Protein AF-A0A7S4S427-F1 (afdb_monomer)

Organism: NCBI:txid311494

Radius of gyration: 27.41 Å; Cα contacts (8 Å, |Δi|>4): 1048; chains: 1; bounding box: 68×57×80 Å

Foldseek 3Di:
DDPDDPVVLVVCQVPVVSLLVVLLVCLVLLNLVVLVSSVVVCVVSVRDDDLSSLLSSLLSCLLQLNLVVSVVSLVVPDPPVQDNAQSSLLSSLLSLLSNLNLVVLVVSVVVCVVSVHDDALSSLLSSLSSLLVVLVVCLQQQDDDDDDDQSLNVLVVSCVVCVVVVYHHALSSLLSSLNSCLLVLNLVVSVVSLVVCVVVPRPDQLQSQLLSCLSSLPQDLVSNVVSLVVSLVVLVPDQDDLQSLLNNLLSNLLNLDADQSSQVSSLVSCLVCVLVHDLQSLLSNLSSLLHHHVDPSSLVSSLVNQLVCLVVDDPVSDSRDDLLVVLCSLLSSLQSSLNNDDRDPSSLVSSLVSQLVVQVVVQVVVVDPLVVLPDDDPDVQFDPPPDPQDKDWQDDDSWKTKIKHGAQEWDDNPPHPHYPLVVCCVRCPCQQVLLVPVSLVSQWPATDPRREIEITMGTSGSSQSSQVSSCLSNLQKKWKKKFKWWDDDDQVVQKQWWAWADNRPAPIATHGGHHTWMKGKGFPDWFADPNTIMTIIMIITSDHDDCRVQNSCLVVVIGTQLDPRSDPPVRNVVSVVQAVHGRMYGQKIWHADPVGDIDIGGDDDDPRNVSSVVNRVD

Secondary structure (DSSP, 8-state):
-PPPPHHHHHHHHH-HHHHHHHHHHHHHTT-HHHHHHHHHHHHHTT----HHHHHHHHHHHHHTT-HHHHHHHHHTS-GGGSS--HHHHHHHHHHHHHTT-HHHHHHHHHHHHHTTPPP-HHHHHHHHHHHHHHHHHHHHH---------HHHHHHHHHHHHHHTTPPP-HHHHHHHHHHHHHTT-HHHHHHHHHHHHHTT----TTHHHHHHHHHT---HHHHHHHHHHHHHHHHHS---HHHHHHHHHHHHHHT---HHHHHHHHHHHHHTGGGS-HHHHHHHHHHTTTT---HHHHHHHHHHHHHHHHS--TT--SSS-HHHHHHHHHHHHHHHHHHSPPPHHHHHHHHHHHHHHHHHHHHHTT--GGGTSSS-THHHH-S-SSTTS-EEEEE-SSEEEEEEPTT-BSSSSSSS-BHHHHHHHHHGGG-GGGG-GGGGGGB-----TT-EEEEEEESSHHHHHHHHHHHHTT-SEEEEEEEEES---GGG-EEE--EE--TTSPPEESSSSB--EEEEEEEEEEEETTEEEEEEEEEESS--TTHHHHHHHHTT-PBTT-TTTS-HHHHHHHTTT-SS--EEEEEEEEE-TT--EEEEE-PPPHHHHHHHHHTT-

Nearest PDB structures (foldseek):
  1xpi-assembly1_A  TM=8.758E-01  e=2.903E-12  Escherichia coli
  1v9k-assembly2_B  TM=8.571E-01  e=1.988E-12  Escherichia coli
  6een-assembly1_C  TM=6.422E-01  e=3.478E-07  Zea mays
  5orm-assembly1_A  TM=5.258E-01  e=4.870E-07  synthetic construct
  4wn4-assembly2_B  TM=6.374E-01  e=1.295E-05  synthetic construct

Structure (mmCIF, N/CA/C/O backbone):
data_AF-A0A7S4S427-F1
#
_entry.id   AF-A0A7S4S427-F1
#
loop_
_atom_site.group_PDB
_atom_site.id
_atom_site.type_symbol
_atom_site.label_atom_id
_atom_site.label_alt_id
_atom_site.label_comp_id
_atom_site.label_asym_id
_atom_site.label_entity_id
_atom_site.label_seq_id
_atom_site.pdbx_PDB_ins_code
_atom_site.Cartn_x
_atom_site.Cartn_y
_atom_site.Cartn_z
_atom_site.occupancy
_atom_site.B_iso_or_equiv
_atom_site.auth_seq_id
_atom_site.auth_comp_id
_atom_site.auth_asym_id
_atom_site.auth_atom_id
_atom_site.pdbx_PDB_model_num
ATOM 1 N N . ARG A 1 1 ? 13.119 -24.733 -31.111 1.00 31.94 1 ARG A N 1
ATOM 2 C CA . ARG A 1 1 ? 12.786 -26.039 -31.732 1.00 31.94 1 ARG A CA 1
ATOM 3 C C . ARG A 1 1 ? 13.301 -26.170 -3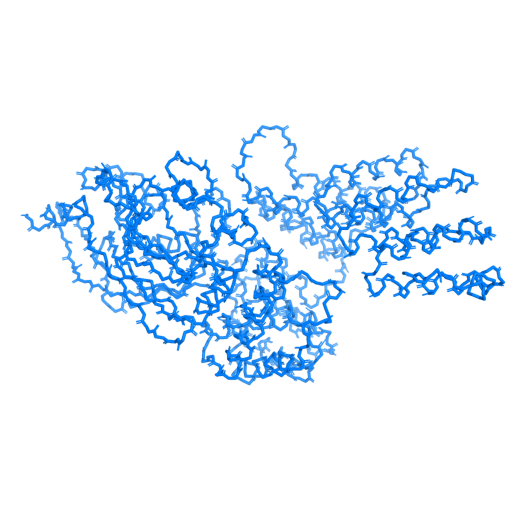3.169 1.00 31.94 1 ARG A C 1
ATOM 5 O O . ARG A 1 1 ? 13.508 -27.295 -33.577 1.00 31.94 1 ARG A O 1
ATOM 12 N N . ARG A 1 2 ? 13.595 -25.089 -33.907 1.00 39.16 2 ARG A N 1
ATOM 13 C CA . ARG A 1 2 ? 14.472 -25.153 -35.092 1.00 39.16 2 ARG A CA 1
ATOM 14 C C . ARG A 1 2 ? 15.835 -24.577 -34.694 1.00 39.16 2 ARG A C 1
ATOM 16 O O . ARG A 1 2 ? 15.851 -23.530 -34.047 1.00 39.16 2 ARG A O 1
ATOM 23 N N . GLY A 1 3 ? 16.928 -25.298 -34.940 1.00 53.69 3 GLY A N 1
ATOM 24 C CA . GLY A 1 3 ? 18.285 -24.770 -34.752 1.00 53.69 3 GLY A CA 1
ATOM 25 C C . GLY A 1 3 ? 18.514 -23.541 -35.637 1.00 53.69 3 GLY A C 1
ATOM 26 O O . GLY A 1 3 ? 17.742 -23.296 -36.566 1.00 53.69 3 GLY A O 1
ATOM 27 N N . LEU A 1 4 ? 19.540 -22.743 -35.336 1.00 60.00 4 LEU A N 1
ATOM 28 C CA . LEU A 1 4 ? 19.997 -21.695 -36.254 1.00 60.00 4 LEU A CA 1
ATOM 29 C C . LEU A 1 4 ? 20.328 -22.355 -37.601 1.00 60.00 4 LEU A C 1
ATOM 31 O O . LEU A 1 4 ? 21.054 -23.345 -37.631 1.00 60.00 4 LEU A O 1
ATOM 35 N N . SER A 1 5 ? 19.762 -21.861 -38.706 1.00 70.12 5 SER A N 1
ATOM 36 C CA . SER A 1 5 ? 20.080 -22.408 -40.031 1.00 70.12 5 SER A CA 1
ATOM 37 C C . SER A 1 5 ? 21.560 -22.184 -40.338 1.00 70.12 5 SER A C 1
ATOM 39 O O . SER A 1 5 ? 22.072 -21.109 -40.022 1.00 70.12 5 SER A O 1
ATOM 41 N N . THR A 1 6 ? 22.202 -23.122 -41.032 1.00 65.81 6 THR A N 1
ATOM 42 C CA . THR A 1 6 ? 23.603 -23.015 -41.482 1.00 65.81 6 THR A CA 1
ATOM 43 C C . THR A 1 6 ? 23.899 -21.676 -42.164 1.00 65.81 6 THR A C 1
ATOM 45 O O . THR A 1 6 ? 24.840 -20.999 -41.775 1.00 65.81 6 THR A O 1
ATOM 48 N N . LYS A 1 7 ? 22.985 -21.174 -43.010 1.00 71.88 7 LYS A N 1
ATOM 49 C CA . LYS A 1 7 ? 23.075 -19.838 -43.643 1.00 71.88 7 LYS A CA 1
ATOM 50 C C . LYS A 1 7 ? 23.272 -18.664 -42.667 1.00 71.88 7 LYS A C 1
ATOM 52 O O . LYS A 1 7 ? 23.901 -17.670 -43.021 1.00 71.88 7 LYS A O 1
ATOM 57 N N . VAL A 1 8 ? 22.705 -18.738 -41.461 1.00 72.88 8 VAL A N 1
ATOM 58 C CA . VAL A 1 8 ? 22.849 -17.692 -40.430 1.00 72.88 8 VAL A CA 1
ATOM 59 C C . VAL A 1 8 ? 24.217 -17.797 -39.763 1.00 72.88 8 VAL A C 1
ATOM 61 O O . VAL A 1 8 ? 24.870 -16.775 -39.578 1.00 72.88 8 VAL A O 1
ATOM 64 N N . LEU A 1 9 ? 24.668 -19.018 -39.464 1.00 71.94 9 LEU A N 1
ATOM 65 C CA . LEU A 1 9 ? 25.979 -19.281 -38.864 1.00 71.94 9 LEU A CA 1
ATOM 66 C C . LEU A 1 9 ? 27.118 -18.927 -39.833 1.00 71.94 9 LEU A C 1
ATOM 68 O O . LEU A 1 9 ? 28.048 -18.222 -39.445 1.00 71.94 9 LEU A O 1
ATOM 72 N N . ASP A 1 10 ? 26.984 -19.279 -41.113 1.00 73.12 10 ASP A N 1
ATOM 73 C CA . ASP A 1 10 ? 27.903 -18.866 -42.182 1.00 73.12 10 ASP A CA 1
ATOM 74 C C . ASP A 1 10 ? 27.918 -17.338 -42.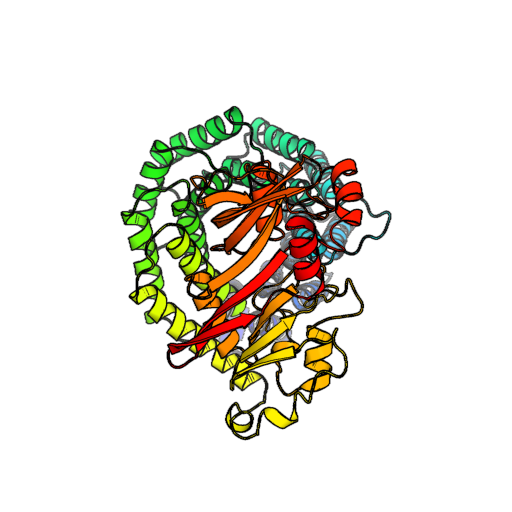338 1.00 73.12 10 ASP A C 1
ATOM 76 O O . ASP A 1 10 ? 28.972 -16.714 -42.476 1.00 73.12 10 ASP A O 1
ATOM 80 N N . GLY A 1 11 ? 26.744 -16.706 -42.236 1.00 75.69 11 GLY A N 1
ATOM 81 C CA . GLY A 1 11 ? 26.606 -15.252 -42.254 1.00 75.69 11 GLY A CA 1
ATOM 82 C C . GLY A 1 11 ? 27.256 -14.552 -41.055 1.00 75.69 11 GLY A C 1
ATOM 83 O O . GLY A 1 11 ? 27.748 -13.431 -41.206 1.00 75.69 11 GLY A O 1
ATOM 84 N N . TRP A 1 12 ? 27.272 -15.186 -39.880 1.00 83.06 12 TRP A N 1
ATOM 85 C CA . TRP A 1 12 ? 27.983 -14.702 -38.693 1.00 83.06 12 TRP A CA 1
ATOM 86 C C . TRP A 1 12 ? 29.494 -14.887 -38.822 1.00 83.06 12 TRP A C 1
ATOM 88 O O . TRP A 1 12 ? 30.232 -13.962 -38.490 1.00 83.06 12 TRP A O 1
ATOM 98 N N . ARG A 1 13 ? 29.943 -16.014 -39.387 1.00 76.06 13 ARG A N 1
ATOM 99 C CA . ARG A 1 13 ? 31.360 -16.295 -39.655 1.00 76.06 13 ARG A CA 1
ATOM 100 C C . ARG A 1 13 ? 31.972 -15.298 -40.640 1.00 76.06 13 ARG A C 1
ATOM 102 O O . ARG A 1 13 ? 33.067 -14.804 -40.413 1.00 76.06 13 ARG A O 1
ATOM 109 N N . GLN A 1 14 ? 31.243 -14.952 -41.702 1.00 76.75 14 GLN A N 1
ATOM 110 C CA . GLN A 1 14 ? 31.693 -13.965 -42.690 1.00 76.75 14 GLN A CA 1
ATOM 111 C C . GLN A 1 14 ? 31.604 -12.517 -42.184 1.00 76.75 14 GLN A C 1
ATOM 113 O O . GLN A 1 14 ? 32.325 -11.646 -42.669 1.00 76.75 14 GLN A O 1
ATOM 118 N N . ARG A 1 15 ? 30.675 -12.216 -41.262 1.00 76.38 15 ARG A N 1
ATOM 119 C CA . ARG A 1 15 ? 30.438 -10.857 -40.744 1.00 76.38 15 ARG A CA 1
ATOM 120 C C . ARG A 1 15 ? 30.094 -10.885 -39.246 1.00 76.38 15 ARG A C 1
ATOM 122 O O . ARG A 1 15 ? 28.907 -10.811 -38.904 1.00 76.38 15 ARG A O 1
ATOM 129 N N . PRO A 1 16 ? 31.094 -10.848 -38.347 1.00 69.00 16 PRO A N 1
ATOM 130 C CA . PRO A 1 16 ? 30.883 -10.894 -36.893 1.00 69.00 16 PRO A CA 1
ATOM 131 C C . PRO A 1 16 ? 29.918 -9.820 -36.356 1.00 69.00 16 PRO A C 1
ATOM 133 O O . PRO A 1 16 ? 29.115 -10.076 -35.462 1.00 69.00 16 PRO A O 1
ATOM 136 N N . ARG A 1 17 ? 29.873 -8.630 -36.980 1.00 71.31 17 ARG A N 1
ATOM 137 C CA . ARG A 1 17 ? 28.922 -7.552 -36.624 1.00 71.31 17 ARG A CA 1
ATOM 138 C C . ARG A 1 17 ? 27.443 -7.954 -36.757 1.00 71.31 17 ARG A C 1
ATOM 140 O O . ARG A 1 17 ? 26.595 -7.383 -36.067 1.00 71.31 17 ARG A O 1
ATOM 147 N N . ARG A 1 18 ? 27.105 -8.916 -37.631 1.00 79.25 18 ARG A N 1
ATOM 148 C CA . ARG A 1 18 ? 25.734 -9.452 -37.747 1.00 79.25 18 ARG A CA 1
ATOM 149 C C . ARG A 1 18 ? 25.360 -10.269 -36.514 1.00 79.25 18 ARG A C 1
ATOM 151 O O . ARG A 1 18 ? 24.261 -10.081 -36.002 1.00 79.25 18 ARG A O 1
ATOM 158 N N . ALA A 1 19 ? 26.290 -11.064 -35.986 1.00 78.19 19 ALA A N 1
ATOM 159 C CA . ALA A 1 19 ? 26.083 -11.815 -34.753 1.00 78.19 19 ALA A CA 1
ATOM 160 C C . ALA A 1 19 ? 25.811 -10.877 -33.568 1.00 78.19 19 ALA A C 1
ATOM 162 O O . ALA A 1 19 ? 24.844 -11.068 -32.831 1.00 78.19 19 ALA A O 1
ATOM 163 N N . SER A 1 20 ? 26.571 -9.783 -33.439 1.00 76.75 20 SER A N 1
ATOM 164 C CA . SER A 1 20 ? 26.346 -8.796 -32.372 1.00 76.75 20 SER A CA 1
ATOM 165 C C . SER A 1 20 ? 24.984 -8.097 -32.480 1.00 76.75 20 SER A C 1
ATOM 167 O O . SER A 1 20 ? 24.369 -7.780 -31.462 1.00 76.75 20 SER A O 1
ATOM 169 N N . ARG A 1 21 ? 24.496 -7.834 -33.700 1.00 81.56 21 ARG A N 1
ATOM 170 C CA . ARG A 1 21 ? 23.164 -7.251 -33.936 1.00 81.56 21 ARG A CA 1
ATOM 171 C C . ARG A 1 21 ? 22.052 -8.237 -33.585 1.00 81.56 21 ARG A C 1
ATOM 173 O O . ARG A 1 21 ? 21.066 -7.849 -32.959 1.00 81.56 21 ARG A O 1
ATOM 180 N N . ASP A 1 22 ? 22.205 -9.495 -33.975 1.00 83.25 22 ASP A N 1
ATOM 181 C CA . ASP A 1 22 ? 21.195 -10.523 -33.746 1.00 83.25 22 ASP A CA 1
ATOM 182 C C . ASP A 1 22 ? 21.116 -10.872 -32.247 1.00 83.25 22 ASP A C 1
ATOM 184 O O . ASP A 1 22 ? 20.019 -10.935 -31.690 1.00 83.25 22 ASP A O 1
ATOM 188 N N . LEU A 1 23 ? 22.257 -10.941 -31.547 1.00 82.19 23 LEU A N 1
ATOM 189 C CA . LEU A 1 23 ? 22.311 -11.052 -30.084 1.00 82.19 23 LEU A CA 1
ATOM 190 C C . LEU A 1 23 ? 21.680 -9.841 -29.385 1.00 82.19 23 LEU A C 1
ATOM 192 O O . LEU A 1 23 ? 20.857 -10.025 -28.490 1.00 82.19 23 LEU A O 1
ATOM 196 N N . ARG A 1 24 ? 21.968 -8.607 -29.828 1.00 80.38 24 ARG A N 1
ATOM 197 C CA . ARG A 1 24 ? 21.290 -7.400 -29.312 1.00 80.38 24 ARG A CA 1
ATOM 198 C C . ARG A 1 24 ? 19.783 -7.427 -29.559 1.00 80.38 24 ARG A C 1
ATOM 200 O O . ARG A 1 24 ? 19.013 -6.960 -28.725 1.00 80.38 24 ARG A O 1
ATOM 207 N N . THR A 1 25 ? 19.344 -7.992 -30.679 1.00 82.81 25 THR A N 1
ATOM 208 C CA . THR A 1 25 ? 17.918 -8.154 -30.992 1.00 82.81 25 THR A CA 1
ATOM 209 C C . THR A 1 25 ? 17.264 -9.170 -30.057 1.00 82.81 25 THR A C 1
ATOM 211 O O . THR A 1 25 ? 16.170 -8.922 -29.555 1.00 82.81 25 THR A O 1
ATOM 214 N N . LEU A 1 26 ? 17.937 -10.288 -29.768 1.00 79.50 26 LEU A N 1
ATOM 215 C CA . LEU A 1 26 ? 17.477 -11.278 -28.789 1.00 79.50 26 LEU A CA 1
ATOM 216 C C . LEU A 1 26 ? 17.439 -10.708 -27.364 1.00 79.50 26 LEU A C 1
ATOM 218 O O . LEU A 1 26 ? 16.481 -10.979 -26.638 1.00 79.50 26 LEU A O 1
ATOM 222 N N . ALA A 1 27 ? 18.431 -9.890 -26.999 1.00 70.81 27 ALA A N 1
ATOM 223 C CA . ALA A 1 27 ? 18.480 -9.164 -25.733 1.00 70.81 27 ALA A CA 1
ATOM 224 C C . ALA A 1 27 ? 17.295 -8.196 -25.599 1.00 70.81 27 ALA A C 1
ATOM 226 O O . ALA A 1 27 ? 16.494 -8.336 -24.681 1.00 70.81 27 ALA A O 1
ATOM 227 N N . ARG A 1 28 ? 17.082 -7.318 -26.593 1.00 73.25 28 ARG A N 1
ATOM 228 C CA . ARG A 1 28 ? 15.935 -6.388 -26.639 1.00 73.25 28 ARG A CA 1
ATOM 229 C C . ARG A 1 28 ? 14.582 -7.098 -26.602 1.00 73.25 28 ARG A C 1
ATOM 231 O O . ARG A 1 28 ? 13.628 -6.581 -26.033 1.00 73.25 28 ARG A O 1
ATOM 238 N N . ARG A 1 29 ? 14.491 -8.292 -27.196 1.00 76.31 29 ARG A N 1
ATOM 239 C CA . ARG A 1 29 ? 13.292 -9.148 -27.160 1.00 76.31 29 ARG A CA 1
ATOM 240 C C . ARG A 1 29 ? 13.182 -9.996 -25.886 1.00 76.31 29 ARG A C 1
ATOM 242 O O . ARG A 1 29 ? 12.312 -10.862 -25.830 1.00 76.31 29 ARG A O 1
ATOM 249 N N . LYS A 1 30 ? 14.058 -9.785 -24.896 1.00 68.75 30 LYS A N 1
ATOM 250 C CA . LYS A 1 30 ? 14.083 -10.468 -23.593 1.00 68.75 30 LYS A CA 1
ATOM 251 C C . LYS A 1 30 ? 14.084 -11.994 -23.706 1.00 68.75 30 LYS A C 1
ATOM 253 O O . LYS A 1 30 ? 13.387 -12.694 -22.975 1.00 68.75 30 LYS A O 1
ATOM 258 N N . ARG A 1 31 ? 14.881 -12.533 -24.635 1.00 77.44 31 ARG A N 1
ATOM 259 C CA . ARG A 1 31 ? 15.051 -13.985 -24.828 1.00 77.44 31 ARG A CA 1
ATOM 260 C C . ARG A 1 31 ? 16.452 -14.442 -24.399 1.00 77.44 31 ARG A C 1
ATOM 262 O O . ARG A 1 31 ? 17.226 -14.881 -25.253 1.00 77.44 31 ARG A O 1
ATOM 269 N N . PRO A 1 32 ? 16.792 -14.390 -23.096 1.00 76.75 32 PRO A N 1
ATOM 270 C CA . PRO A 1 32 ? 18.148 -14.660 -22.607 1.00 76.75 32 PRO A CA 1
ATOM 271 C C . PRO A 1 32 ? 18.604 -16.086 -22.928 1.00 76.75 32 PRO A C 1
ATOM 273 O O . PRO A 1 32 ? 19.717 -16.289 -23.394 1.00 76.75 32 PRO A O 1
ATOM 276 N N . MET A 1 33 ? 17.717 -17.078 -22.807 1.00 77.25 33 MET A N 1
ATOM 277 C CA . MET A 1 33 ? 18.045 -18.475 -23.108 1.00 77.25 33 MET A CA 1
ATOM 278 C C . MET A 1 33 ? 18.351 -18.703 -24.596 1.00 77.25 33 MET A C 1
ATOM 280 O O . MET A 1 33 ? 19.184 -19.534 -24.949 1.00 77.25 33 MET A O 1
ATOM 284 N N . MET A 1 34 ? 17.694 -17.953 -25.490 1.00 78.25 34 MET A N 1
ATOM 285 C CA . MET A 1 34 ? 18.012 -17.995 -26.919 1.00 78.25 34 MET A CA 1
ATOM 286 C C . MET A 1 34 ? 19.327 -17.279 -27.221 1.00 78.25 34 MET A C 1
ATOM 288 O O . MET A 1 34 ? 20.060 -17.745 -28.083 1.00 78.25 34 MET A O 1
ATOM 292 N N . ALA A 1 35 ? 19.633 -16.188 -26.515 1.00 81.44 35 ALA A N 1
ATOM 293 C CA . ALA A 1 35 ? 20.904 -15.482 -26.643 1.00 81.44 35 ALA A CA 1
ATOM 294 C C . ALA A 1 35 ? 22.084 -16.348 -26.158 1.00 81.44 35 ALA A C 1
ATOM 296 O O . ALA A 1 35 ? 23.083 -16.457 -26.860 1.00 81.44 35 ALA A O 1
ATOM 297 N N . VAL A 1 36 ? 21.931 -17.050 -25.028 1.00 81.31 36 VAL A N 1
ATOM 298 C CA . VAL A 1 36 ? 22.917 -18.028 -24.530 1.00 81.31 36 VAL A CA 1
ATOM 299 C C . VAL A 1 36 ? 23.097 -19.180 -25.516 1.00 81.31 36 VAL A C 1
ATOM 301 O O . VAL A 1 36 ? 24.223 -19.538 -25.840 1.00 81.31 36 VAL A O 1
ATOM 304 N N . ARG A 1 37 ? 22.005 -19.728 -26.064 1.00 80.94 37 ARG A N 1
ATOM 305 C CA . ARG A 1 37 ? 22.089 -20.766 -27.105 1.00 80.94 37 ARG A CA 1
ATOM 306 C C . ARG A 1 37 ? 22.763 -20.275 -28.382 1.00 80.94 37 ARG A C 1
ATOM 308 O O . ARG A 1 37 ? 23.539 -21.012 -28.971 1.00 80.94 37 ARG A O 1
ATOM 315 N N . ALA A 1 38 ? 22.476 -19.049 -28.811 1.00 81.69 38 ALA A N 1
ATOM 316 C CA . ALA A 1 38 ? 23.132 -18.444 -29.964 1.00 81.69 38 ALA A CA 1
ATOM 317 C C . ALA A 1 38 ? 24.643 -18.308 -29.734 1.00 81.69 38 ALA A C 1
ATOM 319 O O . ALA A 1 38 ? 25.416 -18.674 -30.613 1.00 81.69 38 ALA A O 1
ATOM 320 N N . LEU A 1 39 ? 25.054 -17.878 -28.538 1.00 81.31 39 LEU A N 1
ATOM 321 C CA . LEU A 1 39 ? 26.458 -17.809 -28.135 1.00 81.31 39 LEU A CA 1
ATOM 322 C C . LEU A 1 39 ? 27.126 -19.194 -28.119 1.00 81.31 39 LEU A C 1
ATOM 324 O O . LEU A 1 39 ? 28.217 -19.355 -28.653 1.00 81.31 39 LEU A O 1
ATOM 328 N N . GLN A 1 40 ? 26.448 -20.216 -27.591 1.00 81.75 40 GLN A N 1
ATOM 329 C CA . GLN A 1 40 ? 26.924 -21.605 -27.642 1.00 81.75 40 GLN A CA 1
ATOM 330 C C . GLN A 1 40 ? 27.095 -22.100 -29.084 1.00 81.75 40 GLN A C 1
ATOM 332 O O . GLN A 1 40 ? 28.104 -22.723 -29.399 1.00 81.75 40 GLN A O 1
ATOM 337 N N . CYS A 1 41 ? 26.145 -21.797 -29.975 1.00 79.62 41 CYS A N 1
ATOM 338 C CA . CYS A 1 41 ? 26.265 -22.142 -31.390 1.00 79.62 41 CYS A CA 1
ATOM 339 C C . CYS A 1 41 ? 27.432 -21.409 -32.066 1.00 79.62 41 CYS A C 1
ATOM 341 O O . CYS A 1 41 ? 28.110 -22.019 -32.883 1.00 79.62 41 CYS A O 1
ATOM 343 N N . MET A 1 42 ? 27.691 -20.141 -31.721 1.00 80.88 42 MET A N 1
ATOM 344 C CA . MET A 1 42 ? 28.855 -19.398 -32.225 1.00 80.88 42 MET A CA 1
ATOM 345 C C . MET A 1 42 ? 30.169 -20.091 -31.844 1.00 80.88 42 MET A C 1
ATOM 347 O O . MET A 1 42 ? 31.009 -20.295 -32.715 1.00 80.88 42 MET A O 1
ATOM 351 N N . LEU A 1 43 ? 30.302 -20.525 -30.586 1.00 79.44 43 LEU A N 1
ATOM 352 C CA . LEU A 1 43 ? 31.479 -21.259 -30.102 1.00 79.44 43 LEU A CA 1
ATOM 353 C C . LEU A 1 43 ? 31.634 -22.620 -30.795 1.00 79.44 43 LEU A C 1
ATOM 355 O O . LEU A 1 43 ? 32.716 -22.958 -31.259 1.00 79.44 43 LEU A O 1
ATOM 359 N N . GLN A 1 44 ? 30.544 -23.383 -30.925 1.00 79.94 44 GLN A N 1
ATOM 360 C CA . GLN A 1 44 ? 30.554 -24.695 -31.589 1.00 79.94 44 GLN A CA 1
ATOM 361 C C . GLN A 1 44 ? 30.900 -24.616 -33.083 1.00 79.94 44 GLN A C 1
ATOM 363 O O . GLN A 1 44 ? 31.475 -25.553 -33.627 1.00 79.94 44 GLN A O 1
ATOM 368 N N . TRP A 1 45 ? 30.542 -23.516 -33.751 1.00 75.75 45 TRP A N 1
ATOM 369 C CA . TRP A 1 45 ? 30.758 -23.308 -35.188 1.00 75.75 45 TRP A CA 1
ATOM 370 C C . TRP A 1 45 ? 31.990 -22.452 -35.506 1.00 75.75 45 TRP A C 1
ATOM 372 O O . TRP A 1 45 ? 32.153 -22.006 -36.643 1.00 75.75 45 TRP A O 1
ATOM 382 N N . ASN A 1 46 ? 32.863 -22.241 -34.517 1.00 74.75 46 ASN A N 1
ATOM 383 C CA . ASN A 1 46 ? 34.121 -21.510 -34.662 1.00 74.75 46 ASN A CA 1
ATOM 384 C C . ASN A 1 46 ? 33.931 -20.086 -35.236 1.00 74.75 46 ASN A C 1
ATOM 386 O O . ASN A 1 46 ? 34.703 -19.612 -36.072 1.00 74.75 46 ASN A O 1
ATOM 390 N N . VAL A 1 47 ? 32.844 -19.422 -34.827 1.00 78.19 47 VAL A N 1
ATOM 391 C CA . VAL A 1 47 ? 32.600 -17.999 -35.091 1.00 78.19 47 VAL A CA 1
ATOM 392 C C . VAL A 1 47 ? 33.370 -17.193 -34.052 1.00 78.19 47 VAL A C 1
ATOM 394 O O . VAL A 1 47 ? 33.290 -17.502 -32.868 1.00 78.19 47 VAL A O 1
ATOM 397 N N . ASP A 1 48 ? 34.070 -16.143 -34.476 1.00 76.69 48 ASP A N 1
ATOM 398 C CA . ASP A 1 48 ? 34.852 -15.298 -33.571 1.00 76.69 48 ASP A CA 1
ATOM 399 C C . ASP A 1 48 ? 33.961 -14.592 -32.521 1.00 76.69 48 ASP A C 1
ATOM 401 O O . ASP A 1 48 ? 33.001 -13.884 -32.859 1.00 76.69 48 ASP A O 1
ATOM 405 N N . VAL A 1 49 ? 34.257 -14.808 -31.232 1.00 77.12 49 VAL A N 1
ATOM 406 C CA . VAL A 1 49 ? 33.454 -14.335 -30.092 1.00 77.12 49 VAL A CA 1
ATOM 407 C C . VAL A 1 49 ? 34.258 -13.372 -29.216 1.00 77.12 49 VAL A C 1
ATOM 409 O O . VAL A 1 49 ? 34.866 -13.760 -28.224 1.00 77.12 49 VAL A O 1
ATOM 412 N N . GLY A 1 50 ? 34.177 -12.078 -29.529 1.00 77.44 50 GLY A N 1
ATOM 413 C CA . GLY A 1 50 ? 34.749 -11.020 -28.683 1.00 77.44 50 GLY A CA 1
ATOM 414 C C . GLY A 1 50 ? 33.895 -10.593 -27.472 1.00 77.44 50 GLY A C 1
ATOM 415 O O . GLY A 1 50 ? 32.729 -10.973 -27.329 1.00 77.44 50 GLY A O 1
ATOM 416 N N . SER A 1 51 ? 34.464 -9.708 -26.642 1.00 77.56 51 SER A N 1
ATOM 417 C CA . SER A 1 51 ? 33.872 -9.123 -25.417 1.00 77.56 51 SER A CA 1
ATOM 418 C C . SER A 1 51 ? 32.443 -8.571 -25.585 1.00 77.56 51 SER A C 1
ATOM 420 O O . SER A 1 51 ? 31.567 -8.789 -24.743 1.00 77.56 51 SER A O 1
ATOM 422 N N . VAL A 1 52 ? 32.146 -7.915 -26.712 1.00 80.44 52 VAL A N 1
ATOM 423 C CA . VAL A 1 52 ? 30.812 -7.348 -26.996 1.00 80.44 52 VAL A CA 1
ATOM 424 C C . VAL A 1 52 ? 29.720 -8.427 -27.016 1.00 80.44 52 VAL A C 1
ATOM 426 O O . VAL A 1 52 ? 28.588 -8.172 -26.604 1.00 80.44 52 VAL A O 1
ATOM 429 N N . HIS A 1 53 ? 30.029 -9.642 -27.476 1.00 83.06 53 HIS A N 1
ATOM 430 C CA . HIS A 1 53 ? 29.060 -10.740 -27.527 1.00 83.06 53 HIS A CA 1
ATOM 431 C C . HIS A 1 53 ? 28.767 -11.285 -26.127 1.00 83.06 53 HIS A C 1
ATOM 433 O O . HIS A 1 53 ? 27.599 -11.425 -25.759 1.00 83.06 53 HIS A O 1
ATOM 439 N N . TRP A 1 54 ? 29.814 -11.511 -25.330 1.00 83.19 54 TRP A N 1
ATOM 440 C CA . TRP A 1 54 ? 29.710 -11.951 -23.940 1.00 83.19 54 TRP A CA 1
ATOM 441 C C . TRP A 1 54 ? 28.933 -10.944 -23.086 1.00 83.19 54 TRP A C 1
ATOM 443 O O . TRP A 1 54 ? 27.909 -11.299 -22.500 1.00 83.19 54 TRP A O 1
ATOM 453 N N . SER A 1 55 ? 29.338 -9.671 -23.092 1.00 83.75 55 SER A N 1
ATOM 454 C CA . SER A 1 55 ? 28.670 -8.597 -22.339 1.00 83.75 55 SER A CA 1
ATOM 455 C C . SER A 1 55 ? 27.201 -8.409 -22.743 1.00 83.75 55 SER A C 1
ATOM 457 O O . SER A 1 55 ? 26.347 -8.246 -21.872 1.00 83.75 55 SER A O 1
ATOM 459 N N . THR A 1 56 ? 26.866 -8.521 -24.037 1.00 84.94 56 THR A N 1
ATOM 460 C CA . THR A 1 56 ? 25.471 -8.451 -24.518 1.00 84.94 56 THR A CA 1
ATOM 461 C C . THR A 1 56 ? 24.617 -9.590 -23.953 1.00 84.94 56 THR A C 1
ATOM 463 O O . THR A 1 56 ? 23.482 -9.363 -23.531 1.00 84.94 56 THR A O 1
ATOM 466 N N . VAL A 1 57 ? 25.143 -10.820 -23.924 1.00 83.38 57 VAL A N 1
ATOM 467 C CA . VAL A 1 57 ? 24.413 -11.990 -23.409 1.00 83.38 57 VAL A CA 1
ATOM 468 C C . VAL A 1 57 ? 24.278 -11.933 -21.886 1.00 83.38 57 VAL A C 1
ATOM 470 O O . VAL A 1 57 ? 23.184 -12.154 -21.368 1.00 83.38 57 VAL A O 1
ATOM 473 N N . ILE A 1 58 ? 25.346 -11.569 -21.169 1.00 83.44 58 ILE A N 1
ATOM 474 C CA . ILE A 1 58 ? 25.325 -11.358 -19.712 1.00 83.44 58 ILE A CA 1
ATOM 475 C C . ILE A 1 58 ? 24.303 -10.268 -19.350 1.00 83.44 58 ILE A C 1
ATOM 477 O O . ILE A 1 58 ? 23.471 -10.463 -18.459 1.00 83.44 58 ILE A O 1
ATOM 481 N N . GLY A 1 59 ? 24.307 -9.149 -20.083 1.00 82.19 59 GLY A N 1
ATOM 482 C CA . GLY A 1 59 ? 23.347 -8.057 -19.927 1.00 82.19 59 GLY A CA 1
ATOM 483 C C . GLY A 1 59 ? 21.901 -8.515 -20.130 1.00 82.19 59 GLY A C 1
ATOM 484 O O . GLY A 1 59 ? 21.059 -8.259 -19.268 1.00 82.19 59 GLY A O 1
ATOM 485 N N . ALA A 1 60 ? 21.634 -9.278 -21.196 1.00 82.06 60 ALA A N 1
ATOM 486 C CA . ALA A 1 60 ? 20.318 -9.857 -21.477 1.00 82.06 60 ALA A CA 1
ATOM 487 C C . ALA A 1 60 ? 19.826 -10.783 -20.351 1.00 82.06 60 ALA A C 1
ATOM 489 O O . ALA A 1 60 ? 18.657 -10.729 -19.964 1.00 82.06 60 ALA A O 1
ATOM 490 N N . CYS A 1 61 ? 20.713 -11.613 -19.791 1.00 79.62 61 CYS A N 1
ATOM 491 C CA . CYS A 1 61 ? 20.403 -12.439 -18.622 1.00 79.62 61 CYS A CA 1
ATOM 492 C C . CYS A 1 61 ? 20.042 -11.575 -17.406 1.00 79.62 61 CYS A C 1
ATOM 494 O O . CYS A 1 61 ? 19.077 -11.873 -16.702 1.00 79.62 61 CYS A O 1
ATOM 496 N N . GLY A 1 62 ? 20.773 -10.480 -17.180 1.00 76.06 62 GLY A N 1
ATOM 497 C CA . GLY A 1 62 ? 20.490 -9.540 -16.099 1.00 76.06 62 GLY A CA 1
ATOM 498 C C . GLY A 1 62 ? 19.187 -8.754 -16.276 1.00 76.06 62 GLY A C 1
ATOM 499 O O . GLY A 1 62 ? 18.517 -8.471 -15.288 1.00 76.06 62 GLY A O 1
ATOM 500 N N . GLU A 1 63 ? 18.817 -8.371 -17.500 1.00 77.25 63 GLU A N 1
ATOM 501 C CA . GLU A 1 63 ? 17.526 -7.719 -17.798 1.00 77.25 63 GLU A CA 1
ATOM 502 C C . GLU A 1 63 ? 16.333 -8.655 -17.569 1.00 77.25 63 GLU A C 1
ATOM 504 O O . GLU A 1 63 ? 15.253 -8.212 -17.182 1.00 77.25 63 GLU A O 1
ATOM 509 N N . ALA A 1 64 ? 16.540 -9.956 -17.764 1.00 71.50 64 ALA A N 1
ATOM 510 C CA . ALA A 1 64 ? 15.553 -10.998 -17.513 1.00 71.50 64 ALA A CA 1
ATOM 511 C C . ALA A 1 64 ? 15.602 -11.563 -16.079 1.00 71.50 64 ALA A C 1
ATOM 513 O O . ALA A 1 64 ? 15.093 -12.657 -15.857 1.00 71.50 64 ALA A O 1
ATOM 514 N N . THR A 1 65 ? 16.265 -10.866 -15.144 1.00 74.25 65 THR A N 1
ATOM 515 C CA . THR A 1 65 ? 16.449 -11.253 -13.727 1.00 74.25 65 THR A CA 1
ATOM 516 C C . THR A 1 65 ? 17.084 -12.637 -13.491 1.00 74.25 65 THR A C 1
ATOM 518 O O . THR A 1 65 ? 17.077 -13.161 -12.377 1.00 74.25 65 THR A O 1
ATOM 521 N N . MET A 1 66 ? 17.742 -13.212 -14.504 1.00 78.56 66 MET A N 1
ATOM 522 C CA . MET A 1 66 ? 18.436 -14.505 -14.449 1.00 78.56 66 MET A CA 1
ATOM 523 C C . MET A 1 66 ? 19.907 -14.339 -14.037 1.00 78.56 66 MET A C 1
ATOM 525 O O . MET A 1 66 ? 20.827 -14.715 -14.766 1.00 78.56 66 MET A O 1
ATOM 529 N N . TRP A 1 67 ? 20.150 -13.783 -12.851 1.00 81.62 67 TRP A N 1
ATOM 530 C CA . TRP A 1 67 ? 21.504 -13.466 -12.372 1.00 81.62 67 TRP A CA 1
ATOM 531 C C . TRP A 1 67 ? 22.432 -14.693 -12.305 1.00 81.62 67 TRP A C 1
ATOM 533 O O . TRP A 1 67 ? 23.615 -14.585 -12.614 1.00 81.62 67 TRP A O 1
ATOM 543 N N . ARG A 1 68 ? 21.909 -15.882 -11.966 1.00 82.94 68 ARG A N 1
ATOM 544 C CA . ARG A 1 68 ? 22.694 -17.134 -11.932 1.00 82.94 68 ARG A CA 1
ATOM 545 C C . ARG A 1 68 ? 23.260 -17.474 -13.302 1.00 82.94 68 ARG A C 1
ATOM 547 O O . ARG A 1 68 ? 24.427 -17.829 -13.416 1.00 82.94 68 ARG A O 1
ATOM 554 N N . LEU A 1 69 ? 22.428 -17.328 -14.330 1.00 79.75 69 LEU A N 1
ATOM 555 C CA . LEU A 1 69 ? 22.817 -17.571 -15.712 1.00 79.75 69 LEU A CA 1
ATOM 556 C C . LEU A 1 69 ? 23.822 -16.517 -16.186 1.00 79.75 69 LEU A C 1
ATOM 558 O O . LEU A 1 69 ? 24.780 -16.867 -16.861 1.00 79.75 69 LEU A O 1
ATOM 562 N N . ALA A 1 70 ? 23.653 -15.252 -15.787 1.00 81.94 70 ALA A N 1
ATOM 563 C CA . ALA A 1 70 ? 24.615 -14.189 -16.084 1.00 81.94 70 ALA A CA 1
ATOM 564 C C . ALA A 1 70 ? 26.015 -14.499 -15.513 1.00 81.94 70 ALA A C 1
ATOM 566 O O . ALA A 1 70 ? 27.006 -14.377 -16.228 1.00 81.94 70 ALA A O 1
ATOM 567 N N . LEU A 1 71 ? 26.092 -14.962 -14.258 1.00 81.31 71 LEU A N 1
ATOM 568 C CA . LEU A 1 71 ? 27.354 -15.368 -13.624 1.00 81.31 71 LEU A CA 1
ATOM 569 C C . LEU A 1 71 ? 27.949 -16.636 -14.249 1.00 81.31 71 LEU A C 1
ATOM 571 O O . LEU A 1 71 ? 29.160 -16.711 -14.430 1.00 81.31 71 LEU A O 1
ATOM 575 N N . ALA A 1 72 ? 27.111 -17.608 -14.615 1.00 80.88 72 ALA A N 1
ATOM 576 C CA . ALA A 1 72 ? 27.562 -18.809 -15.312 1.00 80.88 72 ALA A CA 1
ATOM 577 C C . ALA A 1 72 ? 28.166 -18.468 -16.684 1.00 80.88 72 ALA A C 1
ATOM 579 O O . ALA A 1 72 ? 29.224 -18.976 -17.036 1.00 80.88 72 ALA A O 1
ATOM 580 N N . VAL A 1 73 ? 27.546 -17.558 -17.441 1.00 81.00 73 VAL A N 1
ATOM 581 C CA . VAL A 1 73 ? 28.098 -17.085 -18.720 1.00 81.00 73 VAL A CA 1
ATOM 582 C C . VAL A 1 73 ? 29.420 -16.341 -18.512 1.00 81.00 73 VAL A C 1
ATOM 584 O O . VAL A 1 73 ? 30.341 -16.550 -19.293 1.00 81.00 73 VAL A O 1
ATOM 587 N N . LEU A 1 74 ? 29.557 -15.539 -17.448 1.00 81.44 74 LEU A N 1
ATOM 588 C CA . LEU A 1 74 ? 30.825 -14.879 -17.111 1.00 81.44 74 LEU A CA 1
ATOM 589 C C . LEU A 1 74 ? 31.949 -15.892 -16.831 1.00 81.44 74 LEU A C 1
ATOM 591 O O . LEU A 1 74 ? 33.068 -15.687 -17.285 1.00 81.44 74 LEU A O 1
ATOM 595 N N . SER A 1 75 ? 31.659 -17.001 -16.139 1.00 78.12 75 SER A N 1
ATOM 596 C CA . SER A 1 75 ? 32.662 -18.049 -15.872 1.00 78.12 75 SER A CA 1
ATOM 597 C C . SER A 1 75 ? 33.125 -18.819 -17.114 1.00 78.12 75 SER A C 1
ATOM 599 O O . SER A 1 75 ? 34.125 -19.523 -17.047 1.00 78.12 75 SER A O 1
ATOM 601 N N . LEU A 1 76 ? 32.408 -18.695 -18.235 1.00 76.69 76 LEU A N 1
ATOM 602 C CA . LEU A 1 76 ? 32.746 -19.347 -19.504 1.00 76.69 76 LEU A CA 1
ATOM 603 C C . LEU A 1 76 ? 33.617 -18.473 -20.419 1.00 76.69 76 LEU A C 1
ATOM 605 O O . LEU A 1 76 ? 33.977 -18.924 -21.504 1.00 76.69 76 LEU A O 1
ATOM 609 N N . VAL A 1 77 ? 33.932 -17.236 -20.020 1.00 73.25 77 VAL A N 1
ATOM 610 C CA . VAL A 1 77 ? 34.790 -16.334 -20.800 1.00 73.25 77 VAL A CA 1
ATOM 611 C C . VAL A 1 77 ? 36.236 -16.870 -20.768 1.00 73.25 77 VAL A C 1
ATOM 613 O O . VAL A 1 77 ? 36.802 -16.966 -19.678 1.00 73.25 77 VAL A O 1
ATOM 616 N N . PRO A 1 78 ? 36.844 -17.241 -21.917 1.00 65.00 78 PRO A N 1
ATOM 617 C CA . PRO A 1 78 ? 38.188 -17.826 -21.957 1.00 65.00 78 PRO A CA 1
ATOM 618 C C . PRO A 1 78 ? 39.281 -16.858 -21.478 1.00 65.00 78 PRO A C 1
ATOM 620 O O . PRO A 1 78 ? 39.239 -15.668 -21.789 1.00 65.00 78 PRO A O 1
ATOM 623 N N . GLY A 1 79 ? 40.281 -17.385 -20.762 1.00 55.75 79 GLY A N 1
ATOM 624 C CA . GLY A 1 79 ? 41.374 -16.615 -20.147 1.00 55.75 79 GLY A CA 1
ATOM 625 C C . GLY A 1 79 ? 42.417 -16.031 -21.111 1.00 55.75 79 GLY A C 1
ATOM 626 O O . GLY A 1 79 ? 43.157 -15.137 -20.709 1.00 55.75 79 GLY A O 1
ATOM 627 N N . ASP A 1 80 ? 42.439 -16.460 -22.376 1.00 48.97 80 ASP A N 1
ATOM 628 C CA . ASP A 1 80 ? 43.469 -16.072 -23.359 1.00 48.97 80 ASP A CA 1
ATOM 629 C C . ASP A 1 80 ? 43.207 -14.726 -24.071 1.00 48.97 80 ASP A C 1
ATOM 631 O O . ASP A 1 80 ? 43.993 -14.294 -24.908 1.00 48.97 80 ASP A O 1
ATOM 635 N N . LEU A 1 81 ? 42.140 -14.009 -23.699 1.00 48.91 81 LEU A N 1
ATOM 636 C CA . LEU A 1 81 ? 41.900 -12.597 -24.051 1.00 48.91 81 LEU A CA 1
ATOM 637 C C . LEU A 1 81 ? 42.061 -11.692 -22.811 1.00 48.91 81 LEU A C 1
ATOM 639 O O . LEU A 1 81 ? 41.240 -10.815 -22.569 1.00 48.91 81 LEU A O 1
ATOM 643 N N . SER A 1 82 ? 43.080 -11.993 -21.994 1.00 47.72 82 SER A N 1
ATOM 644 C CA . SER A 1 82 ? 43.593 -11.265 -20.819 1.00 47.72 82 SER A CA 1
ATOM 645 C C . SER A 1 82 ? 42.573 -10.409 -20.047 1.00 47.72 82 SER A C 1
ATOM 647 O O . SER A 1 82 ? 42.420 -9.215 -20.296 1.00 47.72 82 SER A O 1
ATOM 649 N N . THR A 1 83 ? 41.981 -11.031 -19.019 1.00 51.03 83 THR A N 1
ATOM 650 C CA . THR A 1 83 ? 41.004 -10.500 -18.042 1.00 51.03 83 THR A CA 1
ATOM 651 C C . THR A 1 83 ? 39.594 -10.253 -18.605 1.00 51.03 83 THR A C 1
ATOM 653 O O . THR A 1 83 ? 39.444 -9.807 -19.738 1.00 51.03 83 THR A O 1
ATOM 656 N N . PRO A 1 84 ? 38.514 -10.567 -17.858 1.00 59.09 84 PRO A N 1
ATOM 657 C CA . PRO A 1 84 ? 37.169 -10.215 -18.297 1.00 59.09 84 PRO A CA 1
ATOM 658 C C . PRO A 1 84 ? 37.082 -8.697 -18.482 1.00 59.09 84 PRO A C 1
ATOM 660 O O . PRO A 1 84 ? 37.134 -7.946 -17.511 1.00 59.09 84 PRO A O 1
ATOM 663 N N . ASP A 1 85 ? 36.943 -8.278 -19.740 1.00 72.56 85 ASP A N 1
ATOM 664 C CA . ASP A 1 85 ? 36.838 -6.879 -20.150 1.00 72.56 85 ASP A CA 1
ATOM 665 C C . ASP A 1 85 ? 35.801 -6.124 -19.296 1.00 72.56 85 ASP A C 1
ATOM 667 O O . ASP A 1 85 ? 34.789 -6.697 -18.861 1.00 72.56 85 ASP A O 1
ATOM 671 N N . VAL A 1 86 ? 36.044 -4.832 -19.060 1.00 76.06 86 VAL A N 1
ATOM 672 C CA . VAL A 1 86 ? 35.264 -3.943 -18.180 1.00 76.06 86 VAL A CA 1
ATOM 673 C C . VAL A 1 86 ? 33.762 -4.085 -18.453 1.00 76.06 86 VAL A C 1
ATOM 675 O O . VAL A 1 86 ? 32.950 -4.139 -17.529 1.00 76.06 86 VAL A O 1
ATOM 678 N N . ALA A 1 87 ? 33.384 -4.245 -19.726 1.00 78.56 87 ALA A N 1
ATOM 679 C CA . ALA A 1 87 ? 32.007 -4.452 -20.168 1.00 78.56 87 ALA A CA 1
ATOM 680 C C . ALA A 1 87 ? 31.354 -5.743 -19.627 1.00 78.56 87 ALA A C 1
ATOM 682 O O . ALA A 1 87 ? 30.189 -5.720 -19.223 1.00 78.56 87 ALA A O 1
ATOM 683 N N . CYS A 1 88 ? 32.075 -6.867 -19.601 1.00 80.38 88 CYS A N 1
ATOM 684 C CA . CYS A 1 88 ? 31.576 -8.156 -19.107 1.00 80.38 88 CYS A CA 1
ATOM 685 C C . CYS A 1 88 ? 31.396 -8.135 -17.588 1.00 80.38 88 CYS A C 1
ATOM 687 O O . CYS A 1 88 ? 30.345 -8.544 -17.081 1.00 80.38 88 CYS A O 1
ATOM 689 N N . CYS A 1 89 ? 32.385 -7.591 -16.873 1.00 81.12 89 CYS A N 1
ATOM 690 C CA . CYS A 1 89 ? 32.304 -7.402 -15.430 1.00 81.12 89 CYS A CA 1
ATOM 691 C C . CYS A 1 89 ? 31.159 -6.450 -15.060 1.00 81.12 89 CYS A C 1
ATOM 693 O O . CYS A 1 89 ? 30.309 -6.805 -14.246 1.00 81.12 89 CYS A O 1
ATOM 695 N N . ASN A 1 90 ? 31.047 -5.295 -15.724 1.00 85.25 90 ASN A N 1
ATOM 696 C CA . ASN A 1 90 ? 29.963 -4.335 -15.498 1.00 85.25 90 ASN A CA 1
ATOM 697 C C . ASN A 1 90 ? 28.577 -4.927 -15.757 1.00 85.25 90 ASN A C 1
ATOM 699 O O . ASN A 1 90 ? 27.648 -4.682 -14.983 1.00 85.25 90 ASN A O 1
ATOM 703 N N . ALA A 1 91 ? 28.421 -5.720 -16.820 1.00 85.25 91 ALA A N 1
ATOM 704 C CA . ALA A 1 91 ? 27.161 -6.389 -17.127 1.00 85.25 91 ALA A CA 1
ATOM 705 C C . ALA A 1 91 ? 26.770 -7.397 -16.032 1.00 85.25 91 ALA A C 1
ATOM 707 O O . ALA A 1 91 ? 25.604 -7.448 -15.631 1.00 85.25 91 ALA A O 1
ATOM 708 N N . ALA A 1 92 ? 27.736 -8.160 -15.509 1.00 85.00 92 ALA A N 1
ATOM 709 C CA . ALA A 1 92 ? 27.510 -9.128 -14.437 1.00 85.00 92 ALA A CA 1
ATOM 710 C C . ALA A 1 92 ? 27.228 -8.452 -13.084 1.00 85.00 92 ALA A C 1
ATOM 712 O O . ALA A 1 92 ? 26.280 -8.833 -12.395 1.00 85.00 92 ALA A O 1
ATOM 713 N N . ILE A 1 93 ? 27.987 -7.410 -12.733 1.00 85.81 93 ILE A N 1
ATOM 714 C CA . ILE A 1 93 ? 27.759 -6.574 -11.545 1.00 85.81 93 ILE A CA 1
ATOM 715 C C . ILE A 1 93 ? 26.361 -5.946 -11.620 1.00 85.81 93 ILE A C 1
ATOM 717 O O . ILE A 1 93 ? 25.588 -6.052 -10.673 1.00 85.81 93 ILE A O 1
ATOM 721 N N . SER A 1 94 ? 25.971 -5.398 -12.773 1.00 84.88 94 SER A N 1
ATOM 722 C CA . SER A 1 94 ? 24.629 -4.841 -12.992 1.00 84.88 94 SER A CA 1
ATOM 723 C C . SER A 1 94 ? 23.519 -5.889 -12.879 1.00 84.88 94 SER A C 1
ATOM 725 O O . SER A 1 94 ? 22.444 -5.596 -12.352 1.00 84.88 94 SER A O 1
ATOM 727 N N . ALA A 1 95 ? 23.755 -7.120 -13.347 1.00 84.69 95 ALA A N 1
ATOM 728 C CA . ALA A 1 95 ? 22.816 -8.228 -13.176 1.00 84.69 95 ALA A CA 1
ATOM 729 C C . ALA A 1 95 ? 22.642 -8.607 -11.694 1.00 84.69 95 ALA A C 1
ATOM 731 O O . ALA A 1 95 ? 21.514 -8.813 -11.246 1.00 84.69 95 ALA A O 1
ATOM 732 N N . CYS A 1 96 ? 23.736 -8.648 -10.925 1.00 82.75 96 CYS A N 1
ATOM 733 C CA . CYS A 1 96 ? 23.704 -8.844 -9.474 1.00 82.75 96 CYS A CA 1
ATOM 734 C C . CYS A 1 96 ? 23.002 -7.685 -8.752 1.00 82.75 96 CYS A C 1
ATOM 736 O O . CYS A 1 96 ? 22.200 -7.933 -7.853 1.00 82.75 96 CYS A O 1
ATOM 738 N N . GLY A 1 97 ? 23.254 -6.441 -9.168 1.00 79.69 97 GLY A N 1
ATOM 739 C CA . GLY A 1 97 ? 22.651 -5.248 -8.577 1.00 79.69 97 GLY A CA 1
ATOM 740 C C . GLY A 1 97 ? 21.139 -5.195 -8.745 1.00 79.69 97 GLY A C 1
ATOM 741 O O . GLY A 1 97 ? 20.421 -4.972 -7.774 1.00 79.69 97 GLY A O 1
ATOM 742 N N . ARG A 1 98 ? 20.632 -5.535 -9.937 1.00 78.88 98 ARG A N 1
ATOM 743 C CA . ARG A 1 98 ? 19.184 -5.683 -10.178 1.00 78.88 98 ARG A CA 1
ATOM 744 C C . ARG A 1 98 ? 18.534 -6.789 -9.345 1.00 78.88 98 ARG A C 1
ATOM 746 O O . ARG A 1 98 ? 17.335 -6.726 -9.100 1.00 78.88 98 ARG A O 1
ATOM 753 N N . ALA A 1 99 ? 19.304 -7.793 -8.936 1.00 75.12 99 ALA A N 1
ATOM 754 C CA . ALA A 1 99 ? 18.837 -8.901 -8.109 1.00 75.12 99 ALA A CA 1
ATOM 755 C C . ALA A 1 99 ? 19.034 -8.667 -6.595 1.00 75.12 99 ALA A C 1
ATOM 757 O O . ALA A 1 99 ? 18.748 -9.573 -5.816 1.00 75.12 99 ALA A O 1
ATOM 758 N N . GLY A 1 100 ? 19.551 -7.505 -6.170 1.00 76.50 100 GLY A N 1
ATOM 759 C CA . GLY A 1 100 ? 19.827 -7.206 -4.756 1.00 76.50 100 GLY A CA 1
ATOM 760 C C . GLY A 1 100 ? 20.984 -8.008 -4.144 1.00 76.50 100 GLY A C 1
ATOM 761 O O . GLY A 1 100 ? 21.105 -8.107 -2.927 1.00 76.50 100 GLY A O 1
ATOM 762 N N . LEU A 1 101 ? 21.857 -8.602 -4.964 1.00 82.19 101 LEU A N 1
ATOM 763 C CA . LEU A 1 101 ? 22.950 -9.469 -4.509 1.00 82.19 101 LEU A CA 1
ATOM 764 C C . LEU A 1 101 ? 24.239 -8.676 -4.266 1.00 82.19 101 LEU A C 1
ATOM 766 O O . LEU A 1 101 ? 25.255 -8.906 -4.931 1.00 82.19 101 LEU A O 1
ATOM 770 N N . TRP A 1 102 ? 24.216 -7.751 -3.306 1.00 82.88 102 TRP A N 1
ATOM 771 C CA . TRP A 1 102 ? 25.335 -6.836 -3.039 1.00 82.88 102 TRP A CA 1
ATOM 772 C C . TRP A 1 102 ? 26.667 -7.552 -2.780 1.00 82.88 102 TRP A C 1
ATOM 774 O O . TRP A 1 102 ? 27.675 -7.152 -3.350 1.00 82.88 102 TRP A O 1
ATOM 784 N N . ARG A 1 103 ? 26.689 -8.656 -2.010 1.00 84.19 103 ARG A N 1
ATOM 785 C CA . ARG A 1 103 ? 27.934 -9.397 -1.705 1.00 84.19 103 ARG A CA 1
ATOM 786 C C . ARG A 1 103 ? 28.602 -9.915 -2.967 1.00 84.19 103 ARG A C 1
ATOM 788 O O . ARG A 1 103 ? 29.817 -9.850 -3.100 1.00 84.19 103 ARG A O 1
ATOM 795 N N . ARG A 1 104 ? 27.799 -10.423 -3.906 1.00 83.56 104 ARG A N 1
ATOM 796 C CA . ARG A 1 104 ? 28.300 -10.916 -5.194 1.00 83.56 104 ARG A CA 1
ATOM 797 C C . ARG A 1 104 ? 28.735 -9.759 -6.086 1.00 83.56 104 ARG A C 1
ATOM 799 O O . ARG A 1 104 ? 29.759 -9.870 -6.744 1.00 83.56 104 ARG A O 1
ATOM 806 N N . SER A 1 105 ? 27.998 -8.648 -6.067 1.00 84.75 105 SER A N 1
ATOM 807 C CA . SER A 1 105 ? 28.354 -7.420 -6.785 1.00 84.75 105 SER A CA 1
ATOM 808 C C . SER A 1 105 ? 29.696 -6.844 -6.311 1.00 84.75 105 SER A C 1
ATOM 810 O O . SER A 1 105 ? 30.563 -6.549 -7.127 1.00 84.75 105 SER A O 1
ATOM 812 N N . LEU A 1 106 ? 29.897 -6.752 -4.995 1.00 84.06 106 LEU A N 1
ATOM 813 C CA . LEU A 1 106 ? 31.134 -6.291 -4.363 1.00 84.06 106 LEU A CA 1
ATOM 814 C C . LEU A 1 106 ? 32.276 -7.301 -4.547 1.00 84.06 106 LEU A C 1
ATOM 816 O O . LEU A 1 106 ? 33.412 -6.917 -4.810 1.00 84.06 106 LEU A O 1
ATOM 820 N N . GLY A 1 107 ? 31.971 -8.600 -4.482 1.00 82.88 107 GLY A N 1
ATOM 821 C CA . GLY A 1 107 ? 32.918 -9.668 -4.799 1.00 82.88 107 GLY A CA 1
ATOM 822 C C . GLY A 1 107 ? 33.458 -9.542 -6.225 1.00 82.88 107 GLY A C 1
ATOM 823 O O . GLY A 1 107 ? 34.663 -9.592 -6.428 1.00 82.88 107 GLY A O 1
ATOM 824 N N . LEU A 1 108 ? 32.592 -9.275 -7.204 1.00 83.00 108 LEU A N 1
ATOM 825 C CA . LEU A 1 108 ? 33.011 -9.024 -8.585 1.00 83.00 108 LEU A CA 1
ATOM 826 C C . LEU A 1 108 ? 33.817 -7.726 -8.731 1.00 83.00 108 LEU A C 1
ATOM 828 O O . LEU A 1 108 ? 34.827 -7.732 -9.427 1.00 83.00 108 LEU A O 1
ATOM 832 N N . LEU A 1 109 ? 33.435 -6.644 -8.043 1.00 83.25 109 LEU A N 1
ATOM 833 C CA . LEU A 1 109 ? 34.214 -5.398 -8.036 1.00 83.25 109 LEU A CA 1
ATOM 834 C C . LEU A 1 109 ? 35.619 -5.604 -7.437 1.00 83.25 109 LEU A C 1
ATOM 836 O O . LEU A 1 109 ? 36.604 -5.107 -7.974 1.00 83.25 109 LEU A O 1
ATOM 840 N N . SER A 1 110 ? 35.736 -6.387 -6.362 1.00 82.12 110 SER A N 1
ATOM 841 C CA . SER A 1 110 ? 37.036 -6.710 -5.755 1.00 82.12 110 SER A CA 1
ATOM 842 C C . SER A 1 110 ? 37.872 -7.671 -6.606 1.00 82.12 110 SER A C 1
ATOM 844 O O . SER A 1 110 ? 39.098 -7.577 -6.604 1.00 82.12 110 SER A O 1
ATOM 846 N N . ILE A 1 111 ? 37.240 -8.558 -7.385 1.00 79.56 111 ILE A N 1
ATOM 847 C CA . ILE A 1 111 ? 37.935 -9.329 -8.423 1.00 79.56 111 ILE A CA 1
ATOM 848 C C . ILE A 1 111 ? 38.500 -8.376 -9.477 1.00 79.56 111 ILE A C 1
ATOM 850 O O . ILE A 1 111 ? 39.691 -8.470 -9.746 1.00 79.56 111 ILE A O 1
ATOM 854 N N . MET A 1 112 ? 37.715 -7.411 -9.979 1.00 79.88 112 MET A N 1
ATOM 855 C CA . MET A 1 112 ? 38.222 -6.398 -10.919 1.00 79.88 112 MET A CA 1
ATOM 856 C C . MET A 1 112 ? 39.423 -5.630 -10.347 1.00 79.88 112 MET A C 1
ATOM 858 O O . MET A 1 112 ? 40.365 -5.353 -11.082 1.00 79.88 112 MET A O 1
ATOM 862 N N . TRP A 1 113 ? 39.419 -5.304 -9.045 1.00 76.19 113 TRP A N 1
ATOM 863 C CA . TRP A 1 113 ? 40.569 -4.692 -8.356 1.00 76.19 113 TRP A CA 1
ATOM 864 C C . TRP A 1 113 ? 41.815 -5.585 -8.402 1.00 76.19 113 TRP A C 1
ATOM 866 O O . TRP A 1 113 ? 42.897 -5.128 -8.763 1.00 76.19 113 TRP A O 1
ATOM 876 N N . ARG A 1 114 ? 41.671 -6.867 -8.045 1.00 75.38 114 ARG A N 1
ATOM 877 C CA . ARG A 1 114 ? 42.789 -7.827 -8.003 1.00 75.38 114 ARG A CA 1
ATOM 878 C C . ARG A 1 114 ? 43.337 -8.148 -9.387 1.00 75.38 114 ARG A C 1
ATOM 880 O O . ARG A 1 114 ? 44.532 -8.376 -9.522 1.00 75.38 114 ARG A O 1
ATOM 887 N N . THR A 1 115 ? 42.473 -8.163 -10.396 1.00 73.12 115 THR A N 1
ATOM 888 C CA . THR A 1 115 ? 42.846 -8.441 -11.785 1.00 73.12 115 THR A CA 1
ATOM 889 C C . THR A 1 115 ? 43.221 -7.183 -12.567 1.00 73.12 115 THR A C 1
ATOM 891 O O . THR A 1 115 ? 43.380 -7.285 -13.776 1.00 73.12 115 THR A O 1
ATOM 894 N N . GLN A 1 116 ? 43.350 -6.016 -11.914 1.00 69.25 116 GLN A N 1
ATOM 895 C CA . GLN A 1 116 ? 43.733 -4.739 -12.543 1.00 69.25 116 GLN A CA 1
ATOM 896 C C . GLN A 1 116 ? 42.835 -4.335 -13.733 1.00 69.25 116 GLN A C 1
ATOM 898 O O . GLN A 1 116 ? 43.274 -3.658 -14.656 1.00 69.25 116 GLN A O 1
ATOM 903 N N . VAL A 1 117 ? 41.563 -4.744 -13.720 1.00 74.62 117 VAL A N 1
ATOM 904 C CA . VAL A 1 117 ? 40.579 -4.321 -14.728 1.00 74.62 117 VAL A CA 1
ATOM 905 C C . VAL A 1 117 ? 40.100 -2.919 -14.363 1.00 74.62 117 VAL A C 1
ATOM 907 O O . VAL A 1 117 ? 39.735 -2.693 -13.207 1.00 74.62 117 VAL A O 1
ATOM 910 N N . GLU A 1 118 ? 40.072 -1.993 -15.327 1.00 71.19 118 GLU A N 1
ATOM 911 C CA . GLU A 1 118 ? 39.657 -0.605 -15.090 1.00 71.19 118 GLU A CA 1
ATOM 912 C C . GLU A 1 118 ? 38.251 -0.527 -14.476 1.00 71.19 118 GLU A C 1
ATOM 914 O O . GLU A 1 118 ? 37.281 -1.118 -14.964 1.00 71.19 118 GLU A O 1
ATOM 919 N N . HIS A 1 119 ? 38.124 0.219 -13.379 1.00 74.38 119 HIS A N 1
ATOM 920 C CA . HIS A 1 119 ? 36.827 0.493 -12.767 1.00 74.38 119 HIS A CA 1
ATOM 921 C C . HIS A 1 119 ? 36.184 1.690 -13.444 1.00 74.38 119 HIS A C 1
ATOM 923 O O . HIS A 1 119 ? 36.838 2.668 -13.790 1.00 74.38 119 HIS A O 1
ATOM 929 N N . SER A 1 120 ? 34.867 1.629 -13.576 1.00 80.06 120 SER A N 1
ATOM 930 C CA . SER A 1 120 ? 34.080 2.696 -14.184 1.00 80.06 120 SER A CA 1
ATOM 931 C C . SER A 1 120 ? 32.997 3.175 -13.228 1.00 80.06 120 SER A C 1
ATOM 933 O O . SER A 1 120 ? 32.619 2.480 -12.280 1.00 80.06 120 SER A O 1
ATOM 935 N N . GLU A 1 121 ? 32.425 4.333 -13.535 1.00 80.12 121 GLU A N 1
ATOM 936 C CA . GLU A 1 121 ? 31.199 4.836 -12.913 1.00 80.12 121 GLU A CA 1
ATOM 937 C C . GLU A 1 121 ? 30.080 3.782 -12.873 1.00 80.12 121 GLU A C 1
ATOM 939 O O . GLU A 1 121 ? 29.383 3.645 -11.866 1.00 80.12 121 GLU A O 1
ATOM 944 N N . ILE A 1 122 ? 29.956 2.973 -13.928 1.00 79.62 122 ILE A N 1
ATOM 945 C CA . ILE A 1 122 ? 28.961 1.900 -14.043 1.00 79.62 122 ILE A CA 1
ATOM 946 C C . ILE A 1 122 ? 29.205 0.805 -12.992 1.00 79.62 122 ILE A C 1
ATOM 948 O O . ILE A 1 122 ? 28.250 0.311 -12.391 1.00 79.62 122 ILE A O 1
ATOM 952 N N . SER A 1 123 ? 30.469 0.448 -12.739 1.00 80.75 123 SER A N 1
ATOM 953 C CA . SER A 1 123 ? 30.859 -0.597 -11.782 1.00 80.75 123 SER A CA 1
ATOM 954 C C . SER A 1 123 ? 30.420 -0.230 -10.360 1.00 80.75 123 SER A C 1
ATOM 956 O O . SER A 1 123 ? 29.757 -1.022 -9.688 1.00 80.75 123 SER A O 1
ATOM 958 N N . TYR A 1 124 ? 30.725 0.998 -9.929 1.00 83.88 124 TYR A N 1
ATOM 959 C CA . TYR A 1 124 ? 30.341 1.511 -8.610 1.00 83.88 124 TYR A CA 1
ATOM 960 C C . TYR A 1 124 ? 28.829 1.753 -8.503 1.00 83.88 124 TYR A C 1
ATOM 962 O O . TYR A 1 124 ? 28.209 1.324 -7.529 1.00 83.88 124 TYR A O 1
ATOM 970 N N . SER A 1 125 ? 28.203 2.349 -9.526 1.00 83.69 125 SER A N 1
ATOM 971 C CA . SER A 1 125 ? 26.753 2.613 -9.552 1.00 83.69 125 SER A CA 1
ATOM 972 C C . SER A 1 125 ? 25.919 1.335 -9.424 1.00 83.69 125 SER A C 1
ATOM 974 O O . SER A 1 125 ? 24.898 1.308 -8.734 1.00 83.69 125 SER A O 1
ATOM 976 N N . ALA A 1 126 ? 26.352 0.248 -10.068 1.00 83.31 126 ALA A N 1
ATOM 977 C CA . ALA A 1 126 ? 25.674 -1.040 -9.997 1.00 83.31 126 ALA A CA 1
ATOM 978 C C . ALA A 1 126 ? 25.783 -1.688 -8.605 1.00 83.31 126 ALA A C 1
ATOM 980 O O . ALA A 1 126 ? 24.805 -2.268 -8.129 1.00 83.31 126 ALA A O 1
ATOM 981 N N . VAL A 1 127 ? 26.930 -1.546 -7.927 1.00 84.56 127 VAL A N 1
ATOM 982 C CA . VAL A 1 127 ? 27.112 -2.022 -6.542 1.00 84.56 127 VAL A CA 1
ATOM 983 C C . VAL A 1 127 ? 26.261 -1.197 -5.578 1.00 84.56 127 VAL A C 1
ATOM 985 O O . VAL A 1 127 ? 25.549 -1.780 -4.766 1.00 84.56 127 VAL A O 1
ATOM 988 N N . LEU A 1 128 ? 26.245 0.132 -5.721 1.00 84.69 128 LEU A N 1
ATOM 989 C CA . LEU A 1 128 ? 25.367 1.016 -4.944 1.00 84.69 128 LEU A CA 1
ATOM 990 C C . LEU A 1 128 ? 23.886 0.658 -5.136 1.00 84.69 128 LEU A C 1
ATOM 992 O O . LEU A 1 128 ? 23.131 0.587 -4.170 1.00 84.69 128 LEU A O 1
ATOM 996 N N . THR A 1 129 ? 23.477 0.346 -6.369 1.00 82.94 129 THR A N 1
ATOM 997 C CA . THR A 1 129 ? 22.119 -0.141 -6.663 1.00 82.94 129 THR A CA 1
ATOM 998 C C . THR A 1 129 ? 21.833 -1.474 -5.964 1.00 82.94 129 THR A C 1
ATOM 1000 O O . THR A 1 129 ? 20.729 -1.679 -5.467 1.00 82.94 129 THR A O 1
ATOM 1003 N N . ALA A 1 130 ? 22.815 -2.377 -5.889 1.00 83.06 130 ALA A N 1
ATOM 1004 C CA . ALA A 1 130 ? 22.686 -3.642 -5.167 1.00 83.06 130 ALA A CA 1
ATOM 1005 C C . ALA A 1 130 ? 22.458 -3.424 -3.663 1.00 83.06 130 ALA A C 1
ATOM 1007 O O . ALA A 1 130 ? 21.572 -4.056 -3.086 1.00 83.06 130 ALA A O 1
ATOM 1008 N N . CYS A 1 131 ? 23.240 -2.523 -3.055 1.00 82.31 131 CYS A N 1
ATOM 1009 C CA . CYS A 1 131 ? 23.103 -2.128 -1.653 1.00 82.31 131 CYS A CA 1
ATOM 1010 C C . CYS A 1 131 ? 21.726 -1.510 -1.388 1.00 82.31 131 CYS A C 1
ATOM 1012 O O . CYS A 1 131 ? 21.082 -1.846 -0.396 1.00 82.31 131 CYS A O 1
ATOM 1014 N N . ASP A 1 132 ? 21.239 -0.663 -2.302 1.00 77.25 132 ASP A N 1
ATOM 1015 C CA . ASP A 1 132 ? 19.891 -0.108 -2.220 1.00 77.25 132 ASP A CA 1
ATOM 1016 C C . ASP A 1 132 ? 18.833 -1.215 -2.217 1.00 77.25 132 ASP A C 1
ATOM 1018 O O . ASP A 1 132 ? 18.047 -1.314 -1.276 1.00 77.25 132 ASP A O 1
ATOM 1022 N N . GLN A 1 133 ? 18.816 -2.077 -3.236 1.00 75.00 133 GLN A N 1
ATOM 1023 C CA . GLN A 1 133 ? 17.806 -3.133 -3.372 1.00 75.00 133 GLN A CA 1
ATOM 1024 C C . GLN A 1 133 ? 17.788 -4.100 -2.183 1.00 75.00 133 GLN A C 1
ATOM 1026 O O . GLN A 1 133 ? 16.715 -4.509 -1.738 1.00 75.00 133 GLN A O 1
ATOM 1031 N N . GLU A 1 134 ? 18.950 -4.435 -1.627 1.00 75.31 134 GLU A N 1
ATOM 1032 C CA . GLU A 1 134 ? 19.004 -5.234 -0.407 1.00 75.31 134 GLU A CA 1
ATOM 1033 C C . GLU A 1 134 ? 18.470 -4.463 0.807 1.00 75.31 134 GLU A C 1
ATOM 1035 O O . GLU A 1 134 ? 17.683 -5.022 1.567 1.00 75.31 134 GLU A O 1
ATOM 1040 N N . ALA A 1 135 ? 18.814 -3.180 0.972 1.00 66.19 135 ALA A N 1
ATOM 1041 C CA . ALA A 1 135 ? 18.236 -2.351 2.031 1.00 66.19 135 ALA A CA 1
ATOM 1042 C C . ALA A 1 135 ? 16.697 -2.292 1.928 1.00 66.19 135 ALA A C 1
ATOM 1044 O O . ALA A 1 135 ? 16.012 -2.300 2.947 1.00 66.19 135 ALA A O 1
ATOM 1045 N N . ALA A 1 136 ? 16.129 -2.319 0.713 1.00 60.97 136 ALA A N 1
ATOM 1046 C CA . ALA A 1 136 ? 14.681 -2.487 0.518 1.00 60.97 136 ALA A CA 1
ATOM 1047 C C . ALA A 1 136 ? 14.172 -3.849 1.001 1.00 60.97 136 ALA A C 1
ATOM 1049 O O . ALA A 1 136 ? 13.118 -3.922 1.632 1.00 60.97 136 ALA A O 1
ATOM 1050 N N . ALA A 1 137 ? 14.887 -4.927 0.679 1.00 58.72 137 ALA A N 1
ATOM 1051 C CA . ALA A 1 137 ? 14.501 -6.283 1.055 1.00 58.72 137 ALA A CA 1
ATOM 1052 C C . ALA A 1 137 ? 14.589 -6.515 2.575 1.00 58.72 137 ALA A C 1
ATOM 1054 O O . ALA A 1 137 ? 13.737 -7.197 3.139 1.00 58.72 137 ALA A O 1
ATOM 1055 N N . GLN A 1 138 ? 15.569 -5.910 3.254 1.00 57.09 138 GLN A N 1
ATOM 1056 C CA . GLN A 1 138 ? 15.740 -6.028 4.706 1.00 57.09 138 GLN A CA 1
ATOM 1057 C C . GLN A 1 138 ? 14.602 -5.356 5.492 1.00 57.09 138 GLN A C 1
ATOM 1059 O O . GLN A 1 138 ? 14.184 -5.892 6.515 1.00 57.09 138 GLN A O 1
ATOM 1064 N N . ILE A 1 139 ? 14.015 -4.266 4.975 1.00 50.91 139 ILE A N 1
ATOM 1065 C CA . ILE A 1 139 ? 12.816 -3.635 5.565 1.00 50.91 139 ILE A CA 1
ATOM 1066 C C . ILE A 1 139 ? 11.616 -4.599 5.587 1.00 50.91 139 ILE A C 1
ATOM 1068 O O . ILE A 1 139 ? 10.774 -4.519 6.480 1.00 50.91 139 ILE A O 1
ATOM 1072 N N . PHE A 1 140 ? 11.517 -5.507 4.613 1.00 37.94 140 PHE A N 1
ATOM 1073 C CA . PHE A 1 140 ? 10.427 -6.482 4.537 1.00 37.94 140 PHE A CA 1
ATOM 1074 C C . PHE A 1 140 ? 10.626 -7.681 5.478 1.00 37.94 140 PHE A C 1
ATOM 1076 O O . PHE A 1 140 ? 9.643 -8.300 5.868 1.00 37.94 140 PHE A O 1
ATOM 1083 N N . LEU A 1 141 ? 11.870 -8.006 5.849 1.00 38.59 141 LEU A N 1
ATOM 1084 C CA . LEU A 1 141 ? 12.195 -9.238 6.577 1.00 38.59 141 LEU A CA 1
ATOM 1085 C C . LEU A 1 141 ? 12.341 -9.078 8.095 1.00 38.59 141 LEU A C 1
ATOM 1087 O O . LEU A 1 141 ? 12.415 -10.100 8.762 1.00 38.59 141 LEU A O 1
ATOM 1091 N N . ALA A 1 142 ? 12.366 -7.854 8.637 1.00 37.91 142 ALA A N 1
ATOM 1092 C CA . ALA A 1 142 ? 12.321 -7.544 10.079 1.00 37.91 142 ALA A CA 1
ATOM 1093 C C . ALA A 1 142 ? 13.185 -8.431 11.015 1.00 37.91 142 ALA A C 1
ATOM 1095 O O . ALA A 1 142 ? 12.915 -8.524 12.209 1.00 37.91 142 ALA A O 1
ATOM 1096 N N . THR A 1 143 ? 14.241 -9.078 10.518 1.00 40.16 143 THR A N 1
ATOM 1097 C CA . THR A 1 143 ? 15.173 -9.842 11.348 1.00 40.16 143 THR A CA 1
ATOM 1098 C C . THR A 1 143 ? 16.296 -8.927 11.798 1.00 40.16 143 THR A C 1
ATOM 1100 O O . THR A 1 143 ? 17.228 -8.631 11.048 1.00 40.16 143 THR A O 1
ATOM 1103 N N . SER A 1 144 ? 16.190 -8.490 13.045 1.00 45.94 144 SER A N 1
ATOM 1104 C CA . SER A 1 144 ? 17.274 -7.933 13.837 1.00 45.94 144 SER A CA 1
ATOM 1105 C C . SER A 1 144 ? 18.334 -9.008 14.099 1.00 45.94 144 SER A C 1
ATOM 1107 O O . SER A 1 144 ? 18.092 -9.983 14.802 1.00 45.94 144 SER A O 1
ATOM 1109 N N . ALA A 1 145 ? 19.537 -8.835 13.549 1.00 33.25 145 ALA A N 1
ATOM 1110 C CA . ALA A 1 145 ? 20.722 -9.535 14.044 1.00 33.25 145 ALA A CA 1
ATOM 1111 C C . ALA A 1 145 ? 22.013 -8.786 13.673 1.00 33.25 145 ALA A C 1
ATOM 1113 O O . ALA A 1 145 ? 22.437 -8.793 12.522 1.00 33.25 145 ALA A O 1
ATOM 1114 N N . GLY A 1 146 ? 22.610 -8.150 14.687 1.00 35.44 146 GLY A N 1
ATOM 1115 C CA . GLY A 1 146 ? 24.050 -8.142 14.984 1.00 35.44 146 GLY A CA 1
ATOM 1116 C C . GLY A 1 146 ? 25.064 -7.733 13.904 1.00 35.44 146 GLY A C 1
ATOM 1117 O O . GLY A 1 146 ? 25.297 -8.451 12.938 1.00 35.44 146 GLY A O 1
ATOM 1118 N N . THR A 1 147 ? 25.769 -6.626 14.173 1.00 36.94 147 THR A N 1
ATOM 1119 C CA . THR A 1 147 ? 27.183 -6.380 13.795 1.00 36.94 147 THR A CA 1
ATOM 1120 C C . THR A 1 147 ? 27.594 -6.600 12.330 1.00 36.94 147 THR A C 1
ATOM 1122 O O . THR A 1 147 ? 28.721 -6.998 12.039 1.00 36.94 147 THR A O 1
ATOM 1125 N N . GLN A 1 148 ? 26.738 -6.237 11.374 1.00 47.62 148 GLN A N 1
ATOM 1126 C CA . GLN A 1 148 ? 27.176 -5.919 10.011 1.00 47.62 148 GLN A CA 1
ATOM 1127 C C . GLN A 1 148 ? 27.160 -4.407 9.797 1.00 47.62 148 GLN A C 1
ATOM 1129 O O . GLN A 1 148 ? 26.152 -3.765 10.075 1.00 47.62 148 GLN A O 1
ATOM 1134 N N . GLN A 1 149 ? 28.270 -3.861 9.278 1.00 53.91 149 GLN A N 1
ATOM 1135 C CA . GLN A 1 149 ? 28.377 -2.478 8.788 1.00 53.91 149 GLN A CA 1
ATOM 1136 C C . GLN A 1 149 ? 27.095 -2.119 8.029 1.00 53.91 149 GLN A C 1
ATOM 1138 O O . GLN A 1 149 ? 26.699 -2.865 7.121 1.00 53.91 149 GLN A O 1
ATOM 1143 N N . LYS A 1 150 ? 26.411 -1.049 8.441 1.00 71.19 150 LYS A N 1
ATOM 1144 C CA . LYS A 1 150 ? 25.078 -0.733 7.921 1.00 71.19 150 LYS A CA 1
ATOM 1145 C C . LYS A 1 150 ? 25.198 -0.387 6.430 1.00 71.19 150 LYS A C 1
ATOM 1147 O O . LYS A 1 150 ? 26.177 0.214 5.995 1.00 71.19 150 LYS A O 1
ATOM 1152 N N . GLN A 1 151 ? 24.217 -0.776 5.612 1.00 74.06 151 GLN A N 1
ATOM 1153 C CA . GLN A 1 151 ? 24.309 -0.642 4.143 1.00 74.06 151 GLN A CA 1
ATOM 1154 C C . GLN A 1 151 ? 24.509 0.807 3.666 1.00 74.06 151 GLN A C 1
ATOM 1156 O O . GLN A 1 151 ? 25.120 1.041 2.621 1.00 74.06 151 GLN A O 1
ATOM 1161 N N . TRP A 1 152 ? 24.038 1.784 4.443 1.00 77.06 152 TRP A N 1
ATOM 1162 C CA . TRP A 1 152 ? 24.279 3.200 4.179 1.00 77.06 152 TRP A CA 1
ATOM 1163 C C . TRP A 1 152 ? 25.753 3.593 4.373 1.00 77.06 152 TRP A C 1
ATOM 1165 O O . TRP A 1 152 ? 26.285 4.318 3.541 1.00 77.06 152 TRP A O 1
ATOM 1175 N N . GLU A 1 153 ? 26.445 3.066 5.391 1.00 85.19 153 GLU A N 1
ATOM 1176 C CA . GLU A 1 153 ? 27.871 3.337 5.646 1.00 85.19 153 GLU A CA 1
ATOM 1177 C C . GLU A 1 153 ? 28.714 2.853 4.470 1.00 85.19 153 GLU A C 1
ATOM 1179 O O . GLU A 1 153 ? 29.569 3.580 3.969 1.00 85.19 153 GLU A O 1
ATOM 1184 N N . ARG A 1 154 ? 28.408 1.653 3.960 1.00 85.00 154 ARG A N 1
ATOM 1185 C CA . ARG A 1 154 ? 29.075 1.113 2.767 1.00 85.00 154 ARG A CA 1
ATOM 1186 C C . ARG A 1 154 ? 28.787 1.930 1.524 1.00 85.00 154 ARG A C 1
ATOM 1188 O O . ARG A 1 154 ? 29.659 2.084 0.680 1.00 85.00 154 ARG A O 1
ATOM 1195 N N . SER A 1 155 ? 27.566 2.433 1.384 1.00 84.50 155 SER A N 1
ATOM 1196 C CA . SER A 1 155 ? 27.208 3.254 0.229 1.00 84.50 155 SER A CA 1
ATOM 1197 C C . SER A 1 155 ? 27.959 4.587 0.245 1.00 84.50 155 SER A C 1
ATOM 1199 O O . SER A 1 155 ? 28.457 5.018 -0.793 1.00 84.50 155 SER A O 1
ATOM 1201 N N . LEU A 1 156 ? 28.149 5.188 1.424 1.00 86.25 156 LEU A N 1
ATOM 1202 C CA . LEU A 1 156 ? 29.010 6.360 1.600 1.00 86.25 156 LEU A CA 1
ATOM 1203 C C . LEU A 1 156 ? 30.484 6.040 1.327 1.00 86.25 156 LEU A C 1
ATOM 1205 O O . LEU A 1 156 ? 31.149 6.787 0.611 1.00 86.25 156 LEU A O 1
ATOM 1209 N N . GLU A 1 157 ? 30.987 4.917 1.843 1.00 86.81 157 GLU A N 1
ATOM 1210 C CA . GLU A 1 157 ? 32.358 4.457 1.611 1.00 86.81 157 GLU A CA 1
ATOM 1211 C C . GLU A 1 157 ? 32.624 4.194 0.124 1.00 86.81 157 GLU A C 1
ATOM 1213 O O . GLU A 1 157 ? 33.666 4.592 -0.393 1.00 86.81 157 GLU A O 1
ATOM 1218 N N . LEU A 1 158 ? 31.675 3.590 -0.595 1.00 86.69 158 LEU A N 1
ATOM 1219 C CA . LEU A 1 158 ? 31.763 3.369 -2.038 1.00 86.69 158 LEU A CA 1
ATOM 1220 C C . LEU A 1 158 ? 31.777 4.690 -2.814 1.00 86.69 158 LEU A C 1
ATOM 1222 O O . LEU A 1 158 ? 32.603 4.833 -3.713 1.00 86.69 158 LEU A O 1
ATOM 1226 N N . CYS A 1 159 ? 30.941 5.669 -2.451 1.00 84.62 159 CYS A N 1
ATOM 1227 C CA . CYS A 1 159 ? 30.989 7.009 -3.050 1.00 84.62 159 CYS A CA 1
ATOM 1228 C C . CYS A 1 159 ? 32.336 7.700 -2.784 1.00 84.62 159 CYS A C 1
ATOM 1230 O O . CYS A 1 159 ? 32.951 8.244 -3.701 1.00 84.62 159 CYS A O 1
ATOM 1232 N N . ALA A 1 160 ? 32.841 7.634 -1.550 1.00 85.19 160 ALA A N 1
ATOM 1233 C CA . ALA A 1 160 ? 34.147 8.181 -1.193 1.00 85.19 160 ALA A CA 1
ATOM 1234 C C . ALA A 1 160 ? 35.294 7.473 -1.935 1.00 85.19 160 ALA A C 1
ATOM 1236 O O . ALA A 1 160 ? 36.230 8.120 -2.403 1.00 85.19 160 ALA A O 1
ATOM 1237 N N . THR A 1 161 ? 35.211 6.151 -2.086 1.00 85.75 161 THR A N 1
ATOM 1238 C CA . THR A 1 161 ? 36.201 5.336 -2.801 1.00 85.75 161 THR A CA 1
ATOM 1239 C C . THR A 1 161 ? 36.204 5.673 -4.287 1.00 85.75 161 THR A C 1
ATOM 1241 O O . THR A 1 161 ? 37.262 5.922 -4.858 1.00 85.75 161 THR A O 1
ATOM 1244 N N . MET A 1 162 ? 35.024 5.789 -4.897 1.00 87.19 162 MET A N 1
ATOM 1245 C CA . MET A 1 162 ? 34.863 6.225 -6.282 1.00 87.19 162 MET A CA 1
ATOM 1246 C C . MET A 1 162 ? 35.560 7.577 -6.531 1.00 87.19 162 MET A C 1
ATOM 1248 O O . MET A 1 162 ? 36.345 7.700 -7.473 1.00 87.19 162 MET A O 1
ATOM 1252 N N . ARG A 1 163 ? 35.399 8.543 -5.616 1.00 83.62 163 ARG A N 1
ATOM 1253 C CA . ARG A 1 163 ? 36.100 9.839 -5.672 1.00 83.62 163 ARG A CA 1
ATOM 1254 C C . ARG A 1 163 ? 37.612 9.725 -5.475 1.00 83.62 163 ARG A C 1
ATOM 1256 O O . ARG A 1 163 ? 38.361 10.397 -6.180 1.00 83.62 163 ARG A O 1
ATOM 1263 N N . ARG A 1 164 ? 38.092 8.865 -4.564 1.00 83.88 164 ARG A N 1
ATOM 1264 C CA . ARG A 1 164 ? 39.538 8.590 -4.396 1.00 83.88 164 ARG A CA 1
ATOM 1265 C C . ARG A 1 164 ? 40.167 8.059 -5.686 1.00 83.88 164 ARG A C 1
ATOM 1267 O O . ARG A 1 164 ? 41.308 8.392 -5.986 1.00 83.88 164 ARG A O 1
ATOM 1274 N N . HIS A 1 165 ? 39.400 7.311 -6.476 1.00 82.56 165 HIS A N 1
ATOM 1275 C CA . HIS A 1 165 ? 39.792 6.850 -7.809 1.00 82.56 165 HIS A CA 1
ATOM 1276 C C . HIS A 1 165 ? 39.568 7.883 -8.925 1.00 82.56 165 HIS A C 1
ATOM 1278 O O . HIS A 1 165 ? 39.679 7.540 -10.098 1.00 82.56 165 HIS A O 1
ATOM 1284 N N . ARG A 1 166 ? 39.283 9.150 -8.587 1.00 81.00 166 ARG A N 1
ATOM 1285 C CA . ARG A 1 166 ? 39.012 10.250 -9.532 1.00 81.00 166 ARG A CA 1
ATOM 1286 C C . ARG A 1 166 ? 37.828 9.990 -10.473 1.00 81.00 166 ARG A C 1
ATOM 1288 O O . ARG A 1 166 ? 37.749 10.589 -11.542 1.00 81.00 166 ARG A O 1
ATOM 1295 N N . LEU A 1 167 ? 36.892 9.133 -10.069 1.00 83.62 167 LEU A N 1
ATOM 1296 C CA . LEU A 1 167 ? 35.626 8.920 -10.764 1.00 83.62 167 LEU A CA 1
ATOM 1297 C C . LEU A 1 167 ? 34.548 9.782 -10.092 1.00 83.62 167 LEU A C 1
ATOM 1299 O O . LEU A 1 167 ? 34.380 9.726 -8.873 1.00 83.62 167 LEU A O 1
ATOM 1303 N N . GLN A 1 168 ? 33.812 10.576 -10.870 1.00 78.75 168 GLN A N 1
ATOM 1304 C CA . GLN A 1 168 ? 32.714 11.392 -10.342 1.00 78.75 168 GLN A CA 1
ATOM 1305 C C . GLN A 1 168 ? 31.432 10.558 -10.217 1.00 78.75 168 GLN A C 1
ATOM 1307 O O . GLN A 1 168 ? 31.022 9.946 -11.208 1.00 78.75 168 GLN A O 1
ATOM 1312 N N . PRO A 1 169 ? 30.790 10.491 -9.034 1.00 82.00 169 PRO A N 1
ATOM 1313 C CA . PRO A 1 169 ? 29.513 9.803 -8.899 1.00 82.00 169 PRO A CA 1
ATOM 1314 C C . PRO A 1 169 ? 28.443 10.463 -9.777 1.00 82.00 169 PRO A C 1
ATOM 1316 O O . PRO A 1 169 ? 28.254 11.676 -9.757 1.00 82.00 169 PRO A O 1
ATOM 1319 N N . ASN A 1 170 ? 27.719 9.656 -10.545 1.00 78.56 170 ASN A N 1
ATOM 1320 C CA . ASN A 1 170 ? 26.622 10.128 -11.386 1.00 78.56 170 ASN A CA 1
ATOM 1321 C C . ASN A 1 170 ? 25.287 10.176 -10.622 1.00 78.56 170 ASN A C 1
ATOM 1323 O O . ASN A 1 170 ? 25.183 9.791 -9.454 1.00 78.56 170 ASN A O 1
ATOM 1327 N N . VAL A 1 171 ? 24.220 10.576 -11.321 1.00 71.88 171 VAL A N 1
ATOM 1328 C CA . VAL A 1 171 ? 22.847 10.608 -10.783 1.00 71.88 171 VAL A CA 1
ATOM 1329 C C . VAL A 1 171 ? 22.406 9.244 -10.231 1.00 71.88 171 VAL A C 1
ATOM 1331 O O . VAL A 1 171 ? 21.718 9.190 -9.212 1.00 71.88 171 VAL A O 1
ATOM 1334 N N . VAL A 1 172 ? 22.808 8.133 -10.862 1.00 75.44 172 VAL A N 1
ATOM 1335 C CA . VAL A 1 172 ? 22.443 6.774 -10.421 1.00 75.44 172 VAL A CA 1
ATOM 1336 C C . VAL A 1 172 ? 23.119 6.428 -9.092 1.00 75.44 172 VAL A C 1
ATOM 1338 O O . VAL A 1 172 ? 22.448 5.961 -8.173 1.00 75.44 172 VAL A O 1
ATOM 1341 N N . ALA A 1 173 ? 24.418 6.698 -8.967 1.00 77.81 173 ALA A N 1
ATOM 1342 C CA . ALA A 1 173 ? 25.212 6.487 -7.765 1.00 77.81 173 ALA A CA 1
ATOM 1343 C C . ALA A 1 173 ? 24.687 7.337 -6.602 1.00 77.81 173 ALA A C 1
ATOM 1345 O O . ALA A 1 173 ? 24.370 6.790 -5.544 1.00 77.81 173 ALA A O 1
ATOM 1346 N N . TYR A 1 174 ? 24.498 8.644 -6.818 1.00 78.56 174 TYR A N 1
ATOM 1347 C CA . TYR A 1 174 ? 23.926 9.531 -5.806 1.00 78.56 174 TYR A CA 1
ATOM 1348 C C . TYR A 1 174 ? 22.507 9.108 -5.414 1.00 78.56 174 TYR A C 1
ATOM 1350 O O . TYR A 1 174 ? 22.217 9.001 -4.225 1.00 78.56 174 TYR A O 1
ATOM 1358 N N . SER A 1 175 ? 21.627 8.790 -6.371 1.00 76.00 175 SER A N 1
ATOM 1359 C CA . SER A 1 175 ? 20.261 8.353 -6.055 1.00 76.00 175 SER A CA 1
ATOM 1360 C C . SER A 1 175 ? 20.226 7.039 -5.271 1.00 76.00 175 SER A C 1
ATOM 1362 O O . SER A 1 175 ? 19.337 6.875 -4.432 1.00 76.00 175 SER A O 1
ATOM 1364 N N . ALA A 1 176 ? 21.121 6.094 -5.564 1.00 78.31 176 ALA A N 1
ATOM 1365 C CA . ALA A 1 176 ? 21.204 4.831 -4.841 1.00 78.31 176 ALA A CA 1
ATOM 1366 C C . ALA A 1 176 ? 21.748 5.048 -3.420 1.00 78.31 176 ALA A C 1
ATOM 1368 O O . ALA A 1 176 ? 21.137 4.583 -2.461 1.00 78.31 176 ALA A O 1
ATOM 1369 N N . ALA A 1 177 ? 22.818 5.833 -3.266 1.00 81.75 177 ALA A N 1
ATOM 1370 C CA . ALA A 1 177 ? 23.394 6.158 -1.963 1.00 81.75 177 ALA A CA 1
ATOM 1371 C C . ALA A 1 177 ? 22.404 6.931 -1.070 1.00 81.75 177 ALA A C 1
ATOM 1373 O O . ALA A 1 177 ? 22.136 6.521 0.058 1.00 81.75 177 ALA A O 1
ATOM 1374 N N . ILE A 1 178 ? 21.757 7.972 -1.600 1.00 77.94 178 ILE A N 1
ATOM 1375 C CA . ILE A 1 178 ? 20.713 8.738 -0.898 1.00 77.94 178 ILE A CA 1
ATOM 1376 C C . ILE A 1 178 ? 19.564 7.825 -0.447 1.00 77.94 178 ILE A C 1
ATOM 1378 O O . ILE A 1 178 ? 19.071 7.945 0.674 1.00 77.94 178 ILE A O 1
ATOM 1382 N N . SER A 1 179 ? 19.157 6.879 -1.296 1.00 71.56 179 SER A N 1
ATOM 1383 C CA . SER A 1 179 ? 18.121 5.905 -0.950 1.00 71.56 179 SER A CA 1
ATOM 1384 C C . SER A 1 179 ? 18.534 4.956 0.173 1.00 71.56 179 SER A C 1
ATOM 1386 O O . SER A 1 179 ? 17.739 4.666 1.063 1.00 71.56 179 SER A O 1
ATOM 1388 N N . THR A 1 180 ? 19.779 4.480 0.168 1.00 75.19 180 THR A N 1
ATOM 1389 C CA . THR A 1 180 ? 20.268 3.619 1.255 1.00 75.19 180 THR A CA 1
ATOM 1390 C C . THR A 1 180 ? 20.274 4.353 2.595 1.00 75.19 180 THR A C 1
ATOM 1392 O O . THR A 1 180 ? 19.894 3.763 3.609 1.00 75.19 180 THR A O 1
ATOM 1395 N N . CYS A 1 181 ? 20.630 5.644 2.597 1.00 76.62 181 CYS A N 1
ATOM 1396 C CA . CYS A 1 181 ? 20.547 6.503 3.777 1.00 76.62 181 CYS A CA 1
ATOM 1397 C C . CYS A 1 181 ? 19.097 6.658 4.255 1.00 76.62 181 CYS A C 1
ATOM 1399 O O . CYS A 1 181 ? 18.830 6.472 5.438 1.00 76.62 181 CYS A O 1
ATOM 1401 N N . GLU A 1 182 ? 18.147 6.905 3.348 1.00 68.50 182 GLU A N 1
ATOM 1402 C CA . GLU A 1 182 ? 16.722 6.995 3.692 1.00 68.50 182 GLU A CA 1
ATOM 1403 C C . GLU A 1 182 ? 16.189 5.724 4.354 1.00 68.50 182 GLU A C 1
ATOM 1405 O O . GLU A 1 182 ? 15.614 5.784 5.441 1.00 68.50 182 GLU A O 1
ATOM 1410 N N . ARG A 1 183 ? 16.399 4.573 3.709 1.00 69.38 183 ARG A N 1
ATOM 1411 C CA . ARG A 1 183 ? 15.933 3.266 4.196 1.00 69.38 183 ARG A CA 1
ATOM 1412 C C . ARG A 1 183 ? 16.486 2.918 5.571 1.00 69.38 183 ARG A C 1
ATOM 1414 O O . ARG A 1 183 ? 15.863 2.160 6.305 1.00 69.38 183 ARG A O 1
ATOM 1421 N N . SER A 1 184 ? 17.640 3.489 5.900 1.00 69.75 184 SER A N 1
ATOM 1422 C CA . SER A 1 184 ? 18.314 3.317 7.182 1.00 69.75 184 SER A CA 1
ATOM 1423 C C . SER A 1 184 ? 17.968 4.401 8.211 1.00 69.75 184 SER A C 1
ATOM 1425 O O . SER A 1 184 ? 18.458 4.327 9.332 1.00 69.75 184 SER A O 1
ATOM 1427 N N . GLY A 1 185 ? 17.154 5.403 7.854 1.00 65.94 185 GLY A N 1
ATOM 1428 C CA . GLY A 1 185 ? 16.785 6.523 8.730 1.00 65.94 185 GLY A CA 1
ATOM 1429 C C . GLY A 1 185 ? 17.846 7.626 8.867 1.00 65.94 185 GLY A C 1
ATOM 1430 O O . GLY A 1 185 ? 17.664 8.554 9.653 1.00 65.94 185 GLY A O 1
ATOM 1431 N N . GLU A 1 186 ? 18.927 7.575 8.089 1.00 76.38 186 GLU A N 1
ATOM 1432 C CA . GLU A 1 186 ? 20.113 8.434 8.215 1.00 76.38 186 GLU A CA 1
ATOM 1433 C C . GLU A 1 186 ? 19.965 9.718 7.383 1.00 76.38 186 GLU A C 1
ATOM 1435 O O . GLU A 1 186 ? 20.553 9.898 6.310 1.00 76.38 186 GLU A O 1
ATOM 1440 N N . LEU A 1 187 ? 19.105 10.619 7.864 1.00 71.38 187 LEU A N 1
ATOM 1441 C CA . LEU A 1 187 ? 18.708 11.833 7.143 1.00 71.38 187 LEU A CA 1
ATOM 1442 C C . LEU A 1 187 ? 19.875 12.799 6.875 1.00 71.38 187 LEU A C 1
ATOM 1444 O O . LEU A 1 187 ? 19.948 13.388 5.796 1.00 71.38 187 LEU A O 1
ATOM 1448 N N . GLN A 1 188 ? 20.775 12.981 7.845 1.00 78.81 188 GLN A N 1
ATOM 1449 C CA . GLN A 1 188 ? 21.850 13.980 7.759 1.00 78.81 188 GLN A CA 1
ATOM 1450 C C . GLN A 1 188 ? 22.855 13.638 6.655 1.00 78.81 188 GLN A C 1
ATOM 1452 O O . GLN A 1 188 ? 23.235 14.494 5.859 1.00 78.81 188 GLN A O 1
ATOM 1457 N N . GLN A 1 189 ? 23.215 12.365 6.552 1.00 82.56 189 GLN A N 1
ATOM 1458 C CA . GLN A 1 189 ? 24.146 11.828 5.571 1.00 82.56 189 GLN A CA 1
ATOM 1459 C C . GLN A 1 189 ? 23.530 11.875 4.168 1.00 82.56 189 GLN A C 1
ATOM 1461 O O . GLN A 1 189 ? 24.194 12.258 3.205 1.00 82.56 189 GLN A O 1
ATOM 1466 N N . GLY A 1 190 ? 22.231 11.577 4.051 1.00 77.19 190 GLY A N 1
ATOM 1467 C CA . GLY A 1 190 ? 21.492 11.732 2.798 1.00 77.19 190 GLY A CA 1
ATOM 1468 C C . GLY A 1 190 ? 21.433 13.185 2.308 1.00 77.19 190 GLY A C 1
ATOM 1469 O O . GLY A 1 190 ? 21.640 13.451 1.124 1.00 77.19 190 GLY A O 1
ATOM 1470 N N . LEU A 1 191 ? 21.209 14.141 3.217 1.00 75.38 191 LEU A N 1
ATOM 1471 C CA . LEU A 1 191 ? 21.246 15.576 2.911 1.00 75.38 191 LEU A CA 1
ATOM 1472 C C . LEU A 1 191 ? 22.648 16.058 2.528 1.00 75.38 191 LEU A C 1
ATOM 1474 O O . LEU A 1 191 ? 22.782 16.896 1.637 1.00 75.38 191 LEU A O 1
ATOM 1478 N N . GLN A 1 192 ? 23.689 15.529 3.170 1.00 82.69 192 GLN A N 1
ATOM 1479 C CA . GLN A 1 192 ? 25.071 15.829 2.813 1.00 82.69 192 GLN A CA 1
ATOM 1480 C C . GLN A 1 192 ? 25.384 15.370 1.383 1.00 82.69 192 GLN A C 1
ATOM 1482 O O . GLN A 1 192 ? 25.840 16.185 0.586 1.00 82.69 192 GLN A O 1
ATOM 1487 N N . LEU A 1 193 ? 25.049 14.126 1.021 1.00 81.31 193 LEU A N 1
ATOM 1488 C CA . LEU A 1 193 ? 25.203 13.624 -0.352 1.00 81.31 193 LEU A CA 1
ATOM 1489 C C . LEU A 1 193 ? 24.461 14.492 -1.378 1.00 81.31 193 LEU A C 1
ATOM 1491 O O . LEU A 1 193 ? 24.954 14.711 -2.482 1.00 81.31 193 LEU A O 1
ATOM 1495 N N . LEU A 1 194 ? 23.285 15.011 -1.017 1.00 76.75 194 LEU A N 1
ATOM 1496 C CA . LEU A 1 194 ? 22.514 15.902 -1.882 1.00 76.75 194 LEU A CA 1
ATOM 1497 C C . LEU A 1 194 ? 23.199 17.265 -2.082 1.00 76.75 194 LEU A C 1
ATOM 1499 O O . LEU A 1 194 ? 23.191 17.802 -3.191 1.00 76.75 194 LEU A O 1
ATOM 1503 N N . ARG A 1 195 ? 23.808 17.823 -1.027 1.00 77.56 195 ARG A N 1
ATOM 1504 C CA . ARG A 1 195 ? 24.613 19.055 -1.113 1.00 77.56 195 ARG A CA 1
ATOM 1505 C C . ARG A 1 195 ? 25.887 18.836 -1.926 1.00 77.56 195 ARG A C 1
ATOM 1507 O O . ARG A 1 195 ? 26.236 19.695 -2.727 1.00 77.56 195 ARG A O 1
ATOM 1514 N N . GLU A 1 196 ? 26.539 17.689 -1.762 1.00 78.50 196 GLU A N 1
ATOM 1515 C CA . GLU A 1 196 ? 27.718 17.298 -2.544 1.00 78.50 196 GLU A CA 1
ATOM 1516 C C . GLU A 1 196 ? 27.375 17.186 -4.037 1.00 78.50 196 GLU A C 1
ATOM 1518 O O . GLU A 1 196 ? 28.014 17.833 -4.862 1.00 78.50 196 GLU A O 1
ATOM 1523 N N . CYS A 1 197 ? 26.290 16.480 -4.378 1.00 77.00 197 CYS A N 1
ATOM 1524 C CA . CYS A 1 197 ? 25.789 16.380 -5.753 1.00 77.00 197 CYS A CA 1
ATOM 1525 C C . CYS A 1 197 ? 25.506 17.760 -6.381 1.00 77.00 197 CYS A C 1
ATOM 1527 O O . CYS A 1 197 ? 25.725 17.950 -7.577 1.00 77.00 197 CYS A O 1
ATOM 1529 N N . ARG A 1 198 ? 25.029 18.728 -5.582 1.00 72.25 198 ARG A N 1
ATOM 1530 C CA . ARG A 1 198 ? 24.821 20.125 -6.002 1.00 72.25 198 ARG A CA 1
ATOM 1531 C C . ARG A 1 198 ? 26.136 20.862 -6.254 1.00 72.25 198 ARG A C 1
ATOM 1533 O O . ARG A 1 198 ? 26.262 21.517 -7.282 1.00 72.25 198 ARG A O 1
ATOM 1540 N N . GLY A 1 199 ? 27.088 20.763 -5.327 1.00 70.62 199 GLY A N 1
ATOM 1541 C CA . GLY A 1 199 ? 28.387 21.434 -5.430 1.00 70.62 199 GLY A CA 1
ATOM 1542 C C . GLY A 1 199 ? 29.235 20.937 -6.603 1.00 70.62 199 GLY A C 1
ATOM 1543 O O . GLY A 1 199 ? 29.956 21.721 -7.209 1.00 70.62 199 GLY A O 1
ATOM 1544 N N . GLU A 1 200 ? 29.104 19.659 -6.966 1.00 74.06 200 GLU A N 1
ATOM 1545 C CA . GLU A 1 200 ? 29.822 19.044 -8.091 1.00 74.06 200 GLU A CA 1
ATOM 1546 C C . GLU A 1 200 ? 29.185 19.334 -9.466 1.00 74.06 200 GLU A C 1
ATOM 1548 O O . GLU A 1 200 ? 29.717 18.912 -10.489 1.00 74.06 200 GLU A O 1
ATOM 1553 N N . GLY A 1 201 ? 28.052 20.048 -9.526 1.00 63.97 201 GLY A N 1
ATOM 1554 C CA . GLY A 1 201 ? 27.411 20.415 -10.795 1.00 63.97 201 GLY A CA 1
ATOM 1555 C C . GLY A 1 201 ? 26.881 19.223 -11.602 1.00 63.97 201 GLY A C 1
ATOM 1556 O O . GLY A 1 201 ? 26.619 19.362 -12.799 1.00 63.97 201 GLY A O 1
ATOM 1557 N N . VAL A 1 202 ? 26.706 18.055 -10.971 1.00 65.25 202 VAL A N 1
ATOM 1558 C CA . VAL A 1 202 ? 26.131 16.865 -11.611 1.00 65.25 202 VAL A CA 1
ATOM 1559 C C . VAL A 1 202 ? 24.722 17.224 -12.077 1.00 65.25 202 VAL A C 1
ATOM 1561 O O . VAL A 1 202 ? 23.843 17.485 -11.252 1.00 65.25 202 VAL A O 1
ATOM 1564 N N . THR A 1 203 ? 24.547 17.313 -13.404 1.00 53.16 203 THR A N 1
ATOM 1565 C CA . THR A 1 203 ? 23.334 17.823 -14.065 1.00 53.16 203 THR A CA 1
ATOM 1566 C C . THR A 1 203 ? 22.078 17.266 -13.410 1.00 53.16 203 THR A C 1
ATOM 1568 O O . THR A 1 203 ? 21.755 16.081 -13.489 1.00 53.16 203 THR A O 1
ATOM 1571 N N . GLN A 1 204 ? 21.365 18.145 -12.713 1.00 58.88 204 GLN A N 1
ATOM 1572 C CA . GLN A 1 204 ? 20.124 17.764 -12.073 1.00 58.88 204 GLN A CA 1
ATOM 1573 C C . GLN A 1 204 ? 19.058 17.687 -13.157 1.00 58.88 204 GLN A C 1
ATOM 1575 O O . GLN A 1 204 ? 18.625 18.720 -13.675 1.00 58.88 204 GLN A O 1
ATOM 1580 N N . SER A 1 205 ? 18.654 16.462 -13.490 1.00 69.12 205 SER A N 1
ATOM 1581 C CA . SER A 1 205 ? 17.403 16.202 -14.206 1.00 69.12 205 SER A CA 1
ATOM 1582 C C . SER A 1 205 ? 16.256 16.988 -13.567 1.00 69.12 205 SER A C 1
ATOM 1584 O O . SER A 1 205 ? 16.312 17.331 -12.379 1.00 69.12 205 SER A O 1
ATOM 1586 N N . LEU A 1 206 ? 15.188 17.225 -14.323 1.00 76.00 206 LEU A N 1
ATOM 1587 C CA . LEU A 1 206 ? 13.996 17.925 -13.846 1.00 76.00 206 LEU A CA 1
ATOM 1588 C C . LEU A 1 206 ? 13.481 17.366 -12.505 1.00 76.00 206 LEU A C 1
ATOM 1590 O O . LEU A 1 206 ? 12.971 18.099 -11.662 1.00 76.00 206 LEU A O 1
ATOM 1594 N N . SER A 1 207 ? 13.623 16.053 -12.312 1.00 79.06 207 SER A N 1
ATOM 1595 C CA . SER A 1 207 ? 13.016 15.314 -11.208 1.00 79.06 207 SER A CA 1
ATOM 1596 C C . SER A 1 207 ? 13.982 14.879 -10.104 1.00 79.06 207 SER A C 1
ATOM 1598 O O . SER A 1 207 ? 13.520 14.584 -9.005 1.00 79.06 207 SER A O 1
ATOM 1600 N N . SER A 1 208 ? 15.301 14.848 -10.334 1.00 75.00 208 SER A N 1
ATOM 1601 C CA . SER A 1 208 ? 16.259 14.190 -9.423 1.00 75.00 208 SER A CA 1
ATOM 1602 C C . SER A 1 208 ? 16.283 14.783 -8.022 1.00 75.00 208 SER A C 1
ATOM 1604 O O . SER A 1 208 ? 16.302 14.040 -7.045 1.00 75.00 208 SER A O 1
ATOM 1606 N N . LEU A 1 209 ? 16.276 16.109 -7.912 1.00 76.31 209 LEU A N 1
ATOM 1607 C CA . LEU A 1 209 ? 16.353 16.798 -6.629 1.00 76.31 209 LEU A CA 1
ATOM 1608 C C . LEU A 1 209 ? 15.022 16.740 -5.862 1.00 76.31 209 LEU A C 1
ATOM 1610 O O . LEU A 1 209 ? 15.043 16.278 -4.719 1.00 76.31 209 LEU A O 1
ATOM 1614 N N . PRO A 1 210 ? 13.866 17.105 -6.456 1.00 83.31 210 PRO A N 1
ATOM 1615 C CA . PRO A 1 210 ? 12.571 16.867 -5.823 1.00 83.31 210 PRO A CA 1
ATOM 1616 C C . PRO A 1 210 ? 12.393 15.406 -5.404 1.00 83.31 210 PRO A C 1
ATOM 1618 O O . PRO A 1 210 ? 11.929 15.128 -4.302 1.00 83.31 210 PRO A O 1
ATOM 1621 N N . TRP A 1 211 ? 12.814 14.456 -6.244 1.00 82.06 211 TRP A N 1
ATOM 1622 C CA . TRP A 1 211 ? 12.729 13.033 -5.935 1.00 82.06 211 TRP A CA 1
ATOM 1623 C C . TRP A 1 211 ? 13.643 12.625 -4.780 1.00 82.06 211 TRP A C 1
ATOM 1625 O O . TRP A 1 211 ? 13.214 11.886 -3.897 1.00 82.06 211 TRP A O 1
ATOM 1635 N N . ALA A 1 212 ? 14.876 13.130 -4.728 1.00 74.88 212 ALA A N 1
ATOM 1636 C CA . ALA A 1 212 ? 15.783 12.881 -3.613 1.00 74.88 212 ALA A CA 1
ATOM 1637 C C . ALA A 1 212 ? 15.218 13.421 -2.290 1.00 74.88 212 ALA A C 1
ATOM 1639 O O . ALA A 1 212 ? 15.229 12.702 -1.292 1.00 74.88 212 ALA A O 1
ATOM 1640 N N . LEU A 1 213 ? 14.663 14.639 -2.290 1.00 78.62 213 LEU A N 1
ATOM 1641 C CA . LEU A 1 213 ? 14.001 15.224 -1.119 1.00 78.62 213 LEU A CA 1
ATOM 1642 C C . LEU A 1 213 ? 12.769 14.419 -0.696 1.00 78.62 213 LEU A C 1
ATOM 1644 O O . LEU A 1 213 ? 12.594 14.149 0.492 1.00 78.62 213 LEU A O 1
ATOM 1648 N N . ALA A 1 214 ? 11.945 14.002 -1.664 1.00 79.12 214 ALA A N 1
ATOM 1649 C CA . ALA A 1 214 ? 10.759 13.186 -1.428 1.00 79.12 214 ALA A CA 1
ATOM 1650 C C . ALA A 1 214 ? 11.123 11.844 -0.790 1.00 79.12 214 ALA A C 1
ATOM 1652 O O . ALA A 1 214 ? 10.479 11.429 0.173 1.00 79.12 214 ALA A O 1
ATOM 1653 N N . ARG A 1 215 ? 12.174 11.188 -1.301 1.00 74.62 215 ARG A N 1
ATOM 1654 C CA . ARG A 1 215 ? 12.700 9.944 -0.731 1.00 74.62 215 ARG A CA 1
ATOM 1655 C C . ARG A 1 215 ? 13.186 10.189 0.681 1.00 74.62 215 ARG A C 1
ATOM 1657 O O . ARG A 1 215 ? 12.564 9.668 1.595 1.00 74.62 215 ARG A O 1
ATOM 1664 N N . LEU A 1 216 ? 14.171 11.075 0.864 1.00 72.25 216 LEU A N 1
ATOM 1665 C CA . LEU A 1 216 ? 14.718 11.457 2.174 1.00 72.25 216 LEU A CA 1
ATOM 1666 C C . LEU A 1 216 ? 13.658 11.983 3.152 1.00 72.25 216 LEU A C 1
ATOM 1668 O O . LEU A 1 216 ? 13.941 12.131 4.339 1.00 72.25 216 LEU A O 1
ATOM 1672 N N . SER A 1 217 ? 12.432 12.237 2.681 1.00 71.69 217 SER A N 1
ATOM 1673 C CA . SER A 1 217 ? 11.318 12.733 3.478 1.00 71.69 217 SER A CA 1
ATOM 1674 C C . SER A 1 217 ? 11.698 14.042 4.173 1.00 71.69 217 SER A C 1
ATOM 1676 O O . SER A 1 217 ? 11.389 14.253 5.348 1.00 71.69 217 SER A O 1
ATOM 1678 N N . VAL A 1 218 ? 12.415 14.902 3.445 1.00 72.94 218 VAL A N 1
ATOM 1679 C CA . VAL A 1 218 ? 12.826 16.223 3.917 1.00 72.94 218 VAL A CA 1
ATOM 1680 C C . VAL A 1 218 ? 11.622 17.147 3.824 1.00 72.94 218 VAL A C 1
ATOM 1682 O O . VAL A 1 218 ? 11.099 17.385 2.740 1.00 72.94 218 VAL A O 1
ATOM 1685 N N . GLY A 1 219 ? 11.176 17.649 4.973 1.00 69.69 219 GLY A N 1
ATOM 1686 C CA . GLY A 1 219 ? 10.029 18.551 5.074 1.00 69.69 219 GLY A CA 1
ATOM 1687 C C . GLY A 1 219 ? 10.388 20.029 5.205 1.00 69.69 219 GLY A C 1
ATOM 1688 O O . GLY A 1 219 ? 9.493 20.805 5.513 1.00 69.69 219 GLY A O 1
ATOM 1689 N N . ASP A 1 220 ? 11.657 20.415 5.027 1.00 81.12 220 ASP A N 1
ATOM 1690 C CA . ASP A 1 220 ? 12.074 21.819 5.114 1.00 81.12 220 ASP A CA 1
ATOM 1691 C C . ASP A 1 220 ? 11.394 22.651 4.006 1.00 81.12 220 ASP A C 1
ATOM 1693 O O . ASP A 1 220 ? 11.667 22.421 2.821 1.00 81.12 220 ASP A O 1
ATOM 1697 N N . PRO A 1 221 ? 10.504 23.606 4.346 1.00 81.94 221 PRO A N 1
ATOM 1698 C CA . PRO A 1 221 ? 9.719 24.321 3.342 1.00 81.94 221 PRO A CA 1
ATOM 1699 C C . PRO A 1 221 ? 10.556 25.201 2.408 1.00 81.94 221 PRO A C 1
ATOM 1701 O O . PRO A 1 221 ? 10.111 25.491 1.297 1.00 81.94 221 PRO A O 1
ATOM 1704 N N . GLY A 1 222 ? 11.736 25.654 2.844 1.00 82.75 222 GLY A N 1
ATOM 1705 C CA . GLY A 1 222 ? 12.651 26.441 2.017 1.00 82.75 222 GLY A CA 1
ATOM 1706 C C . GLY A 1 222 ? 13.292 25.567 0.947 1.00 82.75 222 GLY A C 1
ATOM 1707 O O . GLY A 1 222 ? 13.131 25.815 -0.244 1.00 82.75 222 GLY A O 1
ATOM 1708 N N . LEU A 1 223 ? 13.908 24.462 1.366 1.00 81.44 223 LEU A N 1
ATOM 1709 C CA . LEU A 1 223 ? 14.595 23.540 0.468 1.00 81.44 223 LEU A CA 1
ATOM 1710 C C . LEU A 1 223 ? 13.650 22.891 -0.552 1.00 81.44 223 LEU A C 1
ATOM 1712 O O . LEU A 1 223 ? 14.026 22.706 -1.711 1.00 81.44 223 LEU A O 1
ATOM 1716 N N . VAL A 1 224 ? 12.425 22.554 -0.132 1.00 84.88 224 VAL A N 1
ATOM 1717 C CA . VAL A 1 224 ? 11.386 22.027 -1.030 1.00 84.88 224 VAL A CA 1
ATOM 1718 C C . VAL A 1 224 ? 10.983 23.073 -2.068 1.00 84.88 224 VAL A C 1
ATOM 1720 O O . VAL A 1 224 ? 10.912 22.755 -3.254 1.00 84.88 224 VAL A O 1
ATOM 1723 N N . ARG A 1 225 ? 10.764 24.325 -1.653 1.00 86.94 225 ARG A N 1
ATOM 1724 C CA . ARG A 1 225 ? 10.405 25.420 -2.562 1.00 86.94 225 ARG A CA 1
ATOM 1725 C C . ARG A 1 225 ? 11.507 25.697 -3.578 1.00 86.94 225 ARG A C 1
ATOM 1727 O O . ARG A 1 225 ? 11.206 25.796 -4.763 1.00 86.94 225 ARG A O 1
ATOM 1734 N N . ASP A 1 226 ? 12.760 25.747 -3.137 1.00 84.00 226 ASP A N 1
ATOM 1735 C CA . ASP A 1 226 ? 13.910 25.981 -4.014 1.00 84.00 226 ASP A CA 1
ATOM 1736 C C . ASP A 1 226 ? 14.048 24.865 -5.055 1.00 84.00 226 ASP A C 1
ATOM 1738 O O . ASP A 1 226 ? 14.232 25.127 -6.243 1.00 84.00 226 ASP A O 1
ATOM 1742 N N . ALA A 1 227 ? 13.888 23.609 -4.628 1.00 85.38 227 ALA A N 1
ATOM 1743 C CA . ALA A 1 227 ? 13.956 22.456 -5.518 1.00 85.38 227 ALA A CA 1
ATOM 1744 C C . ALA A 1 227 ? 12.856 22.446 -6.583 1.00 85.38 227 ALA A C 1
ATOM 1746 O O . ALA A 1 227 ? 13.119 22.148 -7.749 1.00 85.38 227 ALA A O 1
ATOM 1747 N N . LEU A 1 228 ? 11.622 22.761 -6.189 1.00 88.88 228 LEU A N 1
ATOM 1748 C CA . LEU A 1 228 ? 10.499 22.829 -7.120 1.00 88.88 228 LEU A CA 1
ATOM 1749 C C . LEU A 1 228 ? 10.582 24.067 -8.023 1.00 88.88 228 LEU A C 1
ATOM 1751 O O . LEU A 1 228 ? 10.187 23.989 -9.185 1.00 88.88 228 LEU A O 1
ATOM 1755 N N . GLY A 1 229 ? 11.145 25.175 -7.533 1.00 88.31 229 GLY A N 1
ATOM 1756 C CA . GLY A 1 229 ? 11.438 26.370 -8.326 1.00 88.31 229 GLY A CA 1
ATOM 1757 C C . GLY A 1 229 ? 12.488 26.114 -9.410 1.00 88.31 229 GLY A C 1
ATOM 1758 O O . GLY A 1 229 ? 12.284 26.493 -10.564 1.00 88.31 229 GLY A O 1
ATOM 1759 N N . GLU A 1 230 ? 13.568 25.399 -9.081 1.00 86.44 230 GLU A N 1
ATOM 1760 C CA . GLU A 1 230 ? 14.577 24.972 -10.060 1.00 86.44 230 GLU A CA 1
ATOM 1761 C C . GLU A 1 230 ? 13.967 24.047 -11.126 1.00 86.44 230 GLU A C 1
ATOM 1763 O O . GLU A 1 230 ? 14.209 24.221 -12.325 1.00 86.44 230 GLU A O 1
ATOM 1768 N N . ALA A 1 231 ? 13.133 23.090 -10.706 1.00 88.94 231 ALA A N 1
ATOM 1769 C CA . ALA A 1 231 ? 12.423 22.205 -11.624 1.00 88.94 231 ALA A CA 1
ATOM 1770 C C . ALA A 1 231 ? 11.477 22.989 -12.551 1.00 88.94 231 ALA A C 1
ATOM 1772 O O . ALA A 1 231 ? 11.481 22.768 -13.760 1.00 88.94 231 ALA A O 1
ATOM 1773 N N . LEU A 1 232 ? 10.720 23.956 -12.022 1.00 90.88 232 LEU A N 1
ATOM 1774 C CA . LEU A 1 232 ? 9.839 24.817 -12.815 1.00 90.88 232 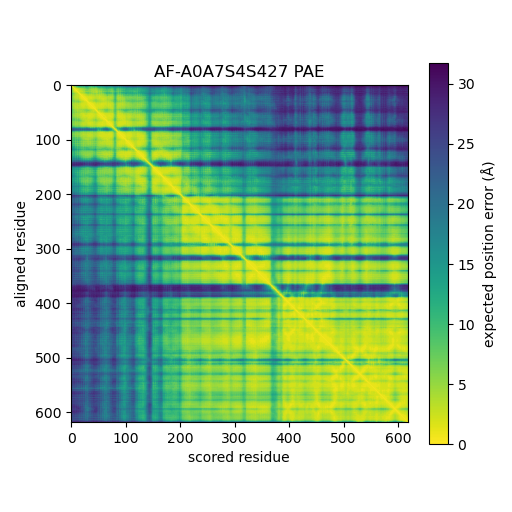LEU A CA 1
ATOM 1775 C C . LEU A 1 232 ? 10.608 25.618 -13.874 1.00 90.88 232 LEU A C 1
ATOM 1777 O O . LEU A 1 232 ? 10.164 25.702 -15.020 1.00 90.88 232 LEU A O 1
ATOM 1781 N N . ALA A 1 233 ? 11.759 26.189 -13.512 1.00 87.62 233 ALA A N 1
ATOM 1782 C CA . ALA A 1 233 ? 12.584 26.954 -14.443 1.00 87.62 233 ALA A CA 1
ATOM 1783 C C . ALA A 1 233 ? 13.043 26.093 -15.633 1.00 87.62 233 ALA A C 1
ATOM 1785 O O . ALA A 1 233 ? 12.947 26.528 -16.781 1.00 87.62 233 ALA A O 1
ATOM 1786 N N . LYS A 1 234 ? 13.465 24.848 -15.372 1.00 86.00 234 LYS A N 1
ATOM 1787 C CA . LYS A 1 234 ? 13.857 23.881 -16.414 1.00 86.00 234 LYS A CA 1
ATOM 1788 C C . LYS A 1 234 ? 12.673 23.378 -17.233 1.00 86.00 234 LYS A C 1
ATOM 1790 O O . LYS A 1 234 ? 12.805 23.162 -18.433 1.00 86.00 234 LYS A O 1
ATOM 1795 N N . LEU A 1 235 ? 11.516 23.192 -16.601 1.00 89.00 235 LEU A N 1
ATOM 1796 C CA . LEU A 1 235 ? 10.300 22.748 -17.280 1.00 89.00 235 LEU A CA 1
ATOM 1797 C C . LEU A 1 235 ? 9.808 23.781 -18.299 1.00 89.00 235 LEU A C 1
ATOM 1799 O O . LEU A 1 235 ? 9.271 23.416 -19.334 1.00 89.00 235 LEU A O 1
ATOM 1803 N N . ARG A 1 236 ? 9.996 25.078 -18.028 1.00 85.81 236 ARG A N 1
ATOM 1804 C CA . ARG A 1 236 ? 9.577 26.154 -18.941 1.00 85.81 236 ARG A CA 1
ATOM 1805 C C . ARG A 1 236 ? 10.484 26.315 -20.164 1.00 85.81 236 ARG A C 1
ATOM 1807 O O . ARG A 1 236 ? 10.041 26.908 -21.141 1.00 85.81 236 ARG A O 1
ATOM 1814 N N . SER A 1 237 ? 11.731 25.847 -20.112 1.00 78.56 237 SER A N 1
ATOM 1815 C CA . SER A 1 237 ? 12.722 26.124 -21.158 1.00 78.56 237 SER A CA 1
ATOM 1816 C C . SER A 1 237 ? 12.802 25.063 -22.255 1.00 78.56 237 SER A C 1
ATOM 1818 O O . SER A 1 237 ? 13.236 25.385 -23.358 1.00 78.56 237 SER A O 1
ATOM 1820 N N . LEU A 1 238 ? 12.418 23.815 -21.969 1.00 74.62 238 LEU A N 1
ATOM 1821 C CA . LEU A 1 238 ? 12.583 22.670 -22.868 1.00 74.62 238 LEU A CA 1
ATOM 1822 C C . LEU A 1 238 ? 11.440 21.661 -22.690 1.00 74.62 238 LEU A C 1
ATOM 1824 O O . LEU A 1 238 ? 10.838 21.573 -21.616 1.00 74.62 238 LEU A O 1
ATOM 1828 N N . ASP A 1 239 ? 11.187 20.864 -23.728 1.00 81.12 239 ASP A N 1
ATOM 1829 C CA . ASP A 1 239 ? 10.360 19.662 -23.617 1.00 81.12 239 ASP A CA 1
ATOM 1830 C C . ASP A 1 239 ? 11.158 18.541 -22.951 1.00 81.12 239 ASP A C 1
ATOM 1832 O O . ASP A 1 239 ? 12.303 18.260 -23.318 1.00 81.12 239 ASP A O 1
ATOM 1836 N N . HIS A 1 240 ? 10.536 17.881 -21.976 1.00 86.81 240 HIS A N 1
ATOM 1837 C CA . HIS A 1 240 ? 11.169 16.815 -21.202 1.00 86.81 240 HIS A CA 1
ATOM 1838 C C . HIS A 1 240 ? 10.553 15.454 -21.513 1.00 86.81 240 HIS A C 1
ATOM 1840 O O . HIS A 1 240 ? 9.353 15.367 -21.796 1.00 86.81 240 HIS A O 1
ATOM 1846 N N . PRO A 1 241 ? 11.344 14.370 -21.429 1.00 88.44 241 PRO A N 1
ATOM 1847 C CA . PRO A 1 241 ? 10.836 13.031 -21.671 1.00 88.44 241 PRO A CA 1
ATOM 1848 C C . PRO A 1 241 ? 9.800 12.615 -20.604 1.00 88.44 241 PRO A C 1
ATOM 1850 O O . PRO A 1 241 ? 9.917 13.009 -19.437 1.00 88.44 241 PRO A O 1
ATOM 1853 N N . PRO A 1 242 ? 8.846 11.726 -20.946 1.00 90.44 242 PRO A N 1
ATOM 1854 C CA . PRO A 1 242 ? 7.764 11.294 -20.053 1.00 90.44 242 PRO A CA 1
ATOM 1855 C C . PRO A 1 242 ? 8.207 10.826 -18.658 1.00 90.44 242 PRO A C 1
ATOM 1857 O O . PRO A 1 242 ? 7.557 11.101 -17.643 1.00 90.44 242 PRO A O 1
ATOM 1860 N N . PHE A 1 243 ? 9.345 10.130 -18.573 1.00 85.75 243 PHE A N 1
ATOM 1861 C CA . PHE A 1 243 ? 9.839 9.617 -17.296 1.00 85.75 243 PHE A CA 1
ATOM 1862 C C . PHE A 1 243 ? 10.211 10.746 -16.316 1.00 85.75 243 PHE A C 1
ATOM 1864 O O . PHE A 1 243 ? 9.971 10.596 -15.116 1.00 85.75 243 PHE A O 1
ATOM 1871 N N . GLU A 1 244 ? 10.739 11.878 -16.796 1.00 88.19 244 GLU A N 1
ATOM 1872 C CA . GLU A 1 244 ? 11.101 13.016 -15.942 1.00 88.19 244 GLU A CA 1
ATOM 1873 C C . GLU A 1 244 ? 9.858 13.740 -15.430 1.00 88.19 244 GLU A C 1
ATOM 1875 O O . GLU A 1 244 ? 9.756 14.001 -14.230 1.00 88.19 244 GLU A O 1
ATOM 1880 N N . LEU A 1 245 ? 8.873 13.967 -16.305 1.00 92.38 245 LEU A N 1
ATOM 1881 C CA . LEU A 1 245 ? 7.592 14.576 -15.934 1.00 92.38 245 LEU A CA 1
ATOM 1882 C C . LEU A 1 245 ? 6.853 13.742 -14.886 1.00 92.38 245 LEU A C 1
ATOM 1884 O O . LEU A 1 245 ? 6.408 14.258 -13.861 1.00 92.38 245 LEU A O 1
ATOM 1888 N N . SER A 1 246 ? 6.761 12.432 -15.118 1.00 91.19 246 SER A N 1
ATOM 1889 C CA . SER A 1 246 ? 6.069 11.522 -14.206 1.00 91.19 246 SER A CA 1
ATOM 1890 C C . SER A 1 246 ? 6.752 11.433 -12.837 1.00 91.19 246 SER A C 1
ATOM 1892 O O . SER A 1 246 ? 6.081 11.468 -11.804 1.00 91.19 246 SER A O 1
ATOM 1894 N N . THR A 1 247 ? 8.088 11.384 -12.810 1.00 88.25 247 THR A N 1
ATOM 1895 C CA . THR A 1 247 ? 8.864 11.312 -11.563 1.00 88.25 247 THR A CA 1
ATOM 1896 C C . THR A 1 247 ? 8.772 12.617 -10.777 1.00 88.25 247 THR A C 1
ATOM 1898 O O . THR A 1 247 ? 8.590 12.574 -9.562 1.00 88.25 247 THR A O 1
ATOM 1901 N N . LEU A 1 248 ? 8.830 13.773 -11.450 1.00 90.31 248 LEU A N 1
ATOM 1902 C CA . LEU A 1 248 ? 8.641 15.079 -10.817 1.00 90.31 248 LEU A CA 1
ATOM 1903 C C . LEU A 1 248 ? 7.243 15.206 -10.198 1.00 90.31 248 LEU A C 1
ATOM 1905 O O . LEU A 1 248 ? 7.125 15.611 -9.042 1.00 90.31 248 LEU A O 1
ATOM 1909 N N . ALA A 1 249 ? 6.197 14.827 -10.941 1.00 90.06 249 ALA A N 1
ATOM 1910 C CA . ALA A 1 249 ? 4.817 14.877 -10.462 1.00 90.06 249 ALA A CA 1
ATOM 1911 C C . ALA A 1 249 ? 4.643 14.058 -9.178 1.00 90.06 249 ALA A C 1
ATOM 1913 O O . ALA A 1 249 ? 4.080 14.533 -8.189 1.00 90.06 249 ALA A O 1
ATOM 1914 N N . TRP A 1 250 ? 5.181 12.836 -9.170 1.00 88.94 250 TRP A N 1
ATOM 1915 C CA . TRP A 1 250 ? 5.110 11.969 -8.003 1.00 88.94 250 TRP A CA 1
ATOM 1916 C C . TRP A 1 250 ? 5.945 12.494 -6.831 1.00 88.94 250 TRP A C 1
ATOM 1918 O O . TRP A 1 250 ? 5.466 12.489 -5.696 1.00 88.94 250 TRP A O 1
ATOM 1928 N N . ALA A 1 251 ? 7.157 12.991 -7.092 1.00 86.56 251 ALA A N 1
ATOM 1929 C CA . ALA A 1 251 ? 8.023 13.585 -6.079 1.00 86.56 251 ALA A CA 1
ATOM 1930 C C . ALA A 1 251 ? 7.347 14.765 -5.372 1.00 86.56 251 ALA A C 1
ATOM 1932 O O . ALA A 1 251 ? 7.273 14.797 -4.146 1.00 86.56 251 ALA A O 1
ATOM 1933 N N . ALA A 1 252 ? 6.796 15.702 -6.142 1.00 86.56 252 ALA A N 1
ATOM 1934 C CA . ALA A 1 252 ? 6.114 16.867 -5.599 1.00 86.56 252 ALA A CA 1
ATOM 1935 C C . ALA A 1 252 ? 4.853 16.482 -4.815 1.00 86.56 252 ALA A C 1
ATOM 1937 O O . ALA A 1 252 ? 4.634 16.996 -3.717 1.00 86.56 252 ALA A O 1
ATOM 1938 N N . ALA A 1 253 ? 4.077 15.508 -5.311 1.00 83.94 253 ALA A N 1
ATOM 1939 C CA . ALA A 1 253 ? 2.952 14.971 -4.556 1.00 83.94 253 ALA A CA 1
ATOM 1940 C C . ALA A 1 253 ? 3.422 14.397 -3.215 1.00 83.94 253 ALA A C 1
ATOM 1942 O O . ALA A 1 253 ? 2.824 14.721 -2.193 1.00 83.94 253 ALA A O 1
ATOM 1943 N N . MET A 1 254 ? 4.487 13.581 -3.200 1.00 82.38 254 MET A N 1
ATOM 1944 C CA . MET A 1 254 ? 5.089 12.989 -1.994 1.00 82.38 254 MET A CA 1
ATOM 1945 C C . MET A 1 254 ? 5.586 14.033 -0.989 1.00 82.38 254 MET A C 1
ATOM 1947 O O . MET A 1 254 ? 5.401 13.820 0.209 1.00 82.38 254 MET A O 1
ATOM 1951 N N . LEU A 1 255 ? 6.137 15.146 -1.480 1.00 83.50 255 LEU A N 1
ATOM 1952 C CA . LEU A 1 255 ? 6.594 16.279 -0.673 1.00 83.50 255 LEU A CA 1
ATOM 1953 C C . LEU A 1 255 ? 5.454 17.078 -0.027 1.00 83.50 255 LEU A C 1
ATOM 1955 O O . LEU A 1 255 ? 5.691 17.820 0.926 1.00 83.50 255 LEU A O 1
ATOM 1959 N N . GLY A 1 256 ? 4.226 16.932 -0.539 1.00 78.88 256 GLY A N 1
ATOM 1960 C CA . GLY A 1 256 ? 3.060 17.681 -0.069 1.00 78.88 256 GLY A CA 1
ATOM 1961 C C . GLY A 1 256 ? 3.176 19.187 -0.312 1.00 78.88 256 GLY A C 1
ATOM 1962 O O . GLY A 1 256 ? 2.606 19.963 0.447 1.00 78.88 256 GLY A O 1
ATOM 1963 N N . ALA A 1 257 ? 3.951 19.593 -1.320 1.00 74.38 257 ALA A N 1
ATOM 1964 C CA . ALA A 1 257 ? 4.198 20.994 -1.620 1.00 74.38 257 ALA A CA 1
ATOM 1965 C C . ALA A 1 257 ? 3.047 21.604 -2.428 1.00 74.38 257 ALA A C 1
ATOM 1967 O O . ALA A 1 257 ? 2.579 20.999 -3.394 1.00 74.38 257 ALA A O 1
ATOM 1968 N N . ASP A 1 258 ? 2.652 22.821 -2.066 1.00 79.69 258 ASP A N 1
ATOM 1969 C CA . ASP A 1 258 ? 1.744 23.639 -2.865 1.00 79.69 258 ASP A CA 1
ATOM 1970 C C . ASP A 1 258 ? 2.552 24.430 -3.907 1.00 79.69 258 ASP A C 1
ATOM 1972 O O . ASP A 1 258 ? 3.352 25.302 -3.561 1.00 79.69 258 ASP A O 1
ATOM 1976 N N . ALA A 1 259 ? 2.420 24.060 -5.183 1.00 86.00 259 ALA A N 1
ATOM 1977 C CA . ALA A 1 259 ? 3.161 24.664 -6.292 1.00 86.00 259 ALA A CA 1
ATOM 1978 C C . ALA A 1 259 ? 2.285 24.742 -7.564 1.00 86.00 259 ALA A C 1
ATOM 1980 O O . ALA A 1 259 ? 2.464 23.944 -8.494 1.00 86.00 259 ALA A O 1
ATOM 1981 N N . PRO A 1 260 ? 1.338 25.699 -7.631 1.00 87.31 260 PRO A N 1
ATOM 1982 C CA . PRO A 1 260 ? 0.344 25.781 -8.707 1.00 87.31 260 PRO A CA 1
ATOM 1983 C C . PRO A 1 260 ? 0.965 26.031 -10.090 1.00 87.31 260 PRO A C 1
ATOM 1985 O O . PRO A 1 260 ? 0.545 25.436 -11.082 1.00 87.31 260 PRO A O 1
ATOM 1988 N N . ASP A 1 261 ? 2.026 26.836 -10.167 1.00 89.25 261 ASP A N 1
ATOM 1989 C CA . ASP A 1 261 ? 2.735 27.100 -11.425 1.00 89.25 261 ASP A CA 1
ATOM 1990 C C . ASP A 1 261 ? 3.415 25.849 -11.995 1.00 89.25 261 ASP A C 1
ATOM 1992 O O . ASP A 1 261 ? 3.396 25.613 -13.206 1.00 89.25 261 ASP A O 1
ATOM 1996 N N . LEU A 1 262 ? 4.022 25.045 -11.115 1.00 90.44 262 LEU A N 1
ATOM 1997 C CA . LEU A 1 262 ? 4.645 23.776 -11.484 1.00 90.44 262 LEU A CA 1
ATOM 1998 C C . LEU A 1 262 ? 3.595 22.777 -11.947 1.00 90.44 262 LEU A C 1
ATOM 2000 O O . LEU A 1 262 ? 3.769 22.129 -12.976 1.00 90.44 262 LEU A O 1
ATOM 2004 N N . SER A 1 263 ? 2.502 22.696 -11.197 1.00 88.94 263 SER A N 1
ATOM 2005 C CA . SER A 1 263 ? 1.344 21.867 -11.499 1.00 88.94 263 SER A CA 1
ATOM 2006 C C . SER A 1 263 ? 0.802 22.125 -12.909 1.00 88.94 263 SER A C 1
ATOM 2008 O O . SER A 1 263 ? 0.724 21.202 -13.723 1.00 88.94 263 SER A O 1
ATOM 2010 N N . LEU A 1 264 ? 0.539 23.393 -13.244 1.00 88.94 264 LEU A N 1
ATOM 2011 C CA . LEU A 1 264 ? 0.018 23.786 -14.552 1.00 88.94 264 LEU A CA 1
ATOM 2012 C C . LEU A 1 264 ? 1.007 23.497 -15.691 1.00 88.94 264 LEU A C 1
ATOM 2014 O O . LEU A 1 264 ? 0.612 22.984 -16.741 1.00 88.94 264 LEU A O 1
ATOM 2018 N N . ALA A 1 265 ? 2.291 23.816 -15.505 1.00 90.88 265 ALA A N 1
ATOM 2019 C CA . ALA A 1 265 ? 3.319 23.566 -16.515 1.00 90.88 265 ALA A CA 1
ATOM 2020 C C . ALA A 1 265 ? 3.499 22.062 -16.787 1.00 90.88 265 ALA A C 1
ATOM 2022 O O . ALA A 1 265 ? 3.601 21.648 -17.945 1.00 90.88 265 ALA A O 1
ATOM 2023 N N . LEU A 1 266 ? 3.472 21.241 -15.732 1.00 91.88 266 LEU A N 1
ATOM 2024 C CA . LEU A 1 266 ? 3.611 19.792 -15.837 1.00 91.88 266 LEU A CA 1
ATOM 2025 C C . LEU A 1 266 ? 2.400 19.182 -16.541 1.00 91.88 266 LEU A C 1
ATOM 2027 O O . LEU A 1 266 ? 2.578 18.397 -17.471 1.00 91.88 266 LEU A O 1
ATOM 2031 N N . ALA A 1 267 ? 1.184 19.587 -16.164 1.00 91.50 267 ALA A N 1
ATOM 2032 C CA . ALA A 1 267 ? -0.038 19.107 -16.802 1.00 91.50 267 ALA A CA 1
ATOM 2033 C C . ALA A 1 267 ? -0.055 19.396 -18.309 1.00 91.50 267 ALA A C 1
ATOM 2035 O O . ALA A 1 267 ? -0.356 18.500 -19.097 1.00 91.50 267 ALA A O 1
ATOM 2036 N N . ARG A 1 268 ? 0.345 20.607 -18.723 1.00 90.88 268 ARG A N 1
ATOM 2037 C CA . ARG A 1 268 ? 0.420 20.989 -20.142 1.00 90.88 268 ARG A CA 1
ATOM 2038 C C . ARG A 1 268 ? 1.363 20.093 -20.938 1.00 90.88 268 ARG A C 1
ATOM 2040 O O . ARG A 1 268 ? 0.939 19.538 -21.948 1.00 90.88 268 ARG A O 1
ATOM 2047 N N . GLN A 1 269 ? 2.609 19.924 -20.486 1.00 92.88 269 GLN A N 1
ATOM 2048 C CA . GLN A 1 269 ? 3.549 19.059 -21.202 1.00 92.88 269 GLN A CA 1
ATOM 2049 C C . GLN A 1 269 ? 3.094 17.598 -21.173 1.00 92.88 269 GLN A C 1
ATOM 2051 O O . GLN A 1 269 ? 3.118 16.949 -22.211 1.00 92.88 269 GLN A O 1
ATOM 2056 N N . ALA A 1 270 ? 2.631 17.079 -20.032 1.00 93.56 270 ALA A N 1
ATOM 2057 C CA . ALA A 1 270 ? 2.198 15.686 -19.918 1.00 93.56 270 ALA A CA 1
ATOM 2058 C C . ALA A 1 270 ? 1.009 15.355 -20.837 1.00 93.56 270 ALA A C 1
ATOM 2060 O O . ALA A 1 270 ? 0.990 14.281 -21.434 1.00 93.56 270 ALA A O 1
ATOM 2061 N N . LEU A 1 271 ? 0.050 16.276 -20.993 1.00 93.06 271 LEU A N 1
ATOM 2062 C CA . LEU A 1 271 ? -1.105 16.103 -21.880 1.00 93.06 271 LEU A CA 1
ATOM 2063 C C . LEU A 1 271 ? -0.702 15.950 -23.351 1.00 93.06 271 LEU A C 1
ATOM 2065 O O . LEU A 1 271 ? -1.251 15.090 -24.035 1.00 93.06 271 LEU A O 1
ATOM 2069 N N . VAL A 1 272 ? 0.270 16.737 -23.825 1.00 92.62 272 VAL A N 1
ATOM 2070 C CA . VAL A 1 272 ? 0.741 16.697 -25.225 1.00 92.62 272 VAL A CA 1
ATOM 2071 C C . VAL A 1 272 ? 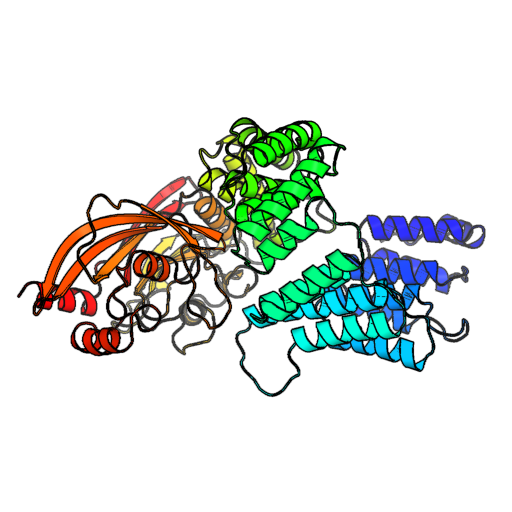1.356 15.343 -25.583 1.00 92.62 272 VAL A C 1
ATOM 2073 O O . VAL A 1 272 ? 1.261 14.897 -26.722 1.00 92.62 272 VAL A O 1
ATOM 2076 N N . GLN A 1 273 ? 1.968 14.671 -24.610 1.00 94.38 273 GLN A N 1
ATOM 2077 C CA . GLN A 1 273 ? 2.715 13.428 -24.816 1.00 94.38 273 GLN A CA 1
ATOM 2078 C C . GLN A 1 273 ? 2.064 12.212 -24.144 1.00 94.38 273 GLN A C 1
ATOM 2080 O O . GLN A 1 273 ? 2.717 11.174 -24.038 1.00 94.38 273 GLN A O 1
ATOM 2085 N N . ILE A 1 274 ? 0.798 12.293 -23.713 1.00 94.44 274 ILE A N 1
ATOM 2086 C CA . ILE A 1 274 ? 0.143 11.272 -22.871 1.00 94.44 274 ILE A CA 1
ATOM 2087 C C . ILE A 1 274 ? 0.236 9.846 -23.447 1.00 94.44 274 ILE A C 1
ATOM 2089 O O . ILE A 1 274 ? 0.518 8.899 -22.713 1.00 94.44 274 ILE A O 1
ATOM 2093 N N . GLU A 1 275 ? 0.117 9.703 -24.769 1.00 92.94 275 GLU A N 1
ATOM 2094 C CA . GLU A 1 275 ? 0.197 8.425 -25.493 1.00 92.94 275 GLU A CA 1
ATOM 2095 C C . GLU A 1 275 ? 1.599 7.786 -25.449 1.00 92.94 275 GLU A C 1
ATOM 2097 O O . GLU A 1 275 ? 1.752 6.578 -25.627 1.00 92.94 275 GLU A O 1
ATOM 2102 N N . SER A 1 276 ? 2.644 8.570 -25.169 1.00 91.75 276 SER A N 1
ATOM 2103 C CA . SER A 1 276 ? 4.034 8.097 -25.114 1.00 91.75 276 SER A CA 1
ATOM 2104 C C . SER A 1 276 ? 4.471 7.582 -23.734 1.00 91.75 276 SER A C 1
ATOM 2106 O O . SER A 1 276 ? 5.464 6.855 -23.637 1.00 91.75 276 SER A O 1
ATOM 2108 N N . PHE A 1 277 ? 3.729 7.905 -22.666 1.00 92.12 277 PHE A N 1
ATOM 2109 C CA . PHE A 1 277 ? 4.040 7.467 -21.298 1.00 92.12 277 PHE A CA 1
ATOM 2110 C C . PHE A 1 277 ? 3.919 5.955 -21.181 1.00 92.12 277 PHE A C 1
ATOM 2112 O O . PHE A 1 277 ? 3.022 5.368 -21.758 1.00 92.12 277 PHE A O 1
ATOM 2119 N N . LYS A 1 278 ? 4.739 5.273 -20.388 1.00 88.19 278 LYS A N 1
ATOM 2120 C CA . LYS A 1 278 ? 4.540 3.850 -20.040 1.00 88.19 278 LYS A CA 1
ATOM 2121 C C . LYS A 1 278 ? 3.532 3.700 -18.899 1.00 88.19 278 LYS A C 1
ATOM 2123 O O . LYS A 1 278 ? 3.256 4.653 -18.185 1.00 88.19 278 LYS A O 1
ATOM 2128 N N . ALA A 1 279 ? 3.022 2.489 -18.661 1.00 86.00 279 ALA A N 1
ATOM 2129 C CA . ALA A 1 279 ? 2.064 2.229 -17.575 1.00 86.00 279 ALA A CA 1
ATOM 2130 C C . ALA A 1 279 ? 2.584 2.663 -16.185 1.00 86.00 279 ALA A C 1
ATOM 2132 O O . ALA A 1 279 ? 1.858 3.303 -15.428 1.00 86.00 279 ALA A O 1
ATOM 2133 N N . GLN A 1 280 ? 3.861 2.409 -15.880 1.00 85.94 280 GLN A N 1
ATOM 2134 C CA . GLN A 1 280 ? 4.497 2.911 -14.656 1.00 85.94 280 GLN A CA 1
ATOM 2135 C C . GLN A 1 280 ? 4.569 4.448 -14.593 1.00 85.94 280 GLN A C 1
ATOM 2137 O O . GLN A 1 280 ? 4.414 5.035 -13.527 1.00 85.94 280 GLN A O 1
ATOM 2142 N N . GLU A 1 281 ? 4.809 5.110 -15.722 1.00 92.00 281 GLU A N 1
ATOM 2143 C CA . GLU A 1 281 ? 4.924 6.571 -15.785 1.00 92.00 281 GLU A CA 1
ATOM 2144 C C . GLU A 1 281 ? 3.525 7.217 -15.665 1.00 92.00 281 GLU A C 1
ATOM 2146 O O . GLU A 1 281 ? 3.363 8.196 -14.941 1.00 92.00 281 GLU A O 1
ATOM 2151 N N . LEU A 1 282 ? 2.487 6.603 -16.252 1.00 93.19 282 LEU A N 1
ATOM 2152 C CA . LEU A 1 282 ? 1.079 6.966 -16.030 1.00 93.19 282 LEU A CA 1
ATOM 2153 C C . LEU A 1 282 ? 0.678 6.820 -14.555 1.00 93.19 282 LEU A C 1
ATOM 2155 O O . LEU A 1 282 ? -0.017 7.681 -14.025 1.00 93.19 282 LEU A O 1
ATOM 2159 N N . LEU A 1 283 ? 1.146 5.770 -13.870 1.00 91.75 283 LEU A N 1
ATOM 2160 C CA . LEU A 1 283 ? 0.953 5.605 -12.427 1.00 91.75 283 LEU A CA 1
ATOM 2161 C C . LEU A 1 283 ? 1.570 6.756 -11.626 1.00 91.75 283 LEU A C 1
ATOM 2163 O O . LEU A 1 283 ? 0.919 7.304 -10.738 1.00 91.75 283 LEU A O 1
ATOM 2167 N N . HIS A 1 284 ? 2.823 7.113 -11.902 1.00 90.75 284 HIS A N 1
ATOM 2168 C CA . HIS A 1 284 ? 3.483 8.210 -11.196 1.00 90.75 284 HIS A CA 1
ATOM 2169 C C . HIS A 1 284 ? 2.779 9.555 -11.457 1.00 90.75 284 HIS A C 1
ATOM 2171 O O . HIS A 1 284 ? 2.542 10.306 -10.510 1.00 90.75 284 HIS A O 1
ATOM 2177 N N . LEU A 1 285 ? 2.361 9.823 -12.702 1.00 92.12 285 LEU A N 1
ATOM 2178 C CA . LEU A 1 285 ? 1.543 10.996 -13.034 1.00 92.12 285 LEU A CA 1
ATOM 2179 C C . LEU A 1 285 ? 0.209 11.010 -12.278 1.00 92.12 285 LEU A C 1
ATOM 2181 O O . LEU A 1 285 ? -0.159 12.042 -11.724 1.00 92.12 285 LEU A O 1
ATOM 2185 N N . ALA A 1 286 ? -0.489 9.874 -12.210 1.00 90.50 286 ALA A N 1
ATOM 2186 C CA . ALA A 1 286 ? -1.761 9.758 -11.500 1.00 90.50 286 ALA A CA 1
ATOM 2187 C C . ALA A 1 286 ? -1.606 10.019 -9.993 1.00 90.50 286 ALA A C 1
ATOM 2189 O O . ALA A 1 286 ? -2.464 10.633 -9.367 1.00 90.50 286 ALA A O 1
ATOM 2190 N N . TRP A 1 287 ? -0.481 9.629 -9.386 1.00 88.06 287 TRP A N 1
ATOM 2191 C CA . TRP A 1 287 ? -0.171 10.060 -8.018 1.00 88.06 287 TRP A CA 1
ATOM 2192 C C . TRP A 1 287 ? 0.093 11.562 -7.920 1.00 88.06 287 TRP A C 1
ATOM 2194 O O . TRP A 1 287 ? -0.301 12.174 -6.927 1.00 88.06 287 TRP A O 1
ATOM 2204 N N . GLY A 1 288 ? 0.700 12.163 -8.944 1.00 85.12 288 GLY A N 1
ATOM 2205 C CA . GLY A 1 288 ? 0.824 13.613 -9.092 1.00 85.12 288 GLY A CA 1
ATOM 2206 C C . GLY A 1 288 ? -0.508 14.348 -8.939 1.00 85.12 288 GLY A C 1
ATOM 2207 O O . GLY A 1 288 ? -0.575 15.351 -8.225 1.00 85.12 288 GLY A O 1
ATOM 2208 N N . THR A 1 289 ? -1.584 13.804 -9.519 1.00 82.50 289 THR A N 1
ATOM 2209 C CA . THR A 1 289 ? -2.926 14.410 -9.464 1.00 82.50 289 THR A CA 1
ATOM 2210 C C . THR A 1 289 ? -3.629 14.270 -8.114 1.00 82.50 289 THR A C 1
ATOM 2212 O O . THR A 1 289 ? -4.648 14.904 -7.884 1.00 82.50 289 THR A O 1
ATOM 2215 N N . THR A 1 290 ? -3.100 13.465 -7.185 1.00 77.56 290 THR A N 1
ATOM 2216 C CA . THR A 1 290 ? -3.671 13.336 -5.827 1.00 77.56 290 THR A CA 1
ATOM 2217 C C . THR A 1 290 ? -3.267 14.466 -4.876 1.00 77.56 290 THR A C 1
ATOM 2219 O O . THR A 1 290 ? -3.764 14.511 -3.752 1.00 77.56 290 THR A O 1
ATOM 2222 N N . GLY A 1 291 ? -2.325 15.330 -5.272 1.00 72.88 291 GLY A N 1
ATOM 2223 C CA . GLY A 1 291 ? -1.778 16.361 -4.389 1.00 72.88 291 GLY A CA 1
ATOM 2224 C C . GLY A 1 291 ? -1.323 17.620 -5.113 1.00 72.88 291 GLY A C 1
ATOM 2225 O O . GLY A 1 291 ? -1.845 18.688 -4.830 1.00 72.88 291 GLY A O 1
ATOM 2226 N N . LEU A 1 292 ? -0.358 17.502 -6.033 1.00 69.38 292 LEU A N 1
ATOM 2227 C CA . LEU A 1 292 ? 0.203 18.662 -6.736 1.00 69.38 292 LEU A CA 1
ATOM 2228 C C . LEU A 1 292 ? -0.709 19.123 -7.886 1.00 69.38 292 LEU A C 1
ATOM 2230 O O . LEU A 1 292 ? -0.887 20.320 -8.108 1.00 69.38 292 LEU A O 1
ATOM 2234 N N . ILE A 1 293 ? -1.240 18.170 -8.658 1.00 66.19 293 ILE A N 1
ATOM 2235 C CA . ILE A 1 293 ? -1.919 18.447 -9.927 1.00 66.19 293 ILE A CA 1
ATOM 2236 C C . ILE A 1 293 ? -3.433 18.395 -9.772 1.00 66.19 293 ILE A C 1
ATOM 2238 O O . ILE A 1 293 ? -4.056 17.366 -10.007 1.00 66.19 293 ILE A O 1
ATOM 2242 N N . SER A 1 294 ? -4.027 19.535 -9.435 1.00 68.00 294 SER A N 1
ATOM 2243 C CA . SER A 1 294 ? -5.481 19.728 -9.422 1.00 68.00 294 SER A CA 1
ATOM 2244 C C . SER A 1 294 ? -6.022 20.047 -10.825 1.00 68.00 294 SER A C 1
ATOM 2246 O O . SER A 1 294 ? -6.759 21.012 -11.002 1.00 68.00 294 SER A O 1
ATOM 2248 N N . ASP A 1 295 ? -5.609 19.278 -11.839 1.00 72.25 295 ASP A N 1
ATOM 2249 C CA . ASP A 1 295 ? -6.100 19.412 -13.215 1.00 72.25 295 ASP A CA 1
ATOM 2250 C C . ASP A 1 295 ? -6.950 18.197 -13.598 1.00 72.25 295 ASP A C 1
ATOM 2252 O O . ASP A 1 295 ? -6.447 17.094 -13.847 1.00 72.25 295 ASP A O 1
ATOM 2256 N N . ASP A 1 296 ? -8.262 18.413 -13.683 1.00 80.12 296 ASP A N 1
ATOM 2257 C CA . ASP A 1 296 ? -9.201 17.366 -14.083 1.00 80.12 296 ASP A CA 1
ATOM 2258 C C . ASP A 1 296 ? -8.950 16.883 -15.523 1.00 80.12 296 ASP A C 1
ATOM 2260 O O . ASP A 1 296 ? -9.314 15.761 -15.883 1.00 80.12 296 ASP A O 1
ATOM 2264 N N . GLY A 1 297 ? -8.345 17.719 -16.377 1.00 87.56 297 GLY A N 1
ATOM 2265 C CA . GLY A 1 297 ? -7.992 17.375 -17.753 1.00 87.56 297 GLY A CA 1
ATOM 2266 C C . GLY A 1 297 ? -6.993 16.222 -17.818 1.00 87.56 297 GLY A C 1
ATOM 2267 O O . GLY A 1 297 ? -7.275 15.197 -18.444 1.00 87.56 297 GLY A O 1
ATOM 2268 N N . LEU A 1 298 ? -5.867 16.360 -17.121 1.00 89.88 298 LEU A N 1
ATOM 2269 C CA . LEU A 1 298 ? -4.810 15.363 -17.029 1.00 89.88 298 LEU A CA 1
ATOM 2270 C C . LEU A 1 298 ? -5.314 14.085 -16.360 1.00 89.88 298 LEU A C 1
ATOM 2272 O O . LEU A 1 298 ? -5.081 12.996 -16.885 1.00 89.88 298 LEU A O 1
ATOM 2276 N N . ALA A 1 299 ? -6.061 14.199 -15.256 1.00 89.88 299 ALA A N 1
ATOM 2277 C CA . ALA A 1 299 ? -6.638 13.036 -14.584 1.00 89.88 299 ALA A CA 1
ATOM 2278 C C . ALA A 1 299 ? -7.550 12.225 -15.525 1.00 89.88 299 ALA A C 1
ATOM 2280 O O . ALA A 1 299 ? -7.470 10.995 -15.570 1.00 89.88 299 ALA A O 1
ATOM 2281 N N . ARG A 1 300 ? -8.383 12.893 -16.336 1.00 91.88 300 ARG A N 1
ATOM 2282 C CA . ARG A 1 300 ? -9.212 12.228 -17.356 1.00 91.88 300 ARG A CA 1
ATOM 2283 C C . ARG A 1 300 ? -8.379 11.621 -18.485 1.00 91.88 300 ARG A C 1
ATOM 2285 O O . ARG A 1 300 ? -8.699 10.519 -18.933 1.00 91.88 300 ARG A O 1
ATOM 2292 N N . ALA A 1 301 ? -7.337 12.311 -18.948 1.00 94.50 301 ALA A N 1
ATOM 2293 C CA . ALA A 1 301 ? -6.467 11.834 -20.022 1.00 94.50 301 ALA A CA 1
ATOM 2294 C C . ALA A 1 301 ? -5.717 10.554 -19.624 1.00 94.50 301 ALA A C 1
ATOM 2296 O O . ALA A 1 301 ? -5.732 9.585 -20.381 1.00 94.50 301 ALA A O 1
ATOM 2297 N N . ILE A 1 302 ? -5.169 10.500 -18.404 1.00 94.69 302 ILE A N 1
ATOM 2298 C CA . ILE A 1 302 ? -4.513 9.302 -17.857 1.00 94.69 302 ILE A CA 1
ATOM 2299 C C . ILE A 1 302 ? -5.478 8.109 -17.843 1.00 94.69 302 ILE A C 1
ATOM 2301 O O . ILE A 1 302 ? -5.119 7.010 -18.274 1.00 94.69 302 ILE A O 1
ATOM 2305 N N . GLN A 1 303 ? -6.714 8.318 -17.370 1.00 95.56 303 GLN A N 1
ATOM 2306 C CA . GLN A 1 303 ? -7.715 7.252 -17.295 1.00 95.56 303 GLN A CA 1
ATOM 2307 C C . GLN A 1 303 ? -8.106 6.721 -18.679 1.00 95.56 303 GLN A C 1
ATOM 2309 O O . GLN A 1 303 ? -8.211 5.506 -18.855 1.00 95.56 303 GLN A O 1
ATOM 2314 N N . ARG A 1 304 ? -8.300 7.614 -19.660 1.00 95.25 304 ARG A N 1
ATOM 2315 C CA . ARG A 1 304 ? -8.623 7.244 -21.048 1.00 95.25 304 ARG A CA 1
ATOM 2316 C C . ARG A 1 304 ? -7.487 6.469 -21.704 1.00 95.25 304 ARG A C 1
ATOM 2318 O O . ARG A 1 304 ? -7.737 5.412 -22.276 1.00 95.25 304 ARG A O 1
ATOM 2325 N N . GLU A 1 305 ? -6.258 6.958 -21.569 1.00 95.56 305 GLU A N 1
ATOM 2326 C CA . GLU A 1 305 ? -5.085 6.333 -22.180 1.00 95.56 305 GLU A CA 1
ATOM 2327 C C . GLU A 1 305 ? -4.849 4.921 -21.633 1.00 95.56 305 GLU A C 1
ATOM 2329 O O . GLU A 1 305 ? -4.682 3.962 -22.391 1.00 95.56 305 GLU A O 1
ATOM 2334 N N . LEU A 1 306 ? -4.903 4.745 -20.306 1.00 95.00 306 LEU A N 1
ATOM 2335 C CA . LEU A 1 306 ? -4.751 3.414 -19.725 1.00 95.00 306 LEU A CA 1
ATOM 2336 C C . LEU A 1 306 ? -5.899 2.479 -20.139 1.00 95.00 306 LEU A C 1
ATOM 2338 O O . LEU A 1 306 ? -5.646 1.315 -20.449 1.00 95.00 306 LEU A O 1
ATOM 2342 N N . ALA A 1 307 ? -7.144 2.964 -20.177 1.00 95.19 307 ALA A N 1
ATOM 2343 C CA . ALA A 1 307 ? -8.280 2.162 -20.626 1.00 95.19 307 ALA A CA 1
ATOM 2344 C C . ALA A 1 307 ? -8.102 1.683 -22.079 1.00 95.19 307 ALA A C 1
ATOM 2346 O O . ALA A 1 307 ? -8.252 0.489 -22.345 1.00 95.19 307 ALA A O 1
ATOM 2347 N N . ALA A 1 308 ? -7.701 2.574 -22.992 1.00 92.94 308 ALA A N 1
ATOM 2348 C CA . ALA A 1 308 ? -7.451 2.249 -24.398 1.00 92.94 308 ALA A CA 1
ATOM 2349 C C . ALA A 1 308 ? -6.357 1.177 -24.562 1.00 92.94 308 ALA A C 1
ATOM 2351 O O . ALA A 1 308 ? -6.513 0.210 -25.316 1.00 92.94 308 ALA A O 1
ATOM 2352 N N . ARG A 1 309 ? -5.270 1.280 -23.789 1.00 91.00 309 ARG A N 1
ATOM 2353 C CA . ARG A 1 309 ? -4.206 0.262 -23.773 1.00 91.00 309 ARG A CA 1
ATOM 2354 C C . ARG A 1 309 ? -4.678 -1.083 -23.268 1.00 91.00 309 ARG A C 1
ATOM 2356 O O . ARG A 1 309 ? -4.295 -2.105 -23.820 1.00 91.00 309 ARG A O 1
ATOM 2363 N N . LEU A 1 310 ? -5.494 -1.098 -22.218 1.00 91.31 310 LEU A N 1
ATOM 2364 C CA . LEU A 1 310 ? -6.034 -2.336 -21.663 1.00 91.31 310 LEU A CA 1
ATOM 2365 C C . LEU A 1 310 ? -6.978 -3.033 -22.650 1.00 91.31 310 LEU A C 1
ATOM 2367 O O . LEU A 1 310 ? -7.034 -4.258 -22.665 1.00 91.31 310 LEU A O 1
ATOM 2371 N N . GLN A 1 311 ? -7.684 -2.281 -23.495 1.00 88.62 311 GLN A N 1
ATOM 2372 C CA . GLN A 1 311 ? -8.568 -2.841 -24.520 1.00 88.62 311 GLN A CA 1
ATOM 2373 C C . GLN A 1 311 ? -7.803 -3.462 -25.694 1.00 88.62 311 GLN A C 1
ATOM 2375 O O . GLN A 1 311 ? -8.197 -4.521 -26.175 1.00 88.62 311 GLN A O 1
ATOM 2380 N N . SER A 1 312 ? -6.694 -2.853 -26.120 1.00 81.31 312 SER A N 1
ATOM 2381 C CA . SER A 1 312 ? -5.835 -3.392 -27.187 1.00 81.31 312 SER A CA 1
ATOM 2382 C C . SER A 1 312 ? -4.887 -4.506 -26.712 1.00 81.31 312 SER A C 1
ATOM 2384 O O . SER A 1 312 ? -4.153 -5.092 -27.509 1.00 81.31 312 SER A O 1
ATOM 2386 N N . PHE A 1 313 ? -4.900 -4.832 -25.415 1.00 72.06 313 PHE A N 1
ATOM 2387 C CA . PHE A 1 313 ? -3.948 -5.750 -24.804 1.00 72.06 313 PHE A CA 1
ATOM 2388 C C . PHE A 1 313 ? -4.297 -7.238 -25.007 1.00 72.06 313 PHE A C 1
ATOM 2390 O O . PHE A 1 313 ? -5.253 -7.755 -24.417 1.00 72.06 313 PHE A O 1
ATOM 2397 N N . GLY A 1 314 ? -3.462 -7.960 -25.766 1.00 63.22 314 GLY A N 1
ATOM 2398 C CA . GLY A 1 314 ? -3.530 -9.420 -25.923 1.00 63.22 314 GLY A CA 1
ATOM 2399 C C . GLY A 1 314 ? -2.705 -10.181 -24.874 1.00 63.22 314 GLY A C 1
ATOM 2400 O O . GLY A 1 314 ? -1.505 -9.948 -24.731 1.00 63.22 314 GLY A O 1
ATOM 2401 N N . VAL A 1 315 ? -3.327 -11.139 -24.174 1.00 54.91 315 VAL A N 1
ATOM 2402 C CA . VAL A 1 315 ? -2.715 -11.935 -23.081 1.00 54.91 315 VAL A CA 1
ATOM 2403 C C . VAL A 1 315 ? -1.490 -12.748 -23.546 1.00 54.91 315 VAL A C 1
ATOM 2405 O O . VAL A 1 315 ? -0.574 -13.001 -22.768 1.00 54.91 315 VAL A O 1
ATOM 2408 N N . GLU A 1 316 ? -1.410 -13.079 -24.837 1.00 53.31 316 GLU A N 1
ATOM 2409 C CA . GLU A 1 316 ? -0.321 -13.869 -25.432 1.00 53.31 316 GLU A CA 1
ATOM 2410 C C . GLU A 1 316 ? 1.021 -13.111 -25.572 1.00 53.31 316 GLU A C 1
ATOM 2412 O O . GLU A 1 316 ? 2.063 -13.725 -25.805 1.00 53.31 316 GLU A O 1
ATOM 2417 N N . HIS A 1 317 ? 1.036 -11.781 -25.410 1.00 45.75 317 HIS A N 1
ATOM 2418 C CA . HIS A 1 317 ? 2.183 -10.914 -25.731 1.00 45.75 317 HIS A CA 1
ATOM 2419 C C . HIS A 1 317 ? 3.019 -10.468 -24.519 1.00 45.75 317 HIS A C 1
ATOM 2421 O O . HIS A 1 317 ? 3.580 -9.373 -24.510 1.00 45.75 317 HIS A O 1
ATOM 2427 N N . TYR A 1 318 ? 3.191 -11.330 -23.513 1.00 55.09 318 TYR A N 1
ATOM 2428 C CA . TYR A 1 318 ? 3.935 -10.996 -22.289 1.00 55.09 318 TYR A CA 1
ATOM 2429 C C . TYR A 1 318 ? 5.383 -11.550 -22.182 1.00 55.09 318 TYR A C 1
ATOM 2431 O O . TYR A 1 318 ? 5.758 -12.051 -21.119 1.00 55.09 318 TYR A O 1
ATOM 2439 N N . PRO A 1 319 ? 6.280 -11.469 -23.196 1.00 40.94 319 PRO A N 1
ATOM 2440 C CA . PRO A 1 319 ? 7.677 -11.829 -22.988 1.00 40.94 319 PRO A CA 1
ATOM 2441 C C . PRO A 1 319 ? 8.408 -10.664 -22.299 1.00 40.94 319 PRO A C 1
ATOM 2443 O O . PRO A 1 319 ? 9.074 -9.857 -22.947 1.00 40.94 319 PRO A O 1
ATOM 2446 N N . GLY A 1 320 ? 8.292 -10.569 -20.969 1.00 43.44 320 GLY A N 1
ATOM 2447 C CA . GLY A 1 320 ? 9.293 -9.850 -20.173 1.00 43.44 320 GLY A CA 1
ATOM 2448 C C . GLY A 1 320 ? 8.844 -8.868 -19.095 1.00 43.44 320 GLY A C 1
ATOM 2449 O O . GLY A 1 320 ? 9.682 -8.082 -18.646 1.00 43.44 320 GLY A O 1
ATOM 2450 N N . LEU A 1 321 ? 7.583 -8.869 -18.675 1.00 52.41 321 LEU A N 1
ATOM 2451 C CA . LEU A 1 321 ? 7.154 -8.195 -17.447 1.00 52.41 321 LEU A CA 1
ATOM 2452 C C . LEU A 1 321 ? 6.396 -9.228 -16.594 1.00 52.41 321 LEU A C 1
ATOM 2454 O O . LEU A 1 321 ? 5.725 -10.100 -17.131 1.00 52.41 321 LEU A O 1
ATOM 2458 N N . THR A 1 322 ? 6.588 -9.253 -15.277 1.00 69.56 322 THR A N 1
ATOM 2459 C CA . THR A 1 322 ? 5.852 -10.212 -14.441 1.00 69.56 322 THR A CA 1
ATOM 2460 C C . THR A 1 322 ? 4.398 -9.755 -14.359 1.00 69.56 322 THR A C 1
ATOM 2462 O O . THR A 1 322 ? 4.139 -8.561 -14.199 1.00 69.56 322 THR A O 1
ATOM 2465 N N . TRP A 1 323 ? 3.441 -10.684 -14.450 1.00 78.25 323 TRP A N 1
ATOM 2466 C CA . TRP A 1 323 ? 2.009 -10.394 -14.286 1.00 78.25 323 TRP A CA 1
ATOM 2467 C C . TRP A 1 323 ? 1.726 -9.528 -13.044 1.00 78.25 323 TRP A C 1
ATOM 2469 O O . TRP A 1 323 ? 0.959 -8.569 -13.080 1.00 78.25 323 TRP A O 1
ATOM 2479 N N . LYS A 1 324 ? 2.447 -9.801 -11.951 1.00 78.62 324 LYS A N 1
ATOM 2480 C CA . LYS A 1 324 ? 2.408 -9.021 -10.711 1.00 78.62 324 LYS A CA 1
ATOM 2481 C C . LYS A 1 324 ? 2.733 -7.537 -10.917 1.00 78.62 324 LYS A C 1
ATOM 2483 O O . LYS A 1 324 ? 2.027 -6.691 -10.368 1.00 78.62 324 LYS A O 1
ATOM 2488 N N . ARG A 1 325 ? 3.764 -7.198 -11.702 1.00 81.88 325 ARG A N 1
ATOM 2489 C CA . ARG A 1 325 ? 4.138 -5.800 -11.975 1.00 81.88 325 ARG A CA 1
ATOM 2490 C C . ARG A 1 325 ? 3.057 -5.090 -12.783 1.00 81.88 325 ARG A C 1
ATOM 2492 O O . ARG A 1 325 ? 2.637 -4.010 -12.385 1.00 81.88 325 ARG A O 1
ATOM 2499 N N . PHE A 1 326 ? 2.564 -5.731 -13.839 1.00 85.25 326 PHE A N 1
ATOM 2500 C CA . PHE A 1 326 ? 1.447 -5.220 -14.636 1.00 85.25 326 PHE A CA 1
ATOM 2501 C C . PHE A 1 326 ? 0.240 -4.880 -13.769 1.00 85.25 326 PHE A C 1
ATOM 2503 O O . PHE A 1 326 ? -0.250 -3.754 -13.775 1.00 85.25 326 PHE A O 1
ATOM 2510 N N . ALA A 1 327 ? -0.202 -5.858 -12.978 1.00 88.81 327 ALA A N 1
ATOM 2511 C CA . ALA A 1 327 ? -1.364 -5.687 -12.134 1.00 88.81 327 ALA A CA 1
ATOM 2512 C C . ALA A 1 327 ? -1.144 -4.581 -11.096 1.00 88.81 327 ALA A C 1
ATOM 2514 O O . ALA A 1 327 ? -2.049 -3.793 -10.850 1.00 88.81 327 ALA A O 1
ATOM 2515 N N . THR A 1 328 ? 0.064 -4.471 -10.535 1.00 89.38 328 THR A N 1
ATOM 2516 C CA . THR A 1 328 ? 0.419 -3.397 -9.592 1.00 89.38 328 THR A CA 1
ATOM 2517 C C . THR A 1 328 ? 0.311 -2.014 -10.235 1.00 89.38 328 THR A C 1
ATOM 2519 O O . THR A 1 328 ? -0.226 -1.100 -9.612 1.00 89.38 328 THR A O 1
ATOM 2522 N N . GLU A 1 329 ? 0.781 -1.857 -11.474 1.00 89.00 329 GLU A N 1
ATOM 2523 C CA . GLU A 1 329 ? 0.711 -0.591 -12.213 1.00 89.00 329 GLU A CA 1
ATOM 2524 C C . GLU A 1 329 ? -0.750 -0.195 -12.495 1.00 89.00 329 GLU A C 1
ATOM 2526 O O . GLU A 1 329 ? -1.165 0.912 -12.152 1.00 89.00 329 GLU A O 1
ATOM 2531 N N . VAL A 1 330 ? -1.562 -1.127 -13.009 1.00 93.56 330 VAL A N 1
ATOM 2532 C CA . VAL A 1 330 ? -2.992 -0.900 -13.296 1.00 93.56 330 VAL A CA 1
ATOM 2533 C C . VAL A 1 330 ? -3.783 -0.580 -12.025 1.00 93.56 330 VAL A C 1
ATOM 2535 O O . VAL A 1 330 ? -4.494 0.423 -11.967 1.00 93.56 330 VAL A O 1
ATOM 2538 N N . LEU A 1 331 ? -3.640 -1.405 -10.983 1.00 94.69 331 LEU A N 1
ATOM 2539 C CA . LEU A 1 331 ? -4.319 -1.214 -9.697 1.00 94.69 331 LEU A CA 1
ATOM 2540 C C . LEU A 1 331 ? -3.912 0.097 -9.021 1.00 94.69 331 LEU A C 1
ATOM 2542 O O . LEU A 1 331 ? -4.728 0.702 -8.324 1.00 94.69 331 LEU A O 1
ATOM 2546 N N . GLY A 1 332 ? -2.663 0.528 -9.209 1.00 92.69 332 GLY A N 1
ATOM 2547 C CA . GLY A 1 332 ? -2.161 1.796 -8.699 1.00 92.69 332 GLY A CA 1
ATOM 2548 C C . GLY A 1 332 ? -2.788 3.005 -9.395 1.00 92.69 332 GLY A C 1
ATOM 2549 O O . GLY A 1 332 ? -3.121 3.977 -8.717 1.00 92.69 332 GLY A O 1
ATOM 2550 N N . VAL A 1 333 ? -2.988 2.949 -10.718 1.00 93.75 333 VAL A N 1
ATOM 2551 C CA . VAL A 1 333 ? -3.664 4.027 -11.463 1.00 93.75 333 VAL A CA 1
ATOM 2552 C C . VAL A 1 333 ? -5.125 4.106 -11.042 1.00 93.75 333 VAL A C 1
ATOM 2554 O O . VAL A 1 333 ? -5.586 5.172 -10.656 1.00 93.75 333 VAL A O 1
ATOM 2557 N N . VAL A 1 334 ? -5.831 2.970 -11.003 1.00 95.31 334 VAL A N 1
ATOM 2558 C CA . VAL A 1 334 ? -7.221 2.921 -10.513 1.00 95.31 334 VAL A CA 1
ATOM 2559 C C . VAL A 1 334 ? -7.331 3.547 -9.125 1.00 95.31 334 VAL A C 1
ATOM 2561 O O . VAL A 1 334 ? -8.218 4.363 -8.879 1.00 95.31 334 VAL A O 1
ATOM 2564 N N . TRP A 1 335 ? -6.406 3.198 -8.230 1.00 93.06 335 TRP A N 1
ATOM 2565 C CA . TRP A 1 335 ? -6.424 3.721 -6.874 1.00 93.06 335 TRP A CA 1
ATOM 2566 C C . TRP A 1 335 ? -6.146 5.217 -6.791 1.00 93.06 335 TRP A C 1
ATOM 2568 O O . TRP A 1 335 ? -6.873 5.928 -6.106 1.00 93.06 335 TRP A O 1
ATOM 2578 N N . SER A 1 336 ? -5.111 5.703 -7.471 1.00 89.69 336 SER A N 1
ATOM 2579 C CA . SER A 1 336 ? -4.775 7.131 -7.464 1.00 89.69 336 SER A CA 1
ATOM 2580 C C . SER A 1 336 ? -5.892 7.976 -8.078 1.00 89.69 336 SER A C 1
ATOM 2582 O O . SER A 1 336 ? -6.267 8.985 -7.484 1.00 89.69 336 SER A O 1
ATOM 2584 N N . CYS A 1 337 ? -6.509 7.523 -9.175 1.00 90.69 337 CYS A N 1
ATOM 2585 C CA . CYS A 1 337 ? -7.670 8.187 -9.765 1.00 90.69 337 CYS A CA 1
ATOM 2586 C C . CYS A 1 337 ? -8.864 8.223 -8.801 1.00 90.69 337 CYS A C 1
ATOM 2588 O O . CYS A 1 337 ? -9.412 9.296 -8.581 1.00 90.69 337 CYS A O 1
ATOM 2590 N N . HIS A 1 338 ? -9.216 7.093 -8.172 1.00 90.06 338 HIS A N 1
ATOM 2591 C CA . HIS A 1 338 ? -10.281 7.046 -7.161 1.00 90.06 338 HIS A CA 1
ATOM 2592 C C . HIS A 1 338 ? -9.975 7.924 -5.935 1.00 90.06 338 HIS A C 1
ATOM 2594 O O . HIS A 1 338 ? -10.862 8.549 -5.357 1.00 90.06 338 HIS A O 1
ATOM 2600 N N . PHE A 1 339 ? -8.713 7.963 -5.503 1.00 86.56 339 PHE A N 1
ATOM 2601 C CA . PHE A 1 339 ? -8.309 8.746 -4.342 1.00 86.56 339 PHE A CA 1
ATOM 2602 C C . PHE A 1 339 ? -8.405 10.254 -4.611 1.00 86.56 339 PHE A C 1
ATOM 2604 O O . PHE A 1 339 ? -8.832 10.986 -3.713 1.00 86.56 339 PHE A O 1
ATOM 2611 N N . ALA A 1 340 ? -8.020 10.688 -5.821 1.00 82.56 340 ALA A N 1
ATOM 2612 C CA . ALA A 1 340 ? -8.065 12.084 -6.259 1.00 82.56 340 ALA A CA 1
ATOM 2613 C C . ALA A 1 340 ? -9.484 12.561 -6.605 1.00 82.56 340 ALA A C 1
ATOM 2615 O O . ALA A 1 340 ? -9.801 13.724 -6.383 1.00 82.56 340 ALA A O 1
ATOM 2616 N N . GLY A 1 341 ? -10.337 11.684 -7.145 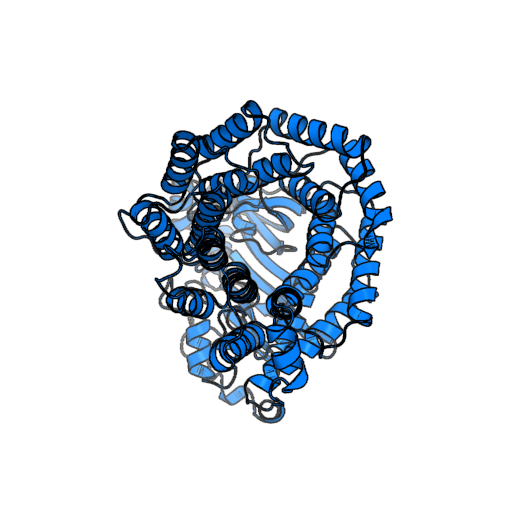1.00 83.75 341 GLY A N 1
ATOM 2617 C CA . GLY A 1 341 ? -11.653 12.072 -7.643 1.00 83.75 341 GLY A CA 1
ATOM 2618 C C . GLY A 1 341 ? -12.435 10.919 -8.288 1.00 83.75 341 GLY A C 1
ATOM 2619 O O . GLY A 1 341 ? -12.256 9.755 -7.921 1.00 83.75 341 GLY A O 1
ATOM 2620 N N . PRO A 1 342 ? -13.353 11.213 -9.227 1.00 85.38 342 PRO A N 1
ATOM 2621 C CA . PRO A 1 342 ? -14.206 10.192 -9.820 1.00 85.38 342 PRO A CA 1
ATOM 2622 C C . PRO A 1 342 ? -13.409 9.233 -10.716 1.00 85.38 342 PRO A C 1
ATOM 2624 O O . PRO A 1 342 ? -12.711 9.636 -11.651 1.00 85.38 342 PRO A O 1
ATOM 2627 N N . LEU A 1 343 ? -13.571 7.936 -10.453 1.00 92.94 343 LEU A N 1
ATOM 2628 C CA . LEU A 1 343 ? -13.042 6.862 -11.287 1.00 92.94 343 LEU A CA 1
ATOM 2629 C C . LEU A 1 343 ? -13.983 6.606 -12.473 1.00 92.94 343 LEU A C 1
ATOM 2631 O O . LEU A 1 343 ? -15.168 6.332 -12.288 1.00 92.94 343 LEU A O 1
ATOM 2635 N N . HIS A 1 344 ? -13.451 6.649 -13.692 1.00 94.12 344 HIS A N 1
ATOM 2636 C CA . HIS A 1 344 ? -14.214 6.379 -14.907 1.00 94.12 344 HIS A CA 1
ATOM 2637 C C . HIS A 1 344 ? -14.616 4.902 -15.012 1.00 94.12 344 HIS A C 1
ATOM 2639 O O . HIS A 1 344 ? -13.786 3.999 -14.853 1.00 94.12 344 HIS A O 1
ATOM 2645 N N . ALA A 1 345 ? -15.878 4.662 -15.377 1.00 94.44 345 ALA A N 1
ATOM 2646 C CA . ALA A 1 345 ? -16.423 3.319 -15.568 1.00 94.44 345 ALA A CA 1
ATOM 2647 C C . ALA A 1 345 ? -15.639 2.511 -16.619 1.00 94.44 345 ALA A C 1
ATOM 2649 O O . ALA A 1 345 ? -15.361 1.333 -16.398 1.00 94.44 345 ALA A O 1
ATOM 2650 N N . ASP A 1 346 ? -15.207 3.152 -17.711 1.00 95.12 346 ASP A N 1
ATOM 2651 C CA . ASP A 1 346 ? -14.446 2.499 -18.785 1.00 95.12 346 ASP A CA 1
ATOM 2652 C C . ASP A 1 346 ? -13.091 1.974 -18.312 1.00 95.12 346 ASP A C 1
ATOM 2654 O O . ASP A 1 346 ? -12.701 0.852 -18.656 1.00 95.12 346 ASP A O 1
ATOM 2658 N N . LEU A 1 347 ? -12.377 2.760 -17.495 1.00 95.88 347 LEU A N 1
ATOM 2659 C CA . LEU A 1 347 ? -11.112 2.331 -16.909 1.00 95.88 347 LEU A CA 1
ATOM 2660 C C . LEU A 1 347 ? -11.345 1.157 -15.959 1.00 95.88 347 LEU A C 1
ATOM 2662 O O . LEU A 1 347 ? -10.647 0.149 -16.062 1.00 95.88 347 LEU A O 1
ATOM 2666 N N . PHE A 1 348 ? -12.339 1.258 -15.070 1.00 96.62 348 PHE A N 1
ATOM 2667 C CA . PHE A 1 348 ? -12.665 0.182 -14.136 1.00 96.62 348 PHE A CA 1
ATOM 2668 C C . PHE A 1 348 ? -13.021 -1.119 -14.871 1.00 96.62 348 PHE A C 1
ATOM 2670 O O . PHE A 1 348 ? -12.465 -2.175 -14.565 1.00 96.62 348 PHE A O 1
ATOM 2677 N N . ALA A 1 349 ? -13.894 -1.052 -15.880 1.00 95.38 349 ALA A N 1
ATOM 2678 C CA . ALA A 1 349 ? -14.319 -2.209 -16.661 1.00 95.38 349 ALA A CA 1
ATOM 2679 C C . ALA A 1 349 ? -13.160 -2.833 -17.456 1.00 95.38 349 ALA A C 1
ATOM 2681 O O . ALA A 1 349 ? -13.002 -4.058 -17.461 1.00 95.38 349 ALA A O 1
ATOM 2682 N N . SER A 1 350 ? -12.321 -2.005 -18.088 1.00 95.44 350 SER A N 1
ATOM 2683 C CA . SER A 1 350 ? -11.159 -2.466 -18.861 1.00 95.44 350 SER A CA 1
ATOM 2684 C C . SER A 1 350 ? -10.101 -3.103 -17.952 1.00 95.44 350 SER A C 1
ATOM 2686 O O . SER A 1 350 ? -9.599 -4.188 -18.257 1.00 95.44 350 SER A O 1
ATOM 2688 N N . ALA A 1 351 ? -9.821 -2.484 -16.798 1.00 95.81 351 ALA A N 1
ATOM 2689 C CA . ALA A 1 351 ? -8.928 -3.024 -15.775 1.00 95.81 351 ALA A CA 1
ATOM 2690 C C . ALA A 1 351 ? -9.445 -4.356 -15.234 1.00 95.81 351 ALA A C 1
ATOM 2692 O O . ALA A 1 351 ? -8.693 -5.330 -15.222 1.00 95.81 351 ALA A O 1
ATOM 2693 N N . ARG A 1 352 ? -10.732 -4.435 -14.865 1.00 95.44 352 ARG A N 1
ATOM 2694 C CA . ARG A 1 352 ? -11.352 -5.675 -14.383 1.00 95.44 352 ARG A CA 1
ATOM 2695 C C . ARG A 1 352 ? -11.196 -6.790 -15.400 1.00 95.44 352 ARG A C 1
ATOM 2697 O O . ARG A 1 352 ? -10.645 -7.833 -15.075 1.00 95.44 352 ARG A O 1
ATOM 2704 N N . ARG A 1 353 ? -11.613 -6.557 -16.645 1.00 93.00 353 ARG A N 1
ATOM 2705 C CA . ARG A 1 353 ? -11.548 -7.571 -17.703 1.00 93.00 353 ARG A CA 1
ATOM 2706 C C . ARG A 1 353 ? -10.132 -8.127 -17.865 1.00 93.00 353 ARG A C 1
ATOM 2708 O O . ARG A 1 353 ? -9.951 -9.339 -17.832 1.00 93.00 353 ARG A O 1
ATOM 2715 N N . ARG A 1 354 ? -9.130 -7.249 -18.000 1.00 91.38 354 ARG A N 1
ATOM 2716 C CA . ARG A 1 354 ? -7.740 -7.681 -18.201 1.00 91.38 354 ARG A CA 1
ATOM 2717 C C . ARG A 1 354 ? -7.171 -8.397 -16.985 1.00 91.38 354 ARG A C 1
ATOM 2719 O O . ARG A 1 354 ? -6.566 -9.450 -17.154 1.00 91.38 354 ARG A O 1
ATOM 2726 N N . LEU A 1 355 ? -7.374 -7.858 -15.782 1.00 92.19 355 LEU A N 1
ATOM 2727 C CA . LEU A 1 355 ? -6.874 -8.457 -14.543 1.00 92.19 355 LEU A CA 1
ATOM 2728 C C . LEU A 1 355 ? -7.457 -9.857 -14.312 1.00 92.19 355 LEU A C 1
ATOM 2730 O O . LEU A 1 355 ? -6.709 -10.770 -13.978 1.00 92.19 355 LEU A O 1
ATOM 2734 N N . LEU A 1 356 ? -8.758 -10.057 -14.533 1.00 90.94 356 LEU A N 1
ATOM 2735 C CA . LEU A 1 356 ? -9.367 -11.376 -14.342 1.00 90.94 356 LEU A CA 1
ATOM 2736 C C . LEU A 1 356 ? -8.892 -12.391 -15.386 1.00 90.94 356 LEU A C 1
ATOM 2738 O O . LEU A 1 356 ? -8.645 -13.541 -15.044 1.00 90.94 356 LEU A O 1
ATOM 2742 N N . GLU A 1 357 ? -8.687 -11.980 -16.639 1.00 87.25 357 GLU A N 1
ATOM 2743 C CA . GLU A 1 357 ? -8.171 -12.882 -17.676 1.00 87.25 357 GLU A CA 1
ATOM 2744 C C . GLU A 1 357 ? -6.779 -13.432 -17.356 1.00 87.25 357 GLU A C 1
ATOM 2746 O O . GLU A 1 357 ? -6.564 -14.642 -17.438 1.00 87.25 357 GLU A O 1
ATOM 2751 N N . GLY A 1 358 ? -5.832 -12.580 -16.952 1.00 85.06 358 GLY A N 1
ATOM 2752 C CA . GLY A 1 358 ? -4.507 -13.078 -16.577 1.00 85.06 358 GLY A CA 1
ATOM 2753 C C . GLY A 1 358 ? -4.502 -13.818 -15.241 1.00 85.06 358 GLY A C 1
ATOM 2754 O O . GLY A 1 358 ? -3.752 -14.779 -15.089 1.00 85.06 358 GLY A O 1
ATOM 2755 N N . ALA A 1 359 ? -5.378 -13.449 -14.302 1.00 87.25 359 ALA A N 1
ATOM 2756 C CA . ALA A 1 359 ? -5.541 -14.175 -13.047 1.00 87.25 359 ALA A CA 1
ATOM 2757 C C . ALA A 1 359 ? -6.052 -15.610 -13.260 1.00 87.25 359 ALA A C 1
ATOM 2759 O O . ALA A 1 359 ? -5.474 -16.543 -12.709 1.00 87.25 359 ALA A O 1
ATOM 2760 N N . ARG A 1 360 ? -7.035 -15.813 -14.149 1.00 85.00 360 ARG A N 1
ATOM 2761 C CA . ARG A 1 360 ? -7.503 -17.156 -14.540 1.00 85.00 360 ARG A CA 1
ATOM 2762 C C . ARG A 1 360 ? -6.390 -18.009 -15.137 1.00 85.00 360 ARG A C 1
ATOM 2764 O O . ARG A 1 360 ? -6.336 -19.210 -14.894 1.00 85.00 360 ARG A O 1
ATOM 2771 N N . SER A 1 361 ? -5.480 -17.406 -15.906 1.00 80.56 361 SER A N 1
ATOM 2772 C CA . SER A 1 361 ? -4.316 -18.129 -16.429 1.00 80.56 361 SER A CA 1
ATOM 2773 C C . SER A 1 361 ? -3.379 -18.610 -15.316 1.00 80.56 361 SER A C 1
ATOM 2775 O O . SER A 1 361 ? -2.752 -19.656 -15.485 1.00 80.56 361 SER A O 1
ATOM 2777 N N . LEU A 1 362 ? -3.267 -17.872 -14.205 1.00 81.69 362 LEU A N 1
ATOM 2778 C CA . LEU A 1 362 ? -2.516 -18.320 -13.030 1.00 81.69 362 LEU A CA 1
ATOM 2779 C C . LEU A 1 362 ? -3.228 -19.486 -12.349 1.00 81.69 362 LEU A C 1
ATOM 2781 O O . LEU A 1 362 ? -2.593 -20.510 -12.113 1.00 81.69 362 LEU A O 1
ATOM 2785 N N . ASP A 1 363 ? -4.540 -19.366 -12.123 1.00 78.81 363 ASP A N 1
ATOM 2786 C CA . ASP A 1 363 ? -5.356 -20.434 -11.536 1.00 78.81 363 ASP A CA 1
ATOM 2787 C C . ASP A 1 363 ? -5.222 -21.741 -12.345 1.00 78.81 363 ASP A C 1
ATOM 2789 O O . ASP A 1 363 ? -4.851 -22.776 -11.791 1.00 78.81 363 ASP A O 1
ATOM 2793 N N . LEU A 1 364 ? -5.383 -21.696 -13.674 1.00 73.94 364 LEU A N 1
ATOM 2794 C CA . LEU A 1 364 ? -5.206 -22.864 -14.553 1.00 73.94 364 LEU A CA 1
ATOM 2795 C C . LEU A 1 364 ? -3.781 -23.445 -14.515 1.00 73.94 364 LEU A C 1
ATOM 2797 O O . LEU A 1 364 ? -3.595 -24.661 -14.610 1.00 73.94 364 LEU A O 1
ATOM 2801 N N . GLY A 1 365 ? -2.768 -22.588 -14.365 1.00 67.75 365 GLY A N 1
ATOM 2802 C CA . GLY A 1 365 ? -1.363 -22.986 -14.265 1.00 67.75 365 GLY A CA 1
ATOM 2803 C C . GLY A 1 365 ? -1.023 -23.753 -12.983 1.00 67.75 365 GLY A C 1
ATOM 2804 O O . GLY A 1 365 ? -0.055 -24.515 -12.975 1.00 67.75 365 GLY A O 1
ATOM 2805 N N . THR A 1 366 ? -1.831 -23.617 -11.925 1.00 60.34 366 THR A N 1
ATOM 2806 C CA . THR A 1 366 ? -1.619 -24.305 -10.636 1.00 60.34 366 THR A CA 1
ATOM 2807 C C . THR A 1 366 ? -2.054 -25.779 -10.606 1.00 60.34 366 THR A C 1
ATOM 2809 O O . THR A 1 366 ? -1.914 -26.427 -9.573 1.00 60.34 366 THR A O 1
ATOM 2812 N N . LYS A 1 367 ? -2.508 -26.356 -11.734 1.00 52.16 367 LYS A N 1
ATOM 2813 C CA . LYS A 1 367 ? -2.997 -27.751 -11.852 1.00 52.16 367 LYS A CA 1
ATOM 2814 C C . LYS A 1 367 ? -4.192 -28.105 -10.944 1.00 52.16 367 LYS A C 1
ATOM 2816 O O . LYS A 1 367 ? -4.402 -29.281 -10.657 1.00 52.16 367 LYS A O 1
ATOM 2821 N N . LEU A 1 368 ? -5.019 -27.137 -10.552 1.00 47.59 368 LEU A N 1
ATOM 2822 C CA . LEU A 1 368 ? -6.323 -27.402 -9.935 1.00 47.59 368 LEU A CA 1
ATOM 2823 C C . LEU A 1 368 ? -7.448 -26.884 -10.842 1.00 47.59 368 LEU A C 1
ATOM 2825 O O . LEU A 1 368 ? -7.527 -25.683 -11.097 1.00 47.59 368 LEU A O 1
ATOM 2829 N N . PRO A 1 369 ? -8.332 -27.760 -11.355 1.00 44.88 369 PRO A N 1
ATOM 2830 C CA . PRO A 1 369 ? -9.529 -27.319 -12.051 1.00 44.88 369 PRO A CA 1
ATOM 2831 C C . PRO A 1 369 ? -10.440 -26.585 -11.065 1.00 44.88 369 PRO A C 1
ATOM 2833 O O . PRO A 1 369 ? -10.903 -27.174 -10.088 1.00 44.88 369 PRO A O 1
ATOM 2836 N N . ILE A 1 370 ? -10.763 -25.325 -11.366 1.00 45.94 370 ILE A N 1
ATOM 2837 C CA . ILE A 1 370 ? -11.809 -24.524 -10.698 1.00 45.94 370 ILE A CA 1
ATOM 2838 C C . ILE A 1 370 ? -13.123 -25.331 -10.568 1.00 45.94 370 ILE A C 1
ATOM 2840 O O . ILE A 1 370 ? -13.872 -25.183 -9.605 1.00 45.94 370 ILE A O 1
ATOM 2844 N N . THR A 1 371 ? -13.348 -26.275 -11.488 1.00 42.28 371 THR A N 1
ATOM 2845 C CA . THR A 1 371 ? -14.468 -27.223 -11.527 1.00 42.28 371 THR A CA 1
ATOM 2846 C C . THR A 1 371 ? -14.579 -28.150 -10.304 1.00 42.28 371 THR A C 1
ATOM 2848 O O . THR A 1 371 ? -15.669 -28.648 -10.044 1.00 42.28 371 THR A O 1
ATOM 2851 N N . LEU A 1 372 ? -13.513 -28.361 -9.520 1.00 41.25 372 LEU A N 1
ATOM 2852 C CA . LEU A 1 372 ? -13.552 -29.162 -8.282 1.00 41.25 372 LEU A CA 1
ATOM 2853 C C . LEU A 1 372 ? -13.892 -28.347 -7.020 1.00 41.25 372 LEU A C 1
ATOM 2855 O O . LEU A 1 372 ? -14.196 -28.940 -5.990 1.00 41.25 372 LEU A O 1
ATOM 2859 N N . MET A 1 373 ? -13.893 -27.007 -7.079 1.00 46.06 373 MET A N 1
ATOM 2860 C CA . MET A 1 373 ? -14.303 -26.165 -5.939 1.00 46.06 373 MET A CA 1
ATOM 2861 C C . MET A 1 373 ? -15.818 -25.921 -5.880 1.00 46.06 373 MET A C 1
ATOM 2863 O O . MET A 1 373 ? -16.336 -25.519 -4.841 1.00 46.06 373 MET A O 1
ATOM 2867 N N . ALA A 1 374 ? -16.535 -26.164 -6.983 1.00 41.38 374 ALA A N 1
ATOM 2868 C CA . ALA A 1 374 ? -17.960 -25.861 -7.124 1.00 41.38 374 ALA A CA 1
ATOM 2869 C C . ALA A 1 374 ? -18.904 -26.928 -6.532 1.00 41.38 374 ALA A C 1
ATOM 2871 O O . ALA A 1 374 ? -20.113 -26.717 -6.501 1.00 41.38 374 ALA A O 1
ATOM 2872 N N . VAL A 1 375 ? -18.386 -28.063 -6.049 1.00 40.59 375 VAL A N 1
ATOM 2873 C CA . VAL A 1 375 ? -19.213 -29.161 -5.524 1.00 40.59 375 VAL A CA 1
ATOM 2874 C C . VAL A 1 375 ? -18.641 -29.663 -4.203 1.00 40.59 375 VAL A C 1
ATOM 2876 O O . VAL A 1 375 ? -17.984 -30.695 -4.169 1.00 40.59 375 VAL A O 1
ATOM 2879 N N . GLN A 1 376 ? -18.866 -28.940 -3.104 1.00 43.88 376 GLN A N 1
ATOM 2880 C CA . GLN A 1 376 ? -18.802 -29.514 -1.752 1.00 43.88 376 GLN A CA 1
ATOM 2881 C C . GLN A 1 376 ? -19.466 -28.578 -0.734 1.00 43.88 376 GLN A C 1
ATOM 2883 O O . GLN A 1 376 ? -19.285 -27.362 -0.783 1.00 43.88 376 GLN A O 1
ATOM 2888 N N . LYS A 1 377 ? -20.256 -29.148 0.186 1.00 44.81 377 LYS A N 1
ATOM 2889 C CA . LYS A 1 377 ? -20.908 -28.410 1.275 1.00 44.81 377 LYS A CA 1
ATOM 2890 C C . LYS A 1 377 ? -19.834 -27.778 2.168 1.00 44.81 377 LYS A C 1
ATOM 2892 O O . LYS A 1 377 ? -19.115 -28.471 2.880 1.00 44.81 377 LYS A O 1
ATOM 2897 N N . THR A 1 378 ? -19.761 -26.451 2.156 1.00 50.53 378 THR A N 1
ATOM 2898 C CA . THR A 1 378 ? -18.853 -25.622 2.969 1.00 50.53 378 THR A CA 1
ATOM 2899 C C . THR A 1 378 ? -18.974 -25.871 4.480 1.00 50.53 378 THR A C 1
ATOM 2901 O O . THR A 1 378 ? -18.039 -25.583 5.219 1.00 50.53 378 THR A O 1
ATOM 2904 N N . SER A 1 379 ? -20.072 -26.473 4.953 1.00 50.69 379 SER A N 1
ATOM 2905 C CA . SER A 1 379 ? -20.303 -26.791 6.369 1.00 50.69 379 SER A CA 1
ATOM 2906 C C . SER A 1 379 ? -19.340 -27.828 6.967 1.00 50.69 379 SER A C 1
ATOM 2908 O O . SER A 1 379 ? -19.148 -27.828 8.178 1.00 50.69 379 SER A O 1
ATOM 2910 N N . GLU A 1 380 ? -18.726 -28.702 6.163 1.00 56.12 380 GLU A N 1
ATOM 2911 C CA . GLU A 1 380 ? -17.842 -29.772 6.669 1.00 56.12 380 GLU A CA 1
ATOM 2912 C C . GLU A 1 380 ? -16.411 -29.294 6.975 1.00 56.12 380 GLU A C 1
ATOM 2914 O O . GLU A 1 380 ? -15.710 -29.917 7.768 1.00 56.12 380 GLU A O 1
ATOM 2919 N N . LEU A 1 381 ? -15.971 -28.178 6.380 1.00 64.69 381 LEU A N 1
ATOM 2920 C CA . LEU A 1 381 ? -14.589 -27.686 6.495 1.00 64.69 381 LEU A CA 1
ATOM 2921 C C . LEU A 1 381 ? -14.303 -26.928 7.793 1.00 64.69 381 LEU A C 1
ATOM 2923 O O . LEU A 1 381 ? -13.160 -26.888 8.249 1.00 64.69 381 LEU A O 1
ATOM 2927 N N . TRP A 1 382 ? -15.317 -26.276 8.359 1.00 72.50 382 TRP A N 1
ATOM 2928 C CA . TRP A 1 382 ? -15.098 -25.256 9.384 1.00 72.50 382 TRP A CA 1
ATOM 2929 C C . TRP A 1 382 ? -15.383 -25.739 10.804 1.00 72.50 382 TRP A C 1
ATOM 2931 O O . TRP A 1 382 ? -14.744 -25.241 11.731 1.00 72.50 382 TRP A O 1
ATOM 2941 N N . GLY A 1 383 ? -16.265 -26.733 10.976 1.00 61.34 383 GLY A N 1
ATOM 2942 C CA . GLY A 1 383 ? -16.738 -27.160 12.297 1.00 61.34 383 GLY A CA 1
ATOM 2943 C C . GLY A 1 383 ? -17.305 -25.995 13.125 1.00 61.34 383 GLY A C 1
ATOM 2944 O O . GLY A 1 383 ? -17.473 -24.881 12.630 1.00 61.34 383 GLY A O 1
ATOM 2945 N N . HIS A 1 384 ? -17.594 -26.238 14.404 1.00 58.78 384 HIS A N 1
ATOM 2946 C CA . HIS A 1 384 ? -17.771 -25.148 15.367 1.00 58.78 384 HIS A CA 1
ATOM 2947 C C . HIS A 1 384 ? -16.397 -24.719 15.913 1.00 58.78 384 HIS A C 1
ATOM 2949 O O . HIS A 1 384 ? -15.526 -25.586 16.060 1.00 58.78 384 HIS A O 1
ATOM 2955 N N . PRO A 1 385 ? -16.183 -23.423 16.223 1.00 60.28 385 PRO A N 1
ATOM 2956 C CA . PRO A 1 385 ? -14.975 -22.971 16.910 1.00 60.28 385 PRO A CA 1
ATOM 2957 C C . PRO A 1 385 ? -14.723 -23.826 18.156 1.00 60.28 385 PRO A C 1
ATOM 2959 O O . PRO A 1 385 ? -15.640 -24.045 18.950 1.00 60.28 385 PRO A O 1
ATOM 2962 N N . ARG A 1 386 ? -13.500 -24.343 18.319 1.00 58.16 386 ARG A N 1
ATOM 2963 C CA . ARG A 1 386 ? -13.172 -25.255 19.432 1.00 58.16 386 ARG A CA 1
ATOM 2964 C C . ARG A 1 386 ? -12.966 -24.511 20.756 1.00 58.16 386 ARG A C 1
ATOM 2966 O O . ARG A 1 386 ? -12.991 -25.139 21.809 1.00 58.16 386 ARG A O 1
ATOM 2973 N N . ALA A 1 387 ? -12.784 -23.191 20.696 1.00 62.34 387 ALA A N 1
ATOM 2974 C CA . ALA A 1 387 ? -12.653 -22.275 21.827 1.00 62.34 387 ALA A CA 1
ATOM 2975 C C . ALA A 1 387 ? -13.179 -20.873 21.451 1.00 62.34 387 ALA A C 1
ATOM 2977 O O . ALA A 1 387 ? -13.264 -20.542 20.267 1.00 62.34 387 ALA A O 1
ATOM 2978 N N . GLN A 1 388 ? -13.496 -20.037 22.451 1.00 58.44 388 GLN A N 1
ATOM 2979 C CA . GLN A 1 388 ? 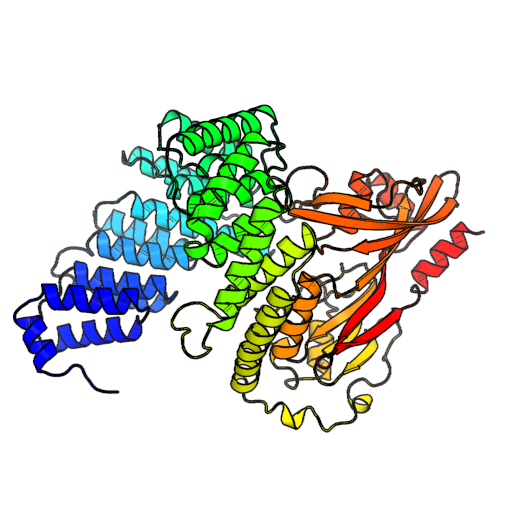-13.929 -18.639 22.251 1.00 58.44 388 GLN A CA 1
ATOM 2980 C C . GLN A 1 388 ? -12.871 -17.760 21.557 1.00 58.44 388 GLN A C 1
ATOM 2982 O O . GLN A 1 388 ? -13.230 -16.779 20.908 1.00 58.44 388 GLN A O 1
ATOM 2987 N N . ASP A 1 389 ? -11.595 -18.148 21.630 1.00 74.62 389 ASP A N 1
ATOM 2988 C CA . ASP A 1 389 ? -10.458 -17.378 21.110 1.00 74.62 389 ASP A CA 1
ATOM 2989 C C . ASP A 1 389 ? -9.944 -17.865 19.744 1.00 74.62 389 ASP A C 1
ATOM 2991 O O . ASP A 1 389 ? -8.858 -17.477 19.309 1.00 74.62 389 ASP A O 1
ATOM 2995 N N . GLU A 1 390 ? -10.696 -18.727 19.052 1.00 85.31 390 GLU A N 1
ATOM 2996 C CA . GLU A 1 390 ? -10.341 -19.220 17.718 1.00 85.31 390 GLU A CA 1
ATOM 2997 C C . GLU A 1 390 ? -11.000 -18.368 16.608 1.00 85.31 390 GLU A C 1
ATOM 2999 O O . GLU A 1 390 ? -12.118 -17.875 16.783 1.00 85.31 390 GLU A O 1
ATOM 3004 N N . PRO A 1 391 ? -10.351 -18.175 15.441 1.00 92.12 391 PRO A N 1
ATOM 3005 C CA . PRO A 1 391 ? -10.978 -17.497 14.314 1.00 92.12 391 PRO A CA 1
ATOM 3006 C C . PRO A 1 391 ? -12.260 -18.195 13.845 1.00 92.12 391 PRO A C 1
ATOM 3008 O O . PRO A 1 391 ? -12.314 -19.419 13.717 1.00 92.12 391 PRO A O 1
ATOM 3011 N N . ASP A 1 392 ? -13.274 -17.398 13.512 1.00 90.50 392 ASP A N 1
ATOM 3012 C CA . ASP A 1 392 ? -14.584 -17.892 13.071 1.00 90.50 392 ASP A CA 1
ATOM 3013 C C . ASP A 1 392 ? -14.876 -17.506 11.615 1.00 90.50 392 ASP A C 1
ATOM 3015 O O . ASP A 1 392 ? -14.506 -16.422 11.163 1.00 90.50 392 ASP A O 1
ATOM 3019 N N . VAL A 1 393 ? -15.561 -18.366 10.863 1.00 91.50 393 VAL A N 1
ATOM 3020 C CA . VAL A 1 393 ? -15.902 -18.114 9.457 1.00 91.50 393 VAL A CA 1
ATOM 3021 C C . VAL A 1 393 ? -17.274 -17.457 9.363 1.00 91.50 393 VAL A C 1
ATOM 3023 O O . VAL A 1 393 ? -18.301 -18.064 9.640 1.00 91.50 393 VAL A O 1
ATOM 3026 N N . LYS A 1 394 ? -17.304 -16.194 8.930 1.00 94.00 394 LYS A N 1
ATOM 3027 C CA . LYS A 1 394 ? -18.531 -15.378 8.852 1.00 94.00 394 LYS A CA 1
ATOM 3028 C C . LYS A 1 394 ? -19.203 -15.400 7.482 1.00 94.00 394 LYS A C 1
ATOM 3030 O O . LYS A 1 394 ? -20.372 -15.032 7.348 1.00 94.00 394 LYS A O 1
ATOM 3035 N N . LEU A 1 395 ? -18.464 -15.784 6.448 1.00 93.38 395 LEU A N 1
ATOM 3036 C CA . LEU A 1 395 ? -18.982 -15.987 5.101 1.00 93.38 395 LEU A CA 1
ATOM 3037 C C . LEU A 1 395 ? -18.022 -16.875 4.333 1.00 93.38 395 LEU A C 1
ATOM 3039 O O . LEU A 1 395 ? -16.833 -16.579 4.299 1.00 93.38 395 LEU A O 1
ATOM 3043 N N . ASP A 1 396 ? -18.550 -17.895 3.670 1.00 91.12 396 ASP A N 1
ATOM 3044 C CA . ASP A 1 396 ? -17.771 -18.769 2.809 1.00 91.12 396 ASP A CA 1
ATOM 3045 C C . ASP A 1 396 ? -18.402 -18.845 1.415 1.00 91.12 396 ASP A C 1
ATOM 3047 O O . ASP A 1 396 ? -19.447 -19.467 1.229 1.00 91.12 396 ASP A O 1
ATOM 3051 N N . LEU A 1 397 ? -17.797 -18.158 0.445 1.00 88.94 397 LEU A N 1
ATOM 3052 C CA . LEU A 1 397 ? -18.194 -18.191 -0.965 1.00 88.94 397 LEU A CA 1
ATOM 3053 C C . LEU A 1 397 ? -17.257 -19.117 -1.743 1.00 88.94 397 LEU A C 1
ATOM 3055 O O . LEU A 1 397 ? -16.223 -19.542 -1.236 1.00 88.94 397 LEU A O 1
ATOM 3059 N N . VAL A 1 398 ? -17.581 -19.422 -2.999 1.00 85.94 398 VAL A N 1
ATOM 3060 C CA . VAL A 1 398 ? -16.785 -20.355 -3.820 1.00 85.94 398 VAL A CA 1
ATOM 3061 C C . VAL A 1 398 ? -15.312 -19.937 -3.918 1.00 85.94 398 VAL A C 1
ATOM 3063 O O . VAL A 1 398 ? -14.428 -20.778 -3.783 1.00 85.94 398 VAL A O 1
ATOM 3066 N N . ASP A 1 399 ? -15.040 -18.643 -4.088 1.00 88.38 399 ASP A N 1
ATOM 3067 C CA . ASP A 1 399 ? -13.720 -18.103 -4.434 1.00 88.38 399 ASP A CA 1
ATOM 3068 C C . ASP A 1 399 ? -13.116 -17.171 -3.360 1.00 88.38 399 ASP A C 1
ATOM 3070 O O . ASP A 1 399 ? -11.983 -16.707 -3.502 1.00 88.38 399 ASP A O 1
ATOM 3074 N N . ARG A 1 400 ? -13.839 -16.898 -2.266 1.00 93.00 400 ARG A N 1
ATOM 3075 C CA . ARG A 1 400 ? -13.425 -15.984 -1.184 1.00 93.00 400 ARG A CA 1
ATOM 3076 C C . ARG A 1 400 ? -14.107 -16.318 0.143 1.00 93.00 400 ARG A C 1
ATOM 3078 O O . ARG A 1 400 ? -15.178 -16.916 0.160 1.00 93.00 400 ARG A O 1
ATOM 3085 N N . VAL A 1 401 ? -13.496 -15.917 1.253 1.00 94.88 401 VAL A N 1
ATOM 3086 C CA . VAL A 1 401 ? -13.990 -16.170 2.617 1.00 94.88 401 VAL A CA 1
ATOM 3087 C C . VAL A 1 401 ? -13.817 -14.926 3.497 1.00 94.88 401 VAL A C 1
ATOM 3089 O O . VAL A 1 401 ? -12.872 -14.154 3.319 1.00 94.88 401 VAL A O 1
ATOM 3092 N N . VAL A 1 402 ? -14.727 -14.729 4.454 1.00 96.62 402 VAL A N 1
ATOM 3093 C CA . VAL A 1 402 ? -14.618 -13.722 5.520 1.00 96.62 402 VAL A CA 1
ATOM 3094 C C . VAL A 1 402 ? -14.422 -14.420 6.858 1.00 96.62 402 VAL A C 1
ATOM 3096 O O . VAL A 1 402 ? -15.234 -15.256 7.251 1.00 96.62 402 VAL A O 1
ATOM 3099 N N . LEU A 1 403 ? -13.376 -14.028 7.579 1.00 95.75 403 LEU A N 1
ATOM 3100 C CA . LEU A 1 403 ? -13.021 -14.543 8.900 1.00 95.75 403 LEU A CA 1
ATOM 3101 C C . LEU A 1 403 ? -13.229 -13.469 9.969 1.00 95.75 403 LEU A C 1
ATOM 3103 O O . LEU A 1 403 ? -12.902 -12.313 9.736 1.00 95.75 403 LEU A O 1
ATOM 3107 N N . ALA A 1 404 ? -13.681 -13.820 11.163 1.00 96.19 404 ALA A N 1
ATOM 3108 C CA . ALA A 1 404 ? -13.558 -12.978 12.346 1.00 96.19 404 ALA A CA 1
ATOM 3109 C C . ALA A 1 404 ? -12.211 -13.270 13.020 1.00 96.19 404 ALA A C 1
ATOM 3111 O O . ALA A 1 404 ? -11.999 -14.362 13.541 1.00 96.19 404 ALA A O 1
ATOM 3112 N N . LYS A 1 405 ? -11.292 -12.298 12.992 1.00 96.12 405 LYS A N 1
ATOM 3113 C CA . LYS A 1 405 ? -9.999 -12.384 13.676 1.00 96.12 405 LYS A CA 1
ATOM 3114 C C . LYS A 1 405 ? -10.174 -12.034 15.164 1.00 96.12 405 LYS A C 1
ATOM 3116 O O . LYS A 1 405 ? -10.588 -10.899 15.441 1.00 96.12 405 LYS A O 1
ATOM 3121 N N . PRO A 1 406 ? -9.797 -12.919 16.102 1.00 95.00 406 PRO A N 1
ATOM 3122 C CA . PRO A 1 406 ? -9.735 -12.592 17.525 1.00 95.00 406 PRO A CA 1
ATOM 3123 C C . PRO A 1 406 ? -8.573 -11.621 17.809 1.00 95.00 406 PRO A C 1
ATOM 3125 O O . PRO A 1 406 ? -7.645 -11.513 16.994 1.00 95.00 406 PRO A O 1
ATOM 3128 N N . PRO A 1 407 ? -8.576 -10.888 18.934 1.00 93.75 407 PRO A N 1
ATOM 3129 C CA . PRO A 1 407 ? -7.377 -10.173 19.369 1.00 93.75 407 PRO A CA 1
ATOM 3130 C C . PRO A 1 407 ? -6.241 -11.163 19.694 1.00 93.75 407 PRO A C 1
ATOM 3132 O O . PRO A 1 407 ? -6.489 -12.330 19.966 1.00 93.75 407 PRO A O 1
ATOM 3135 N N . GLY A 1 408 ? -4.983 -10.730 19.600 1.00 92.19 408 GLY A N 1
ATOM 3136 C CA . GLY A 1 408 ? -3.806 -11.581 19.848 1.00 92.19 408 GLY A CA 1
ATOM 3137 C C . GLY A 1 408 ? -3.354 -12.425 18.648 1.00 92.19 408 GLY A C 1
ATOM 3138 O O . GLY A 1 408 ? -2.199 -12.832 18.590 1.00 92.19 408 GLY A O 1
ATOM 3139 N N . TRP A 1 409 ? -4.215 -12.614 17.645 1.00 94.81 409 TRP A N 1
ATOM 3140 C CA . TRP A 1 409 ? -3.872 -13.324 16.408 1.00 94.81 409 TRP A CA 1
ATOM 3141 C C . TRP A 1 409 ? -3.197 -12.416 15.380 1.00 94.81 409 TRP A C 1
ATOM 3143 O O . TRP A 1 409 ? -3.659 -11.302 15.116 1.00 94.81 409 TRP A O 1
ATOM 3153 N N . GLU A 1 410 ? -2.165 -12.910 14.709 1.00 94.06 410 GLU A N 1
ATOM 3154 C CA . GLU A 1 410 ? -1.599 -12.266 13.527 1.00 94.06 410 GLU A CA 1
ATOM 3155 C C . GLU A 1 410 ? -2.228 -12.798 12.233 1.00 94.06 410 GLU A C 1
ATOM 3157 O O . GLU A 1 410 ? -2.807 -13.881 12.183 1.00 94.06 410 GLU A O 1
ATOM 3162 N N . VAL A 1 411 ? -2.144 -12.017 11.154 1.00 93.62 411 VAL A N 1
ATOM 3163 C CA . VAL A 1 411 ? -2.611 -12.459 9.838 1.00 93.62 411 VAL A CA 1
ATOM 3164 C C . VAL A 1 411 ? -1.621 -13.446 9.201 1.00 93.62 411 VAL A C 1
ATOM 3166 O O . VAL A 1 411 ? -2.004 -14.600 9.005 1.00 93.62 411 VAL A O 1
ATOM 3169 N N . HIS A 1 412 ? -0.387 -13.024 8.868 1.00 83.62 412 HIS A N 1
ATOM 3170 C CA . HIS A 1 412 ? 0.561 -13.870 8.119 1.00 83.62 412 HIS A CA 1
ATOM 3171 C C . HIS A 1 412 ? 2.055 -13.425 8.123 1.00 83.62 412 HIS A C 1
ATOM 3173 O O . HIS A 1 412 ? 2.675 -13.455 7.064 1.00 83.62 412 HIS A O 1
ATOM 3179 N N . ASP A 1 413 ? 2.670 -13.016 9.245 1.00 78.88 413 ASP A N 1
ATOM 3180 C CA . ASP A 1 413 ? 4.079 -12.540 9.211 1.00 78.88 413 ASP A CA 1
ATOM 3181 C C . ASP A 1 413 ? 5.069 -13.266 10.147 1.00 78.88 413 ASP A C 1
ATOM 3183 O O . ASP A 1 413 ? 6.271 -13.055 10.012 1.00 78.88 413 ASP A O 1
ATOM 3187 N N . GLY A 1 414 ? 4.629 -14.153 11.045 1.00 83.38 414 GLY A N 1
ATOM 3188 C CA . GLY A 1 414 ? 5.566 -14.938 11.860 1.00 83.38 414 GLY A CA 1
ATOM 3189 C C . GLY A 1 414 ? 5.942 -14.341 13.216 1.00 83.38 414 GLY A C 1
ATOM 3190 O O . GLY A 1 414 ? 6.789 -14.919 13.888 1.00 83.38 414 GLY A O 1
ATOM 3191 N N . HIS A 1 415 ? 5.357 -13.214 13.634 1.00 81.00 415 HIS A N 1
ATOM 3192 C CA . HIS A 1 415 ? 5.763 -12.518 14.865 1.00 81.00 415 HIS A CA 1
ATOM 3193 C C . HIS A 1 415 ? 5.157 -13.123 16.133 1.00 81.00 415 HIS A C 1
ATOM 3195 O O . HIS A 1 415 ? 5.681 -12.924 17.227 1.00 81.00 415 HIS A O 1
ATOM 3201 N N . VAL A 1 416 ? 4.034 -13.825 15.995 1.00 85.31 416 VAL A N 1
ATOM 3202 C CA . VAL A 1 416 ? 3.348 -14.520 17.088 1.00 85.31 416 VAL A CA 1
ATOM 3203 C C . VAL A 1 416 ? 2.973 -15.933 16.651 1.00 85.31 416 VAL A C 1
ATOM 3205 O O . VAL A 1 416 ? 2.869 -16.225 15.455 1.00 85.31 416 VAL A O 1
ATOM 3208 N N . GLU A 1 417 ? 2.753 -16.809 17.628 1.00 88.69 417 GLU A N 1
ATOM 3209 C CA . GLU A 1 417 ? 2.397 -18.214 17.401 1.00 88.69 417 GLU A CA 1
ATOM 3210 C C . GLU A 1 417 ? 1.047 -18.362 16.680 1.00 88.69 417 GLU A C 1
ATOM 3212 O O . GLU A 1 417 ? 0.920 -19.109 15.709 1.00 88.69 417 GLU A O 1
ATOM 3217 N N . LEU A 1 418 ? 0.041 -17.600 17.114 1.00 92.31 418 LEU A N 1
ATOM 3218 C CA . LEU A 1 418 ? -1.321 -17.689 16.596 1.00 92.31 418 LEU A CA 1
ATOM 3219 C C . LEU A 1 418 ? -1.485 -16.878 15.305 1.00 92.31 418 LEU A C 1
ATOM 3221 O O . LEU A 1 418 ? -1.493 -15.644 15.320 1.00 92.31 418 LEU A O 1
ATOM 3225 N N . GLN A 1 419 ? -1.653 -17.573 14.177 1.00 93.88 419 GLN A N 1
ATOM 3226 C CA . GLN A 1 419 ? -1.744 -16.953 12.852 1.00 93.88 419 GLN A CA 1
ATOM 3227 C C . GLN A 1 419 ? -2.944 -17.438 12.041 1.00 93.88 419 GLN A C 1
ATOM 3229 O O . GLN A 1 419 ? -3.173 -18.642 11.903 1.00 93.88 419 GLN A O 1
ATOM 3234 N N . LEU A 1 420 ? -3.655 -16.501 11.402 1.00 94.94 420 LEU A N 1
ATOM 3235 C CA . LEU A 1 420 ? -4.758 -16.820 10.488 1.00 94.94 420 LEU A CA 1
ATOM 3236 C C . LEU A 1 420 ? -4.299 -17.675 9.302 1.00 94.94 420 LEU A C 1
ATOM 3238 O O . LEU A 1 420 ? -5.037 -18.555 8.867 1.00 94.94 420 LEU A O 1
ATOM 3242 N N . LEU A 1 421 ? -3.091 -17.440 8.779 1.00 94.56 421 LEU A N 1
ATOM 3243 C CA . LEU A 1 421 ? -2.537 -18.254 7.697 1.00 94.56 421 LEU A CA 1
ATOM 3244 C C . LEU A 1 421 ? -2.357 -19.721 8.110 1.00 94.56 421 LEU A C 1
ATOM 3246 O O . LEU A 1 421 ? -2.762 -20.616 7.369 1.00 94.56 421 LEU A O 1
ATOM 3250 N N . ALA A 1 422 ? -1.766 -19.966 9.283 1.00 92.44 422 ALA A N 1
ATOM 3251 C CA . ALA A 1 422 ? -1.568 -21.318 9.804 1.00 92.44 422 ALA A CA 1
ATOM 3252 C C . ALA A 1 422 ? -2.915 -22.013 10.050 1.00 92.44 422 ALA A C 1
ATOM 3254 O O . ALA A 1 422 ? -3.115 -23.146 9.617 1.00 92.44 422 ALA A O 1
ATOM 3255 N N . PHE A 1 423 ? -3.865 -21.287 10.645 1.00 92.25 423 PHE A N 1
ATOM 3256 C CA . PHE A 1 423 ? -5.240 -21.737 10.850 1.00 92.25 423 PHE A CA 1
ATOM 3257 C C . PHE A 1 423 ? -5.933 -22.148 9.542 1.00 92.25 423 PHE A C 1
ATOM 3259 O O . PHE A 1 423 ? -6.500 -23.238 9.457 1.00 92.25 423 PHE A O 1
ATOM 3266 N N . LEU A 1 424 ? -5.857 -21.316 8.496 1.00 92.31 424 LEU A N 1
ATOM 3267 C CA . LEU A 1 424 ? -6.451 -21.638 7.199 1.00 92.31 424 LEU A CA 1
ATOM 3268 C C . LEU A 1 424 ? -5.785 -22.863 6.572 1.00 92.31 424 LEU A C 1
ATOM 3270 O O . LEU A 1 424 ? -6.484 -23.800 6.193 1.00 92.31 424 LEU A O 1
ATOM 3274 N N . ARG A 1 425 ? -4.448 -22.896 6.507 1.00 91.06 425 ARG A N 1
ATOM 3275 C CA . ARG A 1 425 ? -3.699 -24.029 5.935 1.00 91.06 425 ARG A CA 1
ATOM 3276 C C . ARG A 1 425 ? -4.033 -25.349 6.625 1.00 91.06 425 ARG A C 1
ATOM 3278 O O . ARG A 1 425 ? -4.194 -26.354 5.941 1.00 91.06 425 ARG A O 1
ATOM 3285 N N . ALA A 1 426 ? -4.195 -25.343 7.948 1.00 89.19 426 ALA A N 1
ATOM 3286 C CA . ALA A 1 426 ? -4.566 -26.537 8.701 1.00 89.19 426 ALA A CA 1
ATOM 3287 C C . ALA A 1 426 ? -5.963 -27.074 8.334 1.00 89.19 426 ALA A C 1
ATOM 3289 O O . ALA A 1 426 ? -6.176 -28.283 8.366 1.00 89.19 426 ALA A O 1
ATOM 3290 N N . ARG A 1 427 ? -6.913 -26.200 7.969 1.00 87.12 427 ARG A N 1
ATOM 3291 C CA . ARG A 1 427 ? -8.300 -26.592 7.652 1.00 87.12 427 ARG A CA 1
ATOM 3292 C C . ARG A 1 427 ? -8.535 -26.901 6.182 1.00 87.12 427 ARG A C 1
ATOM 3294 O O . ARG A 1 427 ? -9.303 -27.803 5.860 1.00 87.12 427 ARG A O 1
ATOM 3301 N N . VAL A 1 428 ? -7.896 -26.152 5.287 1.00 84.88 428 VAL A N 1
ATOM 3302 C CA . VAL A 1 428 ? -8.132 -26.280 3.842 1.00 84.88 428 VAL A CA 1
ATOM 3303 C C . VAL A 1 428 ? -7.017 -27.017 3.101 1.00 84.88 428 VAL A C 1
ATOM 3305 O O . VAL A 1 428 ? -7.203 -27.335 1.928 1.00 84.88 428 VAL A O 1
ATOM 3308 N N . ALA A 1 429 ? -5.898 -27.333 3.763 1.00 75.56 429 ALA A N 1
ATOM 3309 C CA . ALA A 1 429 ? -4.735 -27.996 3.171 1.00 75.56 429 ALA A CA 1
ATOM 3310 C C . ALA A 1 429 ? -4.319 -27.333 1.838 1.00 75.56 429 ALA A C 1
ATOM 3312 O O . ALA A 1 429 ? -4.225 -26.107 1.757 1.00 75.56 429 ALA A O 1
ATOM 3313 N N . ASP A 1 430 ? -4.123 -28.122 0.779 1.00 75.06 430 ASP A N 1
ATOM 3314 C CA . ASP A 1 430 ? -3.712 -27.643 -0.549 1.00 75.06 430 ASP A CA 1
ATOM 3315 C C . ASP A 1 430 ? -4.885 -27.212 -1.448 1.00 75.06 430 ASP A C 1
ATOM 3317 O O . ASP A 1 430 ? -4.697 -26.925 -2.630 1.00 75.06 430 ASP A O 1
ATOM 3321 N N . ARG A 1 431 ? -6.115 -27.139 -0.913 1.00 79.06 431 ARG A N 1
ATOM 3322 C CA . ARG A 1 431 ? -7.305 -26.780 -1.709 1.00 79.06 431 ARG A CA 1
ATOM 3323 C C . ARG A 1 431 ? -7.236 -25.356 -2.254 1.00 79.06 431 ARG A C 1
ATOM 3325 O O . ARG A 1 431 ? -7.869 -25.080 -3.269 1.00 79.06 431 ARG A O 1
ATOM 3332 N N . TRP A 1 432 ? -6.526 -24.452 -1.574 1.00 88.62 432 TRP A N 1
ATOM 3333 C CA . TRP A 1 432 ? -6.365 -23.048 -1.969 1.00 88.62 432 TRP A CA 1
ATOM 3334 C C . TRP A 1 432 ? -4.880 -22.767 -2.252 1.00 88.62 432 TRP A C 1
ATOM 3336 O O . TRP A 1 432 ? -4.162 -22.333 -1.345 1.00 88.62 432 TRP A O 1
ATOM 3346 N N . PRO A 1 433 ? -4.393 -22.983 -3.492 1.00 83.81 433 PRO A N 1
ATOM 3347 C CA . PRO A 1 433 ? -2.980 -22.799 -3.841 1.00 83.81 433 PRO A CA 1
ATOM 3348 C C . PRO A 1 433 ? -2.435 -21.417 -3.487 1.00 83.81 433 PRO A C 1
ATOM 3350 O O . PRO A 1 433 ? -1.289 -21.290 -3.060 1.00 83.81 433 PRO A O 1
ATOM 3353 N N . ILE A 1 434 ? -3.279 -20.385 -3.591 1.00 88.62 434 ILE A N 1
ATOM 3354 C CA . ILE A 1 434 ? -2.902 -19.008 -3.269 1.00 88.62 434 ILE A CA 1
ATOM 3355 C C . ILE A 1 434 ? -2.439 -18.841 -1.814 1.00 88.62 434 ILE A C 1
ATOM 3357 O O . ILE A 1 434 ? -1.642 -17.950 -1.545 1.00 88.62 434 ILE A O 1
ATOM 3361 N N . LEU A 1 435 ? -2.844 -19.711 -0.875 1.00 91.88 435 LEU A N 1
ATOM 3362 C CA . LEU A 1 435 ? -2.342 -19.680 0.506 1.00 91.88 435 LEU A CA 1
ATOM 3363 C C . LEU A 1 435 ? -0.847 -20.010 0.597 1.00 91.88 435 LEU A C 1
ATOM 3365 O O . LEU A 1 435 ? -0.198 -19.645 1.575 1.00 91.88 435 LEU A O 1
ATOM 3369 N N . GLN A 1 436 ? -0.270 -20.700 -0.386 1.00 86.94 436 GLN A N 1
ATOM 3370 C CA . GLN A 1 436 ? 1.170 -20.976 -0.442 1.00 86.94 436 GLN A CA 1
ATOM 3371 C C . GLN A 1 436 ? 1.951 -19.851 -1.133 1.00 86.94 436 GLN A C 1
ATOM 3373 O O . GLN A 1 436 ? 3.173 -19.788 -1.023 1.00 86.94 436 GLN A O 1
ATOM 3378 N N . ASP A 1 437 ? 1.250 -18.919 -1.779 1.00 85.62 437 ASP A N 1
ATOM 3379 C CA . ASP A 1 437 ? 1.851 -17.851 -2.563 1.00 85.62 437 ASP A CA 1
ATOM 3380 C C . ASP A 1 437 ? 2.058 -16.573 -1.734 1.00 85.62 437 ASP A C 1
ATOM 3382 O O . ASP A 1 437 ? 1.174 -15.722 -1.591 1.00 85.62 437 ASP A O 1
ATOM 3386 N N . ALA A 1 438 ? 3.267 -16.427 -1.187 1.00 85.31 438 ALA A N 1
ATOM 3387 C CA . ALA A 1 438 ? 3.672 -15.223 -0.465 1.00 85.31 438 ALA A CA 1
ATOM 3388 C C . ALA A 1 438 ? 3.680 -13.973 -1.362 1.00 85.31 438 ALA A C 1
ATOM 3390 O O . ALA A 1 438 ? 3.434 -12.863 -0.882 1.00 85.31 438 ALA A O 1
ATOM 3391 N N . ASP A 1 439 ? 3.906 -14.126 -2.673 1.00 81.25 439 ASP A N 1
ATOM 3392 C CA . ASP A 1 439 ? 3.926 -13.002 -3.604 1.00 81.25 439 ASP A CA 1
ATOM 3393 C C . ASP A 1 439 ? 2.543 -12.352 -3.757 1.00 81.25 439 ASP A C 1
ATOM 3395 O O . ASP A 1 439 ? 2.466 -11.152 -4.061 1.00 81.25 439 ASP A O 1
ATOM 3399 N N . HIS A 1 440 ? 1.477 -13.099 -3.471 1.00 89.12 440 HIS A N 1
ATOM 3400 C CA . HIS A 1 440 ? 0.091 -12.630 -3.434 1.00 89.12 440 HIS A CA 1
ATOM 3401 C C . HIS A 1 440 ? -0.443 -12.498 -2.005 1.00 89.12 440 HIS A C 1
ATOM 3403 O O . HIS A 1 440 ? -1.652 -12.443 -1.796 1.00 89.12 440 HIS A O 1
ATOM 3409 N N . GLY A 1 441 ? 0.444 -12.391 -1.011 1.00 89.81 441 GLY A N 1
ATOM 3410 C CA . GLY A 1 441 ? 0.060 -12.199 0.389 1.00 89.81 441 GLY A CA 1
ATOM 3411 C C . GLY A 1 441 ? -0.771 -13.355 0.937 1.00 89.81 441 GLY A C 1
ATOM 3412 O O . GLY A 1 441 ? -1.658 -13.135 1.755 1.00 89.81 441 GLY A O 1
ATOM 3413 N N . HIS A 1 442 ? -0.549 -14.571 0.437 1.00 93.31 442 HIS A N 1
ATOM 3414 C CA . HIS A 1 442 ? -1.294 -15.762 0.830 1.00 93.31 442 HIS A CA 1
ATOM 3415 C C . HIS A 1 442 ? -2.818 -15.626 0.651 1.00 93.31 442 HIS A C 1
ATOM 3417 O O . HIS A 1 442 ? -3.590 -16.148 1.449 1.00 93.31 442 HIS A O 1
ATOM 3423 N N . GLY A 1 443 ? -3.268 -14.849 -0.342 1.00 93.69 443 GLY A N 1
ATOM 3424 C CA . GLY A 1 443 ? -4.687 -14.556 -0.576 1.00 93.69 443 GLY A CA 1
ATOM 3425 C C . GLY A 1 443 ? -5.279 -13.469 0.332 1.00 93.69 443 GLY A C 1
ATOM 3426 O O . GLY A 1 443 ? -6.398 -13.011 0.087 1.00 93.69 443 GLY A O 1
ATOM 3427 N N . PHE A 1 444 ? -4.548 -12.987 1.340 1.00 95.00 444 PHE A N 1
ATOM 3428 C CA . PHE A 1 444 ? -4.984 -11.878 2.184 1.00 95.00 444 PHE A CA 1
ATOM 3429 C C . PHE A 1 444 ? -4.783 -10.533 1.473 1.00 95.00 444 PHE A C 1
ATOM 3431 O O . PHE A 1 444 ? -3.716 -10.214 0.946 1.00 95.00 444 PHE A O 1
ATOM 3438 N N . LEU A 1 445 ? -5.826 -9.700 1.479 1.00 88.06 445 LEU A N 1
ATOM 3439 C CA . LEU A 1 445 ? -5.809 -8.386 0.821 1.00 88.06 445 LEU A CA 1
ATOM 3440 C C . LEU A 1 445 ? -5.434 -7.238 1.754 1.00 88.06 445 LEU A C 1
ATOM 3442 O O . LEU A 1 445 ? -4.982 -6.178 1.316 1.00 88.06 445 LEU A O 1
ATOM 3446 N N . HIS A 1 446 ? -5.691 -7.431 3.041 1.00 91.00 446 HIS A N 1
ATOM 3447 C CA . HIS A 1 446 ? -5.509 -6.435 4.078 1.00 91.00 446 HIS A CA 1
ATOM 3448 C C . HIS A 1 446 ? -5.293 -7.111 5.428 1.00 91.00 446 HIS A C 1
ATOM 3450 O O . HIS A 1 446 ? -5.797 -8.205 5.683 1.00 91.00 446 HIS A O 1
ATOM 3456 N N . ARG A 1 447 ? -4.614 -6.404 6.330 1.00 92.06 447 ARG A N 1
ATOM 3457 C CA . ARG A 1 447 ? -4.284 -6.891 7.671 1.00 92.06 447 ARG A CA 1
ATOM 3458 C C . ARG A 1 447 ? -5.036 -6.145 8.771 1.00 92.06 447 ARG A C 1
ATOM 3460 O O . ARG A 1 447 ? -5.618 -5.086 8.536 1.00 92.06 447 ARG A O 1
ATOM 3467 N N . LEU A 1 448 ? -5.017 -6.727 9.962 1.00 93.06 448 LEU A N 1
ATOM 3468 C CA . LEU A 1 448 ? -5.322 -6.073 11.232 1.00 93.06 448 LEU A CA 1
ATOM 3469 C C . LEU A 1 448 ? -4.094 -6.224 12.129 1.00 93.06 448 LEU A C 1
ATOM 3471 O O . LEU A 1 448 ? -3.384 -7.224 12.016 1.00 93.06 448 LEU A O 1
ATOM 3475 N N . ASP A 1 449 ? -3.845 -5.237 12.986 1.00 91.56 449 ASP A N 1
ATOM 3476 C CA . ASP A 1 449 ? -2.778 -5.331 13.983 1.00 91.56 449 ASP A CA 1
ATOM 3477 C C . ASP A 1 449 ? -3.087 -6.488 14.951 1.00 91.56 449 ASP A C 1
ATOM 3479 O O . ASP A 1 449 ? -4.256 -6.804 15.191 1.00 91.56 449 ASP A O 1
ATOM 3483 N N . VAL A 1 450 ? -2.047 -7.111 15.512 1.00 91.94 450 VAL A N 1
ATOM 3484 C CA . VAL A 1 450 ? -2.169 -8.244 16.450 1.00 91.94 450 VAL A CA 1
ATOM 3485 C C . VAL A 1 450 ? -3.211 -7.989 17.558 1.00 91.94 450 VAL A C 1
ATOM 3487 O O . VAL A 1 450 ? -4.137 -8.794 17.679 1.00 91.94 450 VAL A O 1
ATOM 3490 N N . PRO A 1 451 ? -3.178 -6.863 18.305 1.00 92.50 451 PRO A N 1
ATOM 3491 C CA . PRO A 1 451 ? -4.166 -6.598 19.357 1.00 92.50 451 PRO A CA 1
ATOM 3492 C C . PRO A 1 451 ? -5.562 -6.217 18.835 1.00 92.50 451 PRO A C 1
ATOM 3494 O O . PRO A 1 451 ? -6.510 -6.158 19.612 1.00 92.50 451 PRO A O 1
ATOM 3497 N N . SER A 1 452 ? -5.736 -5.921 17.547 1.00 94.25 452 SER A N 1
ATOM 3498 C CA . SER A 1 452 ? -7.049 -5.553 17.003 1.00 94.25 452 SER A CA 1
ATOM 3499 C C . SER A 1 452 ? -7.881 -6.791 16.686 1.00 94.25 452 SER A C 1
ATOM 3501 O O . SER A 1 452 ? -7.345 -7.794 16.228 1.00 94.25 452 SER A O 1
ATOM 3503 N N . SER A 1 453 ? -9.198 -6.713 16.845 1.00 96.12 453 SER A N 1
ATOM 3504 C CA . SER A 1 453 ? -10.142 -7.764 16.436 1.00 96.12 453 SER A CA 1
ATOM 3505 C C . SER A 1 453 ? -10.988 -7.310 15.239 1.00 96.12 453 SER A C 1
ATOM 3507 O O . SER A 1 453 ? -11.052 -6.115 14.937 1.00 96.12 453 SER A O 1
ATOM 3509 N N . GLY A 1 454 ? -11.604 -8.239 14.501 1.00 97.12 454 GLY A N 1
ATOM 3510 C CA . GLY A 1 454 ? -12.530 -7.875 13.418 1.00 97.12 454 GLY A CA 1
ATOM 3511 C C . GLY A 1 454 ? -12.492 -8.738 12.156 1.00 97.12 454 GLY A C 1
ATOM 3512 O O . GLY A 1 454 ? -11.719 -9.684 12.036 1.00 97.12 454 GLY A O 1
ATOM 3513 N N . LEU A 1 455 ? -13.323 -8.373 11.177 1.00 97.94 455 LEU A N 1
ATOM 3514 C CA . LEU A 1 455 ? -13.616 -9.168 9.969 1.00 97.94 455 LEU A CA 1
ATOM 3515 C C . LEU A 1 455 ? -12.527 -9.109 8.885 1.00 97.94 455 LEU A C 1
ATOM 3517 O O . LEU A 1 455 ? -12.380 -8.068 8.271 1.00 97.94 455 LEU A O 1
ATOM 3521 N N . ILE A 1 456 ? -11.770 -10.161 8.579 1.00 97.12 456 ILE A N 1
ATOM 3522 C CA . ILE A 1 456 ? -10.747 -10.237 7.513 1.00 97.12 456 ILE A CA 1
ATOM 3523 C C . ILE A 1 456 ? -11.305 -10.886 6.235 1.00 97.12 456 ILE A C 1
ATOM 3525 O O . ILE A 1 456 ? -11.962 -11.915 6.318 1.00 97.12 456 ILE A O 1
ATOM 3529 N N . LEU A 1 457 ? -10.993 -10.325 5.061 1.00 96.25 457 LEU A N 1
ATOM 3530 C CA . LEU A 1 457 ? -11.316 -10.890 3.749 1.00 96.25 457 LEU A CA 1
ATOM 3531 C C . LEU A 1 457 ? -10.118 -11.652 3.178 1.00 96.25 457 LEU A C 1
ATOM 3533 O O . LEU A 1 457 ? -8.999 -11.125 3.178 1.00 96.25 457 LEU A O 1
ATOM 3537 N N . VAL A 1 458 ? -10.365 -12.851 2.652 1.00 96.50 458 VAL A N 1
ATOM 3538 C CA . VAL A 1 458 ? -9.338 -13.720 2.062 1.00 96.50 458 VAL A CA 1
ATOM 3539 C C . VAL A 1 458 ? -9.827 -14.263 0.722 1.00 96.50 458 VAL A C 1
ATOM 3541 O O . VAL A 1 458 ? -10.946 -14.764 0.616 1.00 96.50 458 VAL A O 1
ATOM 3544 N N . ALA A 1 459 ? -8.989 -14.164 -0.304 1.00 95.69 459 ALA A N 1
ATOM 3545 C CA . ALA A 1 459 ? -9.217 -14.792 -1.597 1.00 95.69 459 ALA A CA 1
ATOM 3546 C C . ALA A 1 459 ? -8.755 -16.255 -1.576 1.00 95.69 459 ALA A C 1
ATOM 3548 O O . ALA A 1 459 ? -7.690 -16.564 -1.044 1.00 95.69 459 ALA A O 1
ATOM 3549 N N . LYS A 1 460 ? -9.539 -17.143 -2.193 1.00 92.75 460 LYS A N 1
ATOM 3550 C CA . LYS A 1 460 ? -9.202 -18.564 -2.375 1.00 92.75 460 LYS A CA 1
ATOM 3551 C C . LYS A 1 460 ? -8.505 -18.834 -3.710 1.00 92.75 460 LYS A C 1
ATOM 3553 O O . LYS A 1 460 ? -7.802 -19.832 -3.836 1.00 92.75 460 LYS A O 1
ATOM 3558 N N . THR A 1 461 ? -8.697 -17.945 -4.687 1.00 90.00 461 THR A N 1
ATOM 3559 C CA . THR A 1 461 ? -8.159 -18.034 -6.055 1.00 90.00 461 THR A CA 1
ATOM 3560 C C . THR A 1 461 ? -7.448 -16.742 -6.461 1.00 90.00 461 THR A C 1
ATOM 3562 O O . THR A 1 461 ? -7.671 -15.681 -5.863 1.00 90.00 461 THR A O 1
ATOM 3565 N N . TYR A 1 462 ? -6.603 -16.803 -7.495 1.00 91.06 462 TYR A N 1
ATOM 3566 C CA . TYR A 1 462 ? -5.965 -15.610 -8.056 1.00 91.06 462 TYR A CA 1
ATOM 3567 C C . TYR A 1 462 ? -6.998 -14.685 -8.704 1.00 91.06 462 TYR A C 1
ATOM 3569 O O . TYR A 1 462 ? -6.886 -13.464 -8.563 1.00 91.06 462 TYR A O 1
ATOM 3577 N N . GLU A 1 463 ? -8.020 -15.232 -9.373 1.00 91.69 463 GLU A N 1
ATOM 3578 C CA . GLU A 1 463 ? -9.123 -14.438 -9.925 1.00 91.69 463 GLU A CA 1
ATOM 3579 C C . GLU A 1 463 ? -9.825 -13.608 -8.841 1.00 91.69 463 GLU A C 1
ATOM 3581 O O . GLU A 1 463 ? -9.936 -12.386 -8.982 1.00 91.69 463 GLU A O 1
ATOM 3586 N N . ALA A 1 464 ? -10.209 -14.228 -7.720 1.00 94.31 464 ALA A N 1
ATOM 3587 C CA . ALA A 1 464 ? -10.821 -13.518 -6.599 1.00 94.31 464 ALA A CA 1
ATOM 3588 C C . ALA A 1 464 ? -9.865 -12.499 -5.975 1.00 94.31 464 ALA A C 1
ATOM 3590 O O . ALA A 1 464 ? -10.281 -11.398 -5.614 1.00 94.31 464 ALA A O 1
ATOM 3591 N N . TYR A 1 465 ? -8.576 -12.830 -5.875 1.00 95.31 465 TYR A N 1
ATOM 3592 C CA . TYR A 1 465 ? -7.569 -11.917 -5.346 1.00 95.31 465 TYR A CA 1
ATOM 3593 C C . TYR A 1 465 ? -7.484 -10.632 -6.167 1.00 95.31 465 TYR A C 1
ATOM 3595 O O . TYR A 1 465 ? -7.522 -9.538 -5.603 1.00 95.31 465 TYR A O 1
ATOM 3603 N N . TYR A 1 466 ? -7.397 -10.738 -7.495 1.00 95.00 466 TYR A N 1
ATOM 3604 C CA . TYR A 1 466 ? -7.300 -9.565 -8.360 1.00 95.00 466 TYR A CA 1
ATOM 3605 C C . TYR A 1 466 ? -8.626 -8.804 -8.496 1.00 95.00 466 TYR A C 1
ATOM 3607 O O . TYR A 1 466 ? -8.592 -7.573 -8.538 1.00 95.00 466 TYR A O 1
ATOM 3615 N N . ASP A 1 467 ? -9.776 -9.489 -8.482 1.00 96.50 467 ASP A N 1
ATOM 3616 C CA . ASP A 1 467 ? -11.103 -8.857 -8.397 1.00 96.50 467 ASP A CA 1
ATOM 3617 C C . ASP A 1 467 ? -11.220 -8.001 -7.126 1.00 96.50 467 ASP A C 1
ATOM 3619 O O . ASP A 1 467 ? -11.494 -6.801 -7.187 1.00 96.50 467 ASP A O 1
ATOM 3623 N N . LEU A 1 468 ? -10.923 -8.588 -5.966 1.00 96.94 468 LEU A N 1
ATOM 3624 C CA . LEU A 1 468 ? -11.003 -7.911 -4.675 1.00 96.94 468 LEU A CA 1
ATOM 3625 C C . LEU A 1 468 ? -9.938 -6.813 -4.521 1.00 96.94 468 LEU A C 1
ATOM 3627 O O . LEU A 1 468 ? -10.219 -5.766 -3.938 1.00 96.94 468 LEU A O 1
ATOM 3631 N N . ARG A 1 469 ? -8.729 -6.994 -5.071 1.00 96.19 469 ARG A N 1
ATOM 3632 C CA . ARG A 1 469 ? -7.700 -5.940 -5.136 1.00 96.19 469 ARG A CA 1
ATOM 3633 C C . ARG A 1 469 ? -8.181 -4.744 -5.950 1.00 96.19 469 ARG A C 1
ATOM 3635 O O . ARG A 1 469 ? -7.947 -3.612 -5.536 1.00 96.19 469 ARG A O 1
ATOM 3642 N N . LEU A 1 470 ? -8.846 -4.982 -7.081 1.00 97.31 470 LEU A N 1
ATOM 3643 C CA . LEU A 1 470 ? -9.408 -3.914 -7.901 1.00 97.31 470 LEU A CA 1
ATOM 3644 C C . LEU A 1 470 ? -10.519 -3.173 -7.158 1.00 97.31 470 LEU A C 1
ATOM 3646 O O . LEU A 1 470 ? -10.513 -1.944 -7.132 1.00 97.31 470 LEU A O 1
ATOM 3650 N N . GLN A 1 471 ? -11.426 -3.905 -6.507 1.00 97.06 471 GLN A N 1
ATOM 3651 C CA . GLN A 1 471 ? -12.460 -3.311 -5.660 1.00 97.06 471 GLN A CA 1
ATOM 3652 C C . GLN A 1 471 ? -11.851 -2.474 -4.529 1.00 97.06 471 GLN A C 1
ATOM 3654 O O . GLN A 1 471 ? -12.311 -1.365 -4.271 1.00 97.06 471 GLN A O 1
ATOM 3659 N N . LEU A 1 472 ? -10.782 -2.960 -3.892 1.00 95.19 472 LEU A N 1
ATOM 3660 C CA . LEU A 1 472 ? -10.067 -2.235 -2.844 1.00 95.19 472 LEU A CA 1
ATOM 3661 C C . LEU A 1 472 ? -9.447 -0.934 -3.373 1.00 95.19 472 LEU A C 1
ATOM 3663 O O . LEU A 1 472 ? -9.584 0.107 -2.734 1.00 95.19 472 LEU A O 1
ATOM 3667 N N . SER A 1 473 ? -8.798 -0.982 -4.541 1.00 94.50 473 SER A N 1
ATOM 3668 C CA . SER A 1 473 ? -8.252 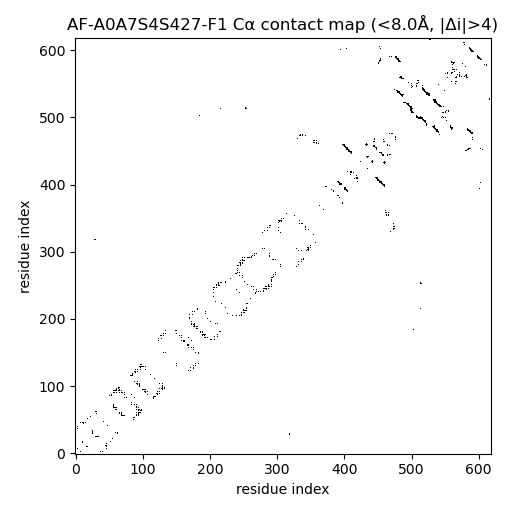0.200 -5.220 1.00 94.50 473 SER A CA 1
ATOM 3669 C C . SER A 1 473 ? -9.343 1.206 -5.597 1.00 94.50 473 SER A C 1
ATOM 3671 O O . SER A 1 473 ? -9.131 2.406 -5.477 1.00 94.50 473 SER A O 1
ATOM 3673 N N . ALA A 1 474 ? -10.513 0.729 -6.019 1.00 95.19 474 ALA A N 1
ATOM 3674 C CA . ALA A 1 474 ? -11.649 1.559 -6.417 1.00 95.19 474 ALA A CA 1
ATOM 3675 C C . ALA A 1 474 ? -12.532 2.028 -5.240 1.00 95.19 474 ALA A C 1
ATOM 3677 O O . ALA A 1 474 ? -13.587 2.610 -5.478 1.00 95.19 474 ALA A O 1
ATOM 3678 N N . GLY A 1 475 ? -12.152 1.739 -3.988 1.00 93.25 475 GLY A N 1
ATOM 3679 C CA . GLY A 1 475 ? -12.928 2.116 -2.799 1.00 93.25 475 GLY A CA 1
ATOM 3680 C C . GLY A 1 475 ? -14.245 1.357 -2.616 1.00 93.25 475 GLY A C 1
ATOM 3681 O O . GLY A 1 475 ? -15.095 1.786 -1.845 1.00 93.25 475 GLY A O 1
ATOM 3682 N N . LEU A 1 476 ? -14.424 0.228 -3.304 1.00 95.62 476 LEU A N 1
ATOM 3683 C CA . LEU A 1 476 ? -15.634 -0.601 -3.247 1.00 95.62 476 LEU A CA 1
ATOM 3684 C C . LEU A 1 476 ? -15.611 -1.632 -2.108 1.00 95.62 476 LEU A C 1
ATOM 3686 O O . LEU A 1 476 ? -16.633 -2.257 -1.835 1.00 95.62 476 LEU A O 1
ATOM 3690 N N . VAL A 1 477 ? -14.456 -1.825 -1.461 1.00 96.62 477 VAL A N 1
ATOM 3691 C CA . VAL A 1 477 ? -14.342 -2.628 -0.236 1.00 96.62 477 VAL A CA 1
ATOM 3692 C C . VAL A 1 477 ? -14.449 -1.705 0.972 1.00 96.62 477 VAL A C 1
ATOM 3694 O O . VAL A 1 477 ? -13.490 -1.010 1.331 1.00 96.62 477 VAL A O 1
ATOM 3697 N N . GLU A 1 478 ? -15.609 -1.718 1.618 1.00 96.62 478 GLU A N 1
ATOM 3698 C CA . GLU A 1 478 ? -15.875 -0.900 2.797 1.00 96.62 478 GLU A CA 1
ATOM 3699 C C . GLU A 1 478 ? -15.341 -1.593 4.051 1.00 96.62 478 GLU A C 1
ATOM 3701 O O . GLU A 1 478 ? -15.562 -2.786 4.263 1.00 96.62 478 GLU A O 1
ATOM 3706 N N . ARG A 1 479 ? -14.608 -0.848 4.882 1.00 97.06 479 ARG A N 1
ATOM 3707 C CA . ARG A 1 479 ? -13.959 -1.353 6.098 1.00 97.06 479 ARG A CA 1
ATOM 3708 C C . ARG A 1 479 ? -14.210 -0.358 7.216 1.00 97.06 479 ARG A C 1
ATOM 3710 O O . ARG A 1 479 ? -13.540 0.679 7.262 1.00 97.06 479 ARG A O 1
ATOM 3717 N N . ASP A 1 480 ? -15.138 -0.706 8.102 1.00 98.19 480 ASP A N 1
ATOM 3718 C CA . ASP A 1 480 ? -15.557 0.179 9.183 1.00 98.19 480 ASP A CA 1
ATOM 3719 C C . ASP A 1 480 ? -15.150 -0.370 10.544 1.00 98.19 480 ASP A C 1
ATOM 3721 O O . ASP A 1 480 ? -15.247 -1.565 10.840 1.00 98.19 480 ASP A O 1
ATOM 3725 N N . TYR A 1 481 ? -14.687 0.547 11.377 1.00 98.62 481 TYR A N 1
ATOM 3726 C CA . TYR A 1 481 ? -14.087 0.294 12.666 1.00 98.62 481 TYR A CA 1
ATOM 3727 C C . TYR A 1 481 ? -14.851 1.041 13.750 1.00 98.62 481 TYR A C 1
ATOM 3729 O O . TYR A 1 481 ? -15.412 2.106 13.502 1.00 98.62 481 TYR A O 1
ATOM 3737 N N . VAL A 1 482 ? -14.828 0.495 14.957 1.00 98.38 482 VAL A N 1
ATOM 3738 C CA . VAL A 1 482 ? -15.147 1.221 16.183 1.00 98.38 482 VAL A CA 1
ATOM 3739 C C . VAL A 1 482 ? -13.847 1.423 16.947 1.00 98.38 482 VAL A C 1
ATOM 3741 O O . VAL A 1 482 ? -13.032 0.499 17.057 1.00 98.38 482 VAL A O 1
ATOM 3744 N N . VAL A 1 483 ? -13.649 2.646 17.428 1.00 98.12 483 VAL A N 1
ATOM 3745 C CA . VAL A 1 483 ? -12.434 3.080 18.115 1.00 98.12 483 VAL A CA 1
ATOM 3746 C C . VAL A 1 483 ? -12.816 3.897 19.340 1.00 98.12 483 VAL A C 1
ATOM 3748 O O . VAL A 1 483 ? -13.693 4.756 19.247 1.00 98.12 483 VAL A O 1
ATOM 3751 N N . LEU A 1 484 ? -12.153 3.651 20.467 1.00 98.38 484 LEU A N 1
ATOM 3752 C CA . LEU A 1 484 ? -12.229 4.522 21.638 1.00 98.38 484 LEU A CA 1
ATOM 3753 C C . LEU A 1 484 ? -10.962 5.379 21.694 1.00 98.38 484 LEU A C 1
ATOM 3755 O O . LEU A 1 484 ? -9.847 4.856 21.652 1.00 98.38 484 LEU A O 1
ATOM 3759 N N . CYS A 1 485 ? -11.136 6.693 21.777 1.00 98.06 485 CYS A N 1
ATOM 3760 C CA . CYS A 1 485 ? -10.050 7.668 21.718 1.00 98.06 485 CYS A CA 1
ATOM 3761 C C . CYS A 1 485 ? -10.047 8.574 22.950 1.00 98.06 485 CYS A C 1
ATOM 3763 O O . CYS A 1 485 ? -11.101 8.866 23.519 1.00 98.06 485 CYS A O 1
ATOM 3765 N N . HIS A 1 486 ? -8.864 9.060 23.322 1.00 98.00 486 HIS A N 1
ATOM 3766 C CA . HIS A 1 486 ? -8.693 10.062 24.374 1.00 98.00 486 HIS A CA 1
ATOM 3767 C C . HIS A 1 486 ? -9.204 11.443 23.941 1.00 98.00 486 HIS A C 1
ATOM 3769 O O . HIS A 1 486 ? -9.023 11.873 22.799 1.00 98.00 486 HIS A O 1
ATOM 3775 N N . GLY A 1 487 ? -9.800 12.168 24.886 1.00 97.31 487 GLY A N 1
ATOM 3776 C CA . GLY A 1 487 ? -10.357 13.504 24.690 1.00 97.31 487 GLY A CA 1
ATOM 3777 C C . GLY A 1 487 ? -11.721 13.517 23.994 1.00 97.31 487 GLY A C 1
ATOM 3778 O O . GLY A 1 487 ? -12.189 12.519 23.440 1.00 97.31 487 GLY A O 1
ATOM 3779 N N . TRP A 1 488 ? -12.369 14.681 24.011 1.00 97.56 488 TRP A N 1
ATOM 3780 C CA . TRP A 1 488 ? -13.586 14.927 23.239 1.00 97.56 488 TRP A CA 1
ATOM 3781 C C . TRP A 1 488 ? -13.241 15.428 21.847 1.00 97.56 488 TRP A C 1
ATOM 3783 O O . TRP A 1 488 ? -12.730 16.531 21.666 1.00 97.56 488 TRP A O 1
ATOM 3793 N N . ILE A 1 489 ? -13.536 14.595 20.857 1.00 97.56 489 ILE A N 1
ATOM 3794 C CA . ILE A 1 489 ? -13.381 14.928 19.449 1.00 97.56 489 ILE A CA 1
ATOM 3795 C C . ILE A 1 489 ? -14.582 15.765 19.039 1.00 97.56 489 ILE A C 1
ATOM 3797 O O . ILE A 1 489 ? -15.728 15.362 19.258 1.00 97.56 489 ILE A O 1
ATOM 3801 N N . GLN A 1 490 ? -14.334 16.915 18.419 1.00 95.25 490 GLN A N 1
ATOM 3802 C CA . GLN A 1 490 ? -15.415 17.725 17.874 1.00 95.25 490 GLN A CA 1
ATOM 3803 C C . GLN A 1 490 ? -16.122 16.962 16.740 1.00 95.25 490 GLN A C 1
ATOM 3805 O O . GLN A 1 490 ? -15.448 16.508 15.809 1.00 95.25 490 GLN A O 1
ATOM 3810 N N . PRO A 1 491 ? -17.464 16.842 16.758 1.00 91.94 491 PRO A N 1
ATOM 3811 C CA . PRO A 1 491 ? -18.207 16.156 15.697 1.00 91.94 491 PRO A CA 1
ATOM 3812 C C . PRO A 1 491 ? -17.968 16.731 14.291 1.00 91.94 491 PRO A C 1
ATOM 3814 O O . PRO A 1 491 ? -18.123 16.018 13.304 1.00 91.94 491 PRO A O 1
ATOM 3817 N N . THR A 1 492 ? -17.545 17.996 14.201 1.00 93.06 492 THR A N 1
ATOM 3818 C CA . THR A 1 492 ? -17.190 18.695 12.958 1.00 93.06 492 THR A CA 1
ATOM 3819 C C . THR A 1 492 ? -15.908 18.190 12.297 1.00 93.06 492 THR A C 1
ATOM 3821 O O . THR A 1 492 ? -15.710 18.483 11.122 1.00 93.06 492 THR A O 1
ATOM 3824 N N . LEU A 1 493 ? -15.044 17.433 12.995 1.00 92.75 493 LEU A N 1
ATOM 3825 C CA . LEU A 1 493 ? -13.780 16.963 12.418 1.00 92.75 493 LEU A CA 1
ATOM 3826 C C . LEU A 1 493 ? -14.023 16.130 11.154 1.00 92.75 493 LEU A C 1
ATOM 3828 O O . LEU A 1 493 ? -13.350 16.384 10.164 1.00 92.75 493 LEU A O 1
ATOM 3832 N N . GLY A 1 494 ? -14.975 15.185 11.189 1.00 93.44 494 GLY A N 1
ATOM 3833 C CA . GLY A 1 494 ? -15.537 14.417 10.059 1.00 93.44 494 GLY A CA 1
ATOM 3834 C C . GLY A 1 494 ? -14.573 13.557 9.219 1.00 93.44 494 GLY A C 1
ATOM 3835 O O . GLY A 1 494 ? -14.905 12.449 8.804 1.00 93.44 494 GLY A O 1
ATOM 3836 N N . THR A 1 495 ? -13.367 14.033 8.931 1.00 96.19 495 THR A N 1
ATOM 3837 C CA . THR A 1 495 ? -12.348 13.399 8.100 1.00 96.19 495 THR A CA 1
ATOM 3838 C C . THR A 1 495 ? -10.955 13.858 8.530 1.00 96.19 495 THR A C 1
ATOM 3840 O O . THR A 1 495 ? -10.695 15.034 8.767 1.00 96.19 495 THR A O 1
ATOM 3843 N N . ILE A 1 496 ? -10.018 12.915 8.576 1.00 95.38 496 ILE A N 1
ATOM 3844 C CA . ILE A 1 496 ? -8.589 13.166 8.737 1.00 95.38 496 ILE A CA 1
ATOM 3845 C C . ILE A 1 496 ? -7.901 12.804 7.421 1.00 95.38 496 ILE A C 1
ATOM 3847 O O . ILE A 1 496 ? -7.688 11.624 7.120 1.00 95.38 496 ILE A O 1
ATOM 3851 N N . THR A 1 497 ? -7.530 13.833 6.661 1.00 91.81 497 THR A N 1
ATOM 3852 C CA . THR A 1 497 ? -6.656 13.722 5.489 1.00 91.81 497 THR A CA 1
ATOM 3853 C C . THR A 1 497 ? -5.251 14.123 5.909 1.00 91.81 497 THR A C 1
ATOM 3855 O O . THR A 1 497 ? -4.979 15.293 6.168 1.00 91.81 497 THR A O 1
ATOM 3858 N N . ALA A 1 498 ? -4.367 13.139 6.034 1.00 90.12 498 ALA A N 1
ATOM 3859 C CA . ALA A 1 498 ? -2.980 13.340 6.429 1.00 90.12 498 ALA A CA 1
ATOM 3860 C C . ALA A 1 498 ? -2.099 12.294 5.743 1.00 90.12 498 ALA A C 1
ATOM 3862 O O . ALA A 1 498 ? -2.516 11.163 5.492 1.00 90.12 498 ALA A O 1
ATOM 3863 N N . ARG A 1 499 ? -0.867 12.671 5.403 1.00 88.31 499 ARG A N 1
ATOM 3864 C CA . ARG A 1 499 ? 0.110 11.739 4.833 1.00 88.31 499 ARG A CA 1
ATOM 3865 C C . ARG A 1 499 ? 0.671 10.861 5.942 1.00 88.31 499 ARG A C 1
ATOM 3867 O O . ARG A 1 499 ? 0.816 11.324 7.068 1.00 88.31 499 ARG A O 1
ATOM 3874 N N . VAL A 1 500 ? 0.963 9.609 5.606 1.00 87.50 500 VAL A N 1
ATOM 3875 C CA . VAL A 1 500 ? 1.425 8.586 6.549 1.00 87.50 500 VAL A CA 1
ATOM 3876 C C . VAL A 1 500 ? 2.769 8.040 6.085 1.00 87.50 500 VAL A C 1
ATOM 3878 O O . VAL A 1 500 ? 2.870 7.497 4.978 1.00 87.50 500 VAL A O 1
ATOM 3881 N N . LEU A 1 501 ? 3.793 8.175 6.925 1.00 85.50 501 LEU A N 1
ATOM 3882 C CA . LEU A 1 501 ? 5.157 7.718 6.675 1.00 85.50 501 LEU A CA 1
ATOM 3883 C C . LEU A 1 501 ? 5.536 6.616 7.661 1.00 85.50 501 LEU A C 1
ATOM 3885 O O . LEU A 1 501 ? 5.411 6.775 8.872 1.00 85.50 501 LEU A O 1
ATOM 3889 N N . TRP A 1 502 ? 6.035 5.504 7.135 1.00 81.81 502 TRP A N 1
ATOM 3890 C CA . TRP A 1 502 ? 6.521 4.379 7.925 1.00 81.81 502 TRP A CA 1
ATOM 3891 C C . TRP A 1 502 ? 8.020 4.186 7.670 1.00 81.81 502 TRP A C 1
ATOM 3893 O O . TRP A 1 502 ? 8.412 4.066 6.510 1.00 81.81 502 TRP A O 1
ATOM 3903 N N . ARG A 1 503 ? 8.831 4.161 8.738 1.00 71.19 503 ARG A N 1
ATOM 3904 C CA . ARG A 1 503 ? 10.301 4.022 8.709 1.00 71.19 503 ARG A CA 1
ATOM 3905 C C . ARG A 1 503 ? 10.770 2.821 9.545 1.00 71.19 503 ARG A C 1
ATOM 3907 O O . ARG A 1 503 ? 11.506 2.974 10.508 1.00 71.19 503 ARG A O 1
ATOM 3914 N N . GLY A 1 504 ? 10.301 1.617 9.218 1.00 69.12 504 GLY A N 1
ATOM 3915 C CA . GLY A 1 504 ? 10.741 0.407 9.925 1.00 69.12 504 GLY A CA 1
ATOM 3916 C C . GLY A 1 504 ? 10.149 0.273 11.335 1.00 69.12 504 GLY A C 1
ATOM 3917 O O . GLY A 1 504 ? 8.927 0.210 11.492 1.00 69.12 504 GLY A O 1
ATOM 3918 N N . ASP A 1 505 ? 10.996 0.192 12.359 1.00 63.72 505 ASP A N 1
ATOM 3919 C CA . ASP A 1 505 ? 10.556 -0.125 13.727 1.00 63.72 505 ASP A CA 1
ATOM 3920 C C . ASP A 1 505 ? 9.873 1.049 14.443 1.00 63.72 505 ASP A C 1
ATOM 3922 O O . ASP A 1 505 ? 9.059 0.838 15.351 1.00 63.72 505 ASP A O 1
ATOM 3926 N N . ASP A 1 506 ? 10.078 2.278 13.966 1.00 70.56 506 ASP A N 1
ATOM 3927 C CA . ASP A 1 506 ? 9.474 3.478 14.541 1.00 70.56 506 ASP A CA 1
ATOM 3928 C C . ASP A 1 506 ? 7.936 3.508 14.419 1.00 70.56 506 ASP A C 1
ATOM 3930 O O . ASP A 1 506 ? 7.320 2.846 13.563 1.00 70.56 506 ASP A O 1
ATOM 3934 N N . PRO A 1 507 ? 7.242 4.259 15.295 1.00 80.44 507 PRO A N 1
ATOM 3935 C CA . PRO A 1 507 ? 5.842 4.598 15.086 1.00 80.44 507 PRO A CA 1
ATOM 3936 C C . PRO A 1 507 ? 5.655 5.271 13.724 1.00 80.44 507 PRO A C 1
ATOM 3938 O O . PRO A 1 507 ? 6.338 6.227 13.376 1.00 80.44 507 PRO A O 1
ATOM 3941 N N . THR A 1 508 ? 4.693 4.782 12.944 1.00 86.00 508 THR A N 1
ATOM 3942 C CA . THR A 1 508 ? 4.253 5.454 11.722 1.00 86.00 508 THR A CA 1
ATOM 3943 C C . THR A 1 508 ? 3.864 6.907 12.021 1.00 86.00 508 THR A C 1
ATOM 3945 O O . THR A 1 508 ? 2.956 7.136 12.818 1.00 86.00 508 THR A O 1
ATOM 3948 N N . ALA A 1 509 ? 4.493 7.876 11.363 1.00 86.12 509 ALA A N 1
ATOM 3949 C CA . ALA A 1 509 ? 4.209 9.295 11.544 1.00 86.12 509 ALA A CA 1
ATOM 3950 C C . ALA A 1 509 ? 3.095 9.764 10.596 1.00 86.12 509 ALA A C 1
ATOM 3952 O O . ALA A 1 509 ? 3.069 9.366 9.428 1.00 86.12 509 ALA A O 1
ATOM 3953 N N . ALA A 1 510 ? 2.204 10.629 11.086 1.00 89.12 510 ALA A N 1
ATOM 3954 C CA . ALA A 1 510 ? 1.170 11.281 10.287 1.00 89.12 510 ALA A CA 1
ATOM 3955 C C . ALA A 1 510 ? 1.328 12.807 10.299 1.00 89.12 510 ALA A C 1
ATOM 3957 O O . ALA A 1 510 ? 1.850 13.375 11.255 1.00 89.12 510 ALA A O 1
ATOM 3958 N N . GLY A 1 511 ? 0.862 13.463 9.232 1.00 78.94 511 GLY A N 1
ATOM 3959 C CA . GLY A 1 511 ? 0.764 14.929 9.162 1.00 78.94 511 GLY A CA 1
ATOM 3960 C C . GLY A 1 511 ? 1.968 15.663 8.571 1.00 78.94 511 GLY A C 1
ATOM 3961 O O . GLY A 1 511 ? 1.973 16.888 8.554 1.00 78.94 511 GLY A O 1
ATOM 3962 N N . GLY A 1 512 ? 2.960 14.929 8.068 1.00 77.69 512 GLY A N 1
ATOM 3963 C CA . GLY A 1 512 ? 4.111 15.485 7.358 1.00 77.69 512 GLY A CA 1
ATOM 3964 C C . GLY A 1 512 ? 4.279 14.849 5.982 1.00 77.69 512 GLY A C 1
ATOM 3965 O O . GLY A 1 512 ? 3.380 14.870 5.145 1.00 77.69 512 GLY A O 1
ATOM 3966 N N . GLN A 1 513 ? 5.445 14.251 5.762 1.00 75.88 513 GLN A N 1
ATOM 3967 C CA . GLN A 1 513 ? 5.775 13.514 4.543 1.00 75.88 513 GLN A CA 1
ATOM 3968 C C . GLN A 1 513 ? 5.115 12.120 4.530 1.00 75.88 513 GLN A C 1
ATOM 3970 O O . GLN A 1 513 ? 4.508 11.701 5.515 1.00 75.88 513 GLN A O 1
ATOM 3975 N N . GLY A 1 514 ? 5.210 11.374 3.422 1.00 78.69 514 GLY A N 1
ATOM 3976 C CA . GLY A 1 514 ? 4.777 9.966 3.380 1.00 78.69 514 GLY A CA 1
ATOM 3977 C C . GLY A 1 514 ? 3.849 9.620 2.227 1.00 78.69 514 GLY A C 1
ATOM 3978 O O . GLY A 1 514 ? 4.084 10.030 1.103 1.00 78.69 514 GLY A O 1
ATOM 3979 N N . LYS A 1 515 ? 2.814 8.810 2.448 1.00 82.69 515 LYS A N 1
ATOM 3980 C CA . LYS A 1 515 ? 1.831 8.464 1.409 1.00 82.69 515 LYS A CA 1
ATOM 3981 C C . LYS A 1 515 ? 0.472 9.092 1.726 1.00 82.69 515 LYS A C 1
ATOM 3983 O O . LYS A 1 515 ? 0.074 9.036 2.893 1.00 82.69 515 LYS A O 1
ATOM 3988 N N . PRO A 1 516 ? -0.267 9.619 0.727 1.00 84.69 516 PRO A N 1
ATOM 3989 C CA . PRO A 1 516 ? -1.615 10.137 0.942 1.00 84.69 516 PRO A CA 1
ATOM 3990 C C . PRO A 1 516 ? -2.485 9.095 1.638 1.00 84.69 516 PRO A C 1
ATOM 3992 O O . PRO A 1 516 ? -2.467 7.913 1.261 1.00 84.69 516 PRO A O 1
ATOM 3995 N N . SER A 1 517 ? -3.185 9.532 2.683 1.00 90.00 517 SER A N 1
ATOM 3996 C CA . SER A 1 517 ? -4.074 8.689 3.472 1.00 90.00 517 SER A CA 1
ATOM 3997 C C . SER A 1 517 ? -5.297 9.478 3.927 1.00 90.00 517 SER A C 1
ATOM 3999 O O . SER A 1 517 ? -5.214 10.675 4.206 1.00 90.00 517 SER A O 1
ATOM 4001 N N . ARG A 1 518 ? -6.446 8.803 3.986 1.00 94.00 518 ARG A N 1
ATOM 4002 C CA . ARG A 1 518 ? -7.729 9.404 4.360 1.00 94.00 518 ARG A CA 1
ATOM 4003 C C . ARG A 1 518 ? -8.515 8.458 5.262 1.00 94.00 518 ARG A C 1
ATOM 4005 O O . ARG A 1 518 ? -8.665 7.270 4.954 1.00 94.00 518 ARG A O 1
ATOM 4012 N N . THR A 1 519 ? -8.981 9.013 6.376 1.00 97.12 519 THR A N 1
ATOM 4013 C CA . THR A 1 519 ? -9.780 8.340 7.403 1.00 97.12 519 THR A CA 1
ATOM 4014 C C . THR A 1 519 ? -11.011 9.194 7.672 1.00 97.12 519 THR A C 1
ATOM 4016 O O . THR A 1 519 ? -10.877 10.328 8.115 1.00 97.12 519 THR A O 1
ATOM 4019 N N . GLU A 1 520 ? -12.192 8.665 7.403 1.00 97.31 520 GLU A N 1
ATOM 4020 C CA . GLU A 1 520 ? -13.472 9.298 7.717 1.00 97.31 520 GLU A CA 1
ATOM 4021 C C . GLU A 1 520 ? -13.916 8.855 9.108 1.00 97.31 520 GLU A C 1
ATOM 4023 O O . GLU A 1 520 ? -13.662 7.714 9.510 1.00 97.31 520 GLU A O 1
ATOM 4028 N N . LEU A 1 521 ? -14.554 9.749 9.859 1.00 97.31 521 LEU A N 1
ATOM 4029 C CA . LEU A 1 521 ? -15.008 9.438 11.205 1.00 97.31 521 LEU A CA 1
ATOM 4030 C C . LEU A 1 521 ? -16.349 10.080 11.551 1.00 97.31 521 LEU A C 1
ATOM 4032 O O . LEU A 1 521 ? -16.674 11.182 11.117 1.00 97.31 521 LEU A O 1
ATOM 4036 N N . LYS A 1 522 ? -17.094 9.395 12.414 1.00 97.94 522 LYS A N 1
ATOM 4037 C CA . LYS A 1 522 ? -18.306 9.895 13.054 1.00 97.94 522 LYS A CA 1
ATOM 4038 C C . LYS A 1 522 ? -18.212 9.629 14.549 1.00 97.94 522 LYS A C 1
ATOM 4040 O O . LYS A 1 522 ? -18.071 8.479 14.966 1.00 97.94 522 LYS A O 1
ATOM 4045 N N . VAL A 1 523 ? -18.295 10.686 15.353 1.00 98.06 523 VAL A N 1
ATOM 4046 C CA . VAL A 1 523 ? -18.385 10.553 16.812 1.00 98.06 523 VAL A CA 1
ATOM 4047 C C . VAL A 1 523 ? -19.726 9.901 17.147 1.00 98.06 523 VAL A C 1
ATOM 4049 O O . VAL A 1 523 ? -20.775 10.377 16.717 1.00 98.06 523 VAL A O 1
ATOM 4052 N N . LEU A 1 524 ? -19.676 8.781 17.864 1.00 96.81 524 LEU A N 1
ATOM 4053 C CA . LEU A 1 524 ? -20.847 8.024 18.305 1.00 96.81 524 LEU A CA 1
ATOM 4054 C C . LEU A 1 524 ? -21.296 8.460 19.698 1.00 96.81 524 LEU A C 1
ATOM 4056 O O . LEU A 1 524 ? -22.491 8.563 19.948 1.00 96.81 524 LEU A O 1
ATOM 4060 N N . ALA A 1 525 ? -20.338 8.704 20.593 1.00 96.69 525 ALA A N 1
ATOM 4061 C CA . ALA A 1 525 ? -20.595 9.170 21.948 1.00 96.69 525 ALA A CA 1
ATOM 4062 C C . ALA A 1 525 ? -19.373 9.896 22.521 1.00 96.69 525 ALA A C 1
ATOM 4064 O O . ALA A 1 525 ? -18.230 9.547 22.210 1.00 96.69 525 ALA A O 1
ATOM 4065 N N . HIS A 1 526 ? -19.626 10.858 23.405 1.00 97.25 526 HIS A N 1
ATOM 4066 C CA . HIS A 1 526 ? -18.636 11.387 24.339 1.00 97.25 526 HIS A CA 1
ATOM 4067 C C . HIS A 1 526 ? -18.830 10.714 25.692 1.00 97.25 526 HIS A C 1
ATOM 4069 O O . HIS A 1 526 ? -19.955 10.573 26.162 1.00 97.25 526 HIS A O 1
ATOM 4075 N N . LEU A 1 527 ? -17.730 10.279 26.296 1.00 96.25 527 LEU A N 1
ATOM 4076 C CA . LEU A 1 527 ? -17.706 9.574 27.573 1.00 96.25 527 LEU A CA 1
ATOM 4077 C C . LEU A 1 527 ? -16.773 10.319 28.536 1.00 96.25 527 LEU A C 1
ATOM 4079 O O . LEU A 1 527 ? -15.914 11.102 28.109 1.00 96.25 527 LEU A O 1
ATOM 4083 N N . SER A 1 528 ? -16.947 10.087 29.834 1.00 94.38 528 SER A N 1
ATOM 4084 C CA . SER A 1 528 ? -16.074 10.617 30.879 1.00 94.38 528 SER A CA 1
ATOM 4085 C C . SER A 1 528 ? -15.866 9.558 31.950 1.00 94.38 528 SER A C 1
ATOM 4087 O O . SER A 1 528 ? -16.831 8.964 32.411 1.00 94.38 528 SER A O 1
ATOM 4089 N N . LEU A 1 529 ? -14.618 9.330 32.353 1.00 93.69 529 LEU A N 1
ATOM 4090 C CA . LEU A 1 529 ? -14.286 8.401 33.429 1.00 93.69 529 LEU A CA 1
ATOM 4091 C C . LEU A 1 529 ? -13.208 9.021 34.315 1.00 93.69 529 LEU A C 1
ATOM 4093 O O . LEU A 1 529 ? -12.145 9.411 33.829 1.00 93.69 529 LEU A O 1
ATOM 4097 N N . ARG A 1 530 ? -13.477 9.116 35.625 1.00 90.88 530 ARG A N 1
ATOM 4098 C CA . ARG A 1 530 ? -12.560 9.710 36.622 1.00 90.88 530 ARG A CA 1
ATOM 4099 C C . ARG A 1 530 ? -12.052 11.105 36.206 1.00 90.88 530 ARG A C 1
ATOM 4101 O O . ARG A 1 530 ? -10.867 11.406 36.323 1.00 90.88 530 ARG A O 1
ATOM 4108 N N . GLY A 1 531 ? -12.946 11.932 35.658 1.00 89.06 531 GLY A N 1
ATOM 4109 C CA . GLY A 1 531 ? -12.638 13.288 35.188 1.00 89.06 531 GLY A CA 1
ATOM 4110 C C . GLY A 1 531 ? -11.854 13.369 33.870 1.00 89.06 531 GLY A C 1
ATOM 4111 O O . GLY A 1 531 ? -11.510 14.468 33.444 1.00 89.06 531 GLY A O 1
ATOM 4112 N N . LYS A 1 532 ? -11.567 12.240 33.208 1.00 93.69 532 LYS A N 1
ATOM 4113 C CA . LYS A 1 532 ? -10.931 12.203 31.883 1.00 93.69 532 LYS A CA 1
ATOM 4114 C C . LYS A 1 532 ? -11.979 12.041 30.788 1.00 93.69 532 LYS A C 1
ATOM 4116 O O . LYS A 1 532 ? -12.887 11.228 30.917 1.00 93.69 532 LYS A O 1
ATOM 4121 N N . ALA A 1 533 ? -11.812 12.785 29.700 1.00 96.81 533 ALA A N 1
ATOM 4122 C CA . ALA A 1 533 ? -12.696 12.773 28.540 1.00 96.81 533 ALA A CA 1
ATOM 4123 C C . ALA A 1 533 ? -12.299 11.696 27.518 1.00 96.81 533 ALA A C 1
ATOM 4125 O O . ALA A 1 533 ? -11.111 11.500 27.258 1.00 96.81 533 ALA A O 1
ATOM 4126 N N . PHE A 1 534 ? -13.292 11.067 26.886 1.00 98.19 534 PHE A N 1
ATOM 4127 C CA . PHE A 1 534 ? -13.112 10.067 25.830 1.00 98.19 534 PHE A CA 1
ATOM 4128 C C . PHE A 1 534 ? -14.156 10.227 24.720 1.00 98.19 534 PHE A C 1
ATOM 4130 O O . PHE A 1 534 ? -15.245 10.761 24.941 1.00 98.19 534 PHE A O 1
ATOM 4137 N N . SER A 1 535 ? -13.849 9.719 23.528 1.00 98.25 535 SER A N 1
ATOM 4138 C CA . SER A 1 535 ? -14.777 9.666 22.395 1.00 98.25 535 SER A CA 1
ATOM 4139 C C . SER A 1 535 ? -14.852 8.257 21.826 1.00 98.25 535 SER A C 1
ATOM 4141 O O . SER A 1 535 ? -13.826 7.686 21.460 1.00 98.25 535 SER A O 1
ATOM 4143 N N . LEU A 1 536 ? -16.064 7.721 21.697 1.00 98.25 536 LEU A N 1
ATOM 4144 C CA . LEU A 1 536 ? -16.329 6.518 20.915 1.00 98.25 536 LEU A CA 1
ATOM 4145 C C . LEU A 1 536 ? -16.617 6.930 19.471 1.00 98.25 536 LEU A C 1
ATOM 4147 O O . LEU A 1 536 ? -17.462 7.793 19.226 1.00 98.25 536 LEU A O 1
ATOM 4151 N N . VAL A 1 537 ? -15.921 6.330 18.512 1.00 98.38 537 VAL A N 1
ATOM 4152 C CA . VAL A 1 537 ? -15.889 6.807 17.127 1.00 98.38 537 VAL A CA 1
ATOM 4153 C C . VAL A 1 537 ? -16.087 5.650 16.154 1.00 98.38 537 VAL A C 1
ATOM 4155 O O . VAL A 1 537 ? -15.393 4.637 16.234 1.00 98.38 537 VAL A O 1
ATOM 4158 N N . ALA A 1 538 ? -17.002 5.819 15.198 1.00 98.25 538 ALA A N 1
ATOM 4159 C CA . ALA A 1 538 ? -17.063 4.990 14.002 1.00 98.25 538 ALA A CA 1
ATOM 4160 C C . ALA A 1 538 ? -16.086 5.545 12.968 1.00 98.25 538 ALA A C 1
ATOM 4162 O O . ALA A 1 538 ? -16.095 6.741 12.682 1.00 98.25 538 ALA A O 1
ATOM 4163 N N . VAL A 1 539 ? -15.254 4.682 12.401 1.00 98.38 539 VAL A N 1
ATOM 4164 C CA . VAL A 1 539 ? -14.172 5.060 11.492 1.00 98.38 539 VAL A CA 1
ATOM 4165 C C . VAL A 1 539 ? -14.274 4.262 10.204 1.00 98.38 539 VAL A C 1
ATOM 4167 O O . VAL A 1 539 ? -14.355 3.040 10.249 1.00 98.38 539 VAL A O 1
ATOM 4170 N N . ARG A 1 540 ? -14.187 4.934 9.058 1.00 97.50 540 ARG A N 1
ATOM 4171 C CA . ARG A 1 540 ? -14.054 4.308 7.738 1.00 97.50 540 ARG A CA 1
ATOM 4172 C C . ARG A 1 540 ? -12.718 4.693 7.126 1.00 97.50 540 ARG A C 1
ATOM 4174 O O . ARG A 1 540 ? -12.318 5.855 7.149 1.00 97.50 540 ARG A O 1
ATOM 4181 N N . ILE A 1 541 ? -12.011 3.717 6.562 1.00 94.88 541 ILE A N 1
ATOM 4182 C CA . ILE A 1 541 ? -10.716 3.969 5.920 1.00 94.88 541 ILE A CA 1
ATOM 4183 C C . ILE A 1 541 ? -10.829 3.887 4.394 1.00 94.88 541 ILE A C 1
ATOM 4185 O O . ILE A 1 541 ? -11.176 2.846 3.832 1.00 94.88 541 ILE A O 1
ATOM 4189 N N . ALA A 1 542 ? -10.483 4.980 3.711 1.00 89.31 542 ALA A N 1
ATOM 4190 C CA . ALA A 1 542 ? -10.363 4.993 2.251 1.00 89.31 542 ALA A CA 1
ATOM 4191 C C . ALA A 1 542 ? -9.011 4.399 1.807 1.00 89.31 542 ALA A C 1
ATOM 4193 O O . ALA A 1 542 ? -8.912 3.662 0.830 1.00 89.31 542 ALA A O 1
ATOM 4194 N N . SER A 1 543 ? -7.952 4.660 2.576 1.00 88.62 543 SER A N 1
ATOM 4195 C CA . SER A 1 543 ? -6.624 4.051 2.420 1.00 88.62 543 SER A CA 1
ATOM 4196 C C . SER A 1 543 ? -6.351 2.999 3.504 1.00 88.62 543 SER A C 1
ATOM 4198 O O . SER A 1 543 ? -7.073 2.915 4.485 1.00 88.62 543 SER A O 1
ATOM 4200 N N . GLY A 1 544 ? -5.319 2.166 3.342 1.00 88.00 544 GLY A N 1
ATOM 4201 C CA . GLY A 1 544 ? -4.977 1.111 4.311 1.00 88.00 544 GLY A CA 1
ATOM 4202 C C . GLY A 1 544 ? -3.492 1.064 4.659 1.00 88.00 544 GLY A C 1
ATOM 4203 O O . GLY A 1 544 ? -2.844 0.050 4.411 1.00 88.00 544 GLY A O 1
ATOM 4204 N N . ARG A 1 545 ? -2.919 2.167 5.158 1.00 90.56 545 ARG A N 1
ATOM 4205 C CA . ARG A 1 545 ? -1.500 2.206 5.567 1.00 90.56 545 ARG A CA 1
ATOM 4206 C C . ARG A 1 545 ? -1.285 1.554 6.939 1.00 90.56 545 ARG A C 1
ATOM 4208 O O . ARG A 1 545 ? -2.208 1.465 7.748 1.00 90.56 545 ARG A O 1
ATOM 4215 N N . ARG A 1 546 ? -0.052 1.110 7.214 1.00 89.44 546 ARG A N 1
ATOM 4216 C CA . ARG A 1 546 ? 0.324 0.495 8.499 1.00 89.44 546 ARG A CA 1
ATOM 4217 C C . ARG A 1 546 ? 0.053 1.467 9.649 1.00 89.44 546 ARG A C 1
ATOM 4219 O O . ARG A 1 546 ? 0.561 2.584 9.631 1.00 89.44 546 ARG A O 1
ATOM 4226 N N . HIS A 1 547 ? -0.740 1.032 10.628 1.00 92.56 547 HIS A N 1
ATOM 4227 C CA . HIS A 1 547 ? -1.183 1.831 11.778 1.00 92.56 547 HIS A CA 1
ATOM 4228 C C . HIS A 1 547 ? -1.892 3.154 11.415 1.00 92.56 547 HIS A C 1
ATOM 4230 O O . HIS A 1 547 ? -1.872 4.093 12.205 1.00 92.56 547 HIS A O 1
ATOM 4236 N N . GLN A 1 548 ? -2.524 3.255 10.236 1.00 95.06 548 GLN A N 1
ATOM 4237 C CA . GLN A 1 548 ? -3.114 4.513 9.756 1.00 95.06 548 GLN A CA 1
ATOM 4238 C C . GLN A 1 548 ? -4.079 5.155 10.760 1.00 95.06 548 GLN A C 1
ATOM 4240 O O . GLN A 1 548 ? -3.938 6.337 11.051 1.00 95.06 548 GLN A O 1
ATOM 4245 N N . ILE A 1 549 ? -5.046 4.391 11.285 1.00 97.12 549 ILE A N 1
ATOM 4246 C CA . ILE A 1 549 ? -6.040 4.898 12.246 1.00 97.12 549 ILE A CA 1
ATOM 4247 C C . ILE A 1 549 ? -5.315 5.441 13.483 1.00 97.12 549 ILE A C 1
ATOM 4249 O O . ILE A 1 549 ? -5.418 6.622 13.790 1.00 97.12 549 ILE A O 1
ATOM 4253 N N . ARG A 1 550 ? -4.495 4.605 14.121 1.00 96.69 550 ARG A N 1
ATOM 4254 C CA . ARG A 1 550 ? -3.735 4.930 15.338 1.00 96.69 550 ARG A CA 1
ATOM 4255 C C . ARG A 1 550 ? -2.891 6.204 15.177 1.00 96.69 550 ARG A C 1
ATOM 4257 O O . ARG A 1 550 ? -2.977 7.122 15.987 1.00 96.69 550 ARG A O 1
ATOM 4264 N N . SER A 1 551 ? -2.150 6.293 14.072 1.00 95.62 551 SER A N 1
ATOM 4265 C CA . SER A 1 551 ? -1.300 7.440 13.737 1.00 95.62 551 SER A CA 1
ATOM 4266 C C . SER A 1 551 ? -2.106 8.715 13.448 1.00 95.62 551 SER A C 1
ATOM 4268 O O . SER A 1 551 ? -1.775 9.774 13.971 1.00 95.62 551 SER A O 1
ATOM 4270 N N . HIS A 1 552 ? -3.201 8.633 12.679 1.00 97.38 552 HIS A N 1
ATOM 4271 C CA . HIS A 1 552 ? -4.068 9.785 12.382 1.00 97.38 552 HIS A CA 1
ATOM 4272 C C . HIS A 1 552 ? -4.706 10.377 13.640 1.00 97.38 552 HIS A C 1
ATOM 4274 O O . HIS A 1 552 ? -4.746 11.595 13.802 1.00 97.38 552 HIS A O 1
ATOM 4280 N N . PHE A 1 553 ? -5.218 9.514 14.514 1.00 97.56 553 PHE A N 1
ATOM 4281 C CA . PHE A 1 553 ? -5.875 9.923 15.749 1.00 97.56 553 PHE A CA 1
ATOM 4282 C C . PHE A 1 553 ? -4.875 10.542 16.735 1.00 97.56 553 PHE A C 1
ATOM 4284 O O . PHE A 1 553 ? -5.135 11.622 17.260 1.00 97.56 553 PHE A O 1
ATOM 4291 N N . SER A 1 554 ? -3.681 9.955 16.882 1.00 96.19 554 SER A N 1
ATOM 4292 C CA . SER A 1 554 ? -2.583 10.553 17.656 1.00 96.19 554 SER A CA 1
ATOM 4293 C C . SER A 1 554 ? -2.132 11.906 17.081 1.00 96.19 554 SER A C 1
ATOM 4295 O O . SER A 1 554 ? -2.028 12.881 17.820 1.00 96.19 554 SER A O 1
ATOM 4297 N N . TYR A 1 555 ? -1.990 12.022 15.753 1.00 95.38 555 TYR A N 1
ATOM 4298 C CA . TYR A 1 555 ? -1.669 13.286 15.071 1.00 95.38 555 TYR A CA 1
ATOM 4299 C C . TYR A 1 555 ? -2.697 14.396 15.332 1.00 95.38 555 TYR A C 1
ATOM 4301 O O . TYR A 1 555 ? -2.336 15.566 15.433 1.00 95.38 555 TYR A O 1
ATOM 4309 N N . LYS A 1 556 ? -3.980 14.046 15.469 1.00 96.50 556 LYS A N 1
ATOM 4310 C CA . LYS A 1 556 ? -5.041 14.997 15.829 1.00 96.50 556 LYS A CA 1
ATOM 4311 C C . LYS A 1 556 ? -5.175 15.236 17.337 1.00 96.50 556 LYS A C 1
ATOM 4313 O O . LYS A 1 556 ? -6.103 15.926 17.736 1.00 96.50 556 LYS A O 1
ATOM 4318 N N . GLY A 1 557 ? -4.269 14.706 18.159 1.00 95.94 557 GLY A N 1
ATOM 4319 C CA . GLY A 1 557 ? -4.279 14.887 19.613 1.00 95.94 557 GLY A CA 1
ATOM 4320 C C . GLY A 1 557 ? -5.252 13.972 20.361 1.00 95.94 557 GLY A C 1
ATOM 4321 O O . GLY A 1 557 ? -5.487 14.176 21.547 1.00 95.94 557 GLY A O 1
ATOM 4322 N N . HIS A 1 558 ? -5.800 12.956 19.692 1.00 97.44 558 HIS A N 1
ATOM 4323 C CA . HIS A 1 558 ? -6.807 12.042 20.231 1.00 97.44 558 HIS A CA 1
ATOM 4324 C C . HIS A 1 558 ? -6.366 10.578 20.090 1.00 97.44 558 HIS A C 1
ATOM 4326 O O . HIS A 1 558 ? -7.033 9.819 19.387 1.00 97.44 558 HIS A O 1
ATOM 4332 N N . PRO A 1 559 ? -5.229 10.162 20.683 1.00 97.25 559 PRO A N 1
ATOM 4333 C CA . PRO A 1 559 ? -4.713 8.803 20.525 1.00 97.25 559 PRO A CA 1
ATOM 4334 C C . PRO A 1 559 ? -5.727 7.745 20.987 1.00 97.25 559 PRO A C 1
ATOM 4336 O O . PRO A 1 559 ? -6.585 8.004 21.835 1.00 97.25 559 PRO A O 1
ATOM 4339 N N . THR A 1 560 ? -5.632 6.546 20.413 1.00 97.44 560 THR A N 1
ATOM 4340 C CA . THR A 1 560 ? -6.534 5.433 20.735 1.00 97.44 560 THR A CA 1
ATOM 4341 C C . THR A 1 560 ? -6.220 4.862 22.118 1.00 97.44 560 THR A C 1
ATOM 4343 O O . THR A 1 560 ? -5.051 4.737 22.485 1.00 97.44 560 THR A O 1
ATOM 4346 N N . VAL A 1 561 ? -7.254 4.510 22.884 1.00 97.75 561 VAL A N 1
ATOM 4347 C CA . VAL A 1 561 ? -7.112 3.995 24.255 1.00 97.75 561 VAL A CA 1
ATOM 4348 C C . VAL A 1 561 ? -6.361 2.664 24.261 1.00 97.75 561 VAL A C 1
ATOM 4350 O O . VAL A 1 561 ? -6.646 1.781 23.450 1.00 97.75 561 VAL A O 1
ATOM 4353 N N . CYS A 1 562 ? -5.423 2.523 25.202 1.00 96.38 562 CYS A N 1
ATOM 4354 C CA . CYS A 1 562 ? -4.551 1.359 25.373 1.00 96.38 562 CYS A CA 1
ATOM 4355 C C . CYS A 1 562 ? -3.655 1.086 24.144 1.00 96.38 562 CYS A C 1
ATOM 4357 O O . CYS A 1 562 ? -3.385 -0.055 23.756 1.00 96.38 562 CYS A O 1
ATOM 4359 N N . ASP A 1 563 ? -3.162 2.154 23.514 1.00 95.19 563 ASP A N 1
ATOM 4360 C CA . ASP A 1 563 ? -2.187 2.071 22.429 1.00 95.19 563 ASP A CA 1
ATOM 4361 C C . ASP A 1 563 ? -0.760 2.354 22.908 1.00 95.19 563 ASP A C 1
ATOM 4363 O O . ASP A 1 563 ? -0.340 3.507 22.984 1.00 95.19 563 ASP A O 1
ATOM 4367 N N . GLY A 1 564 ? 0.013 1.294 23.147 1.00 91.25 564 GLY A N 1
ATOM 4368 C CA . GLY A 1 564 ? 1.388 1.398 23.647 1.00 91.25 564 GLY A CA 1
ATOM 4369 C C . GLY A 1 564 ? 2.408 1.996 22.672 1.00 91.25 564 GLY A C 1
ATOM 4370 O O . GLY A 1 564 ? 3.557 2.178 23.051 1.00 91.25 564 GLY A O 1
ATOM 4371 N N . LYS A 1 565 ? 2.032 2.294 21.417 1.00 91.06 565 LYS A N 1
ATOM 4372 C CA . LYS A 1 565 ? 2.951 2.896 20.430 1.00 91.06 565 LYS A CA 1
ATOM 4373 C C . LYS A 1 565 ? 2.683 4.380 20.184 1.00 91.06 565 LYS A C 1
ATOM 4375 O O . LYS A 1 565 ? 3.607 5.112 19.843 1.00 91.06 565 LYS A O 1
ATOM 4380 N N . TYR A 1 566 ? 1.428 4.809 20.303 1.00 93.12 566 TYR A N 1
ATOM 4381 C CA . TYR A 1 566 ? 0.984 6.152 19.903 1.00 93.12 566 TYR A CA 1
ATOM 4382 C C . TYR A 1 566 ? 0.468 7.013 21.057 1.00 93.12 566 TYR A C 1
ATOM 4384 O O . TYR A 1 566 ? 0.017 8.139 20.827 1.00 93.12 566 TYR A O 1
ATOM 4392 N N . THR A 1 567 ? 0.551 6.492 22.277 1.00 92.75 567 THR A N 1
ATOM 4393 C CA . THR A 1 567 ? 0.107 7.145 23.507 1.00 92.75 567 THR A CA 1
ATOM 4394 C C . THR A 1 567 ? 1.305 7.331 24.442 1.00 92.75 567 THR A C 1
ATOM 4396 O O . THR A 1 567 ? 2.135 6.425 24.530 1.00 92.75 567 THR A O 1
ATOM 4399 N N . PRO A 1 568 ? 1.433 8.467 25.158 1.00 92.00 568 PRO A N 1
ATOM 4400 C CA . PRO A 1 568 ? 2.496 8.640 26.148 1.00 92.00 568 PRO A CA 1
ATOM 4401 C C . PRO A 1 568 ? 2.470 7.526 27.201 1.00 92.00 568 PRO A C 1
ATOM 4403 O O . PRO A 1 568 ? 1.389 7.186 27.683 1.00 92.00 568 PRO A O 1
ATOM 4406 N N . GLN A 1 569 ? 3.642 7.026 27.613 1.00 93.62 569 GLN A N 1
ATOM 4407 C CA . GLN A 1 569 ? 3.770 5.860 28.503 1.00 93.62 569 GLN A CA 1
ATOM 4408 C C . GLN A 1 569 ? 2.878 5.953 29.750 1.00 93.62 569 GLN A C 1
ATOM 4410 O O . GLN A 1 569 ? 2.075 5.067 30.000 1.00 93.62 569 GLN A O 1
ATOM 4415 N N . LYS A 1 570 ? 2.906 7.092 30.455 1.00 94.31 570 LYS A N 1
ATOM 4416 C CA . LYS A 1 570 ? 2.067 7.334 31.643 1.00 94.31 570 LYS A CA 1
ATOM 4417 C C . LYS A 1 570 ? 0.563 7.173 31.378 1.00 94.31 570 LYS A C 1
ATOM 4419 O O . LYS A 1 570 ? -0.186 6.769 32.263 1.00 94.31 570 LYS A O 1
ATOM 4424 N N . THR A 1 571 ? 0.104 7.555 30.188 1.00 94.19 571 THR A N 1
ATOM 4425 C CA . THR A 1 571 ? -1.306 7.414 29.803 1.00 94.19 571 THR A CA 1
ATOM 4426 C C . THR A 1 571 ? -1.606 5.969 29.422 1.00 94.19 571 THR A C 1
ATOM 4428 O O . THR A 1 571 ? -2.617 5.443 29.865 1.00 94.19 571 THR A O 1
ATOM 4431 N N . PHE A 1 572 ? -0.702 5.304 28.697 1.00 95.44 572 PHE A N 1
ATOM 4432 C CA . PHE A 1 572 ? -0.825 3.881 28.383 1.00 95.44 572 PHE A CA 1
ATOM 4433 C C . PHE A 1 572 ? -0.890 3.005 29.646 1.00 95.44 572 PHE A C 1
ATOM 4435 O O . PHE A 1 572 ? -1.781 2.169 29.753 1.00 95.44 572 PHE A O 1
ATOM 4442 N N . ASP A 1 573 ? -0.031 3.253 30.638 1.00 95.00 573 ASP A N 1
ATOM 4443 C CA . ASP A 1 573 ? -0.039 2.518 31.910 1.00 95.00 573 ASP A CA 1
ATOM 4444 C C . ASP A 1 573 ? -1.372 2.688 32.659 1.00 95.00 573 ASP A C 1
ATOM 4446 O O . ASP A 1 573 ? -1.882 1.750 33.270 1.00 95.00 573 ASP A O 1
ATOM 4450 N N . ALA A 1 574 ? -1.973 3.881 32.588 1.00 93.38 574 ALA A N 1
ATOM 4451 C CA . ALA A 1 574 ? -3.296 4.124 33.154 1.00 93.38 574 ALA A CA 1
ATOM 4452 C C . ALA A 1 574 ? -4.402 3.406 32.362 1.00 93.38 574 ALA A C 1
ATOM 4454 O O . ALA A 1 574 ? -5.337 2.878 32.966 1.00 93.38 574 ALA A O 1
ATOM 4455 N N . ASP A 1 575 ? -4.294 3.366 31.033 1.00 95.38 575 ASP A N 1
ATOM 4456 C CA . ASP A 1 575 ? -5.255 2.691 30.158 1.00 95.38 575 ASP 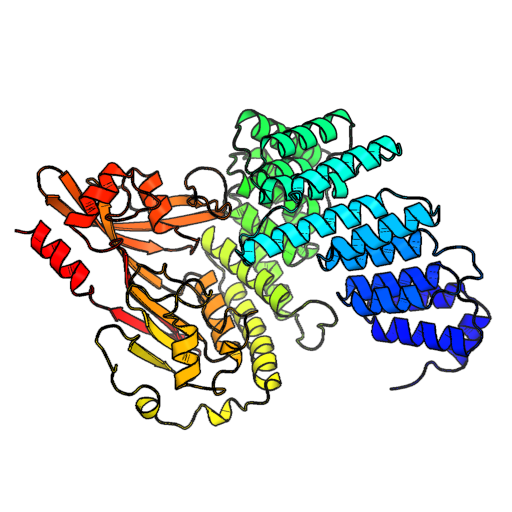A CA 1
ATOM 4457 C C . ASP A 1 575 ? -5.294 1.178 30.394 1.00 95.38 575 ASP A C 1
ATOM 4459 O O . ASP A 1 575 ? -6.369 0.595 30.291 1.00 95.38 575 ASP A O 1
ATOM 4463 N N . LEU A 1 576 ? -4.174 0.551 30.777 1.00 94.31 576 LEU A N 1
ATOM 4464 C CA . LEU A 1 576 ? -4.114 -0.882 31.107 1.00 94.31 576 LEU A CA 1
ATOM 4465 C C . LEU A 1 576 ? -5.020 -1.273 32.286 1.00 94.31 576 LEU A C 1
ATOM 4467 O O . LEU A 1 576 ? -5.388 -2.436 32.420 1.00 94.31 576 LEU A O 1
ATOM 4471 N N . THR A 1 577 ? -5.403 -0.312 33.135 1.00 92.62 577 THR A N 1
ATOM 4472 C CA . THR A 1 577 ? -6.373 -0.543 34.225 1.00 92.62 577 THR A CA 1
ATOM 4473 C C . THR A 1 577 ? -7.829 -0.501 33.763 1.00 92.62 577 THR A C 1
ATOM 4475 O O . THR A 1 577 ? -8.724 -0.864 34.521 1.00 92.62 577 THR A O 1
ATOM 4478 N N . LEU A 1 578 ? -8.068 -0.018 32.543 1.00 92.88 578 LEU A N 1
ATOM 4479 C CA . LEU A 1 578 ? -9.385 0.202 31.959 1.00 92.88 578 LEU A CA 1
ATOM 4480 C C . LEU A 1 578 ? -9.664 -0.790 30.831 1.00 92.88 578 LEU A C 1
ATOM 4482 O O . LEU A 1 578 ? -10.739 -1.370 30.805 1.00 92.88 578 LEU A O 1
ATOM 4486 N N . ALA A 1 579 ? -8.721 -0.968 29.904 1.00 94.75 579 ALA A N 1
ATOM 4487 C CA . ALA A 1 579 ? -8.861 -1.829 28.738 1.00 94.75 579 ALA A CA 1
ATOM 4488 C C . ALA A 1 579 ? -7.664 -2.789 28.625 1.00 94.75 579 ALA A C 1
ATOM 4490 O O .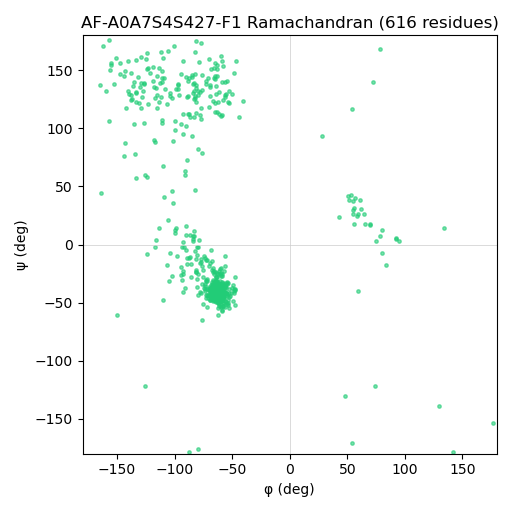 ALA A 1 579 ? -6.522 -2.361 28.787 1.00 94.75 579 ALA A O 1
ATOM 4491 N N . PRO A 1 580 ? -7.888 -4.069 28.276 1.00 93.94 580 PRO A N 1
ATOM 4492 C CA . PRO A 1 580 ? -6.815 -5.067 28.222 1.00 93.94 580 PRO A CA 1
ATOM 4493 C C . PRO A 1 580 ? -5.925 -4.944 26.975 1.00 93.94 580 PRO A C 1
ATOM 4495 O O . PRO A 1 580 ? -4.884 -5.591 26.873 1.00 93.94 580 PRO A O 1
ATOM 4498 N N . ARG A 1 581 ? -6.351 -4.160 25.979 1.00 95.06 581 ARG A N 1
ATOM 4499 C CA . ARG A 1 581 ? -5.672 -3.973 24.692 1.00 95.06 581 ARG A CA 1
ATOM 4500 C C . ARG A 1 581 ? -6.173 -2.716 23.995 1.00 95.06 581 ARG A C 1
ATOM 4502 O O . ARG A 1 581 ? -7.204 -2.164 24.370 1.00 95.06 581 ARG A O 1
ATOM 4509 N N . ASN A 1 582 ? -5.497 -2.335 22.910 1.00 96.31 582 ASN A N 1
ATOM 4510 C CA . ASN A 1 582 ? -5.924 -1.221 22.066 1.00 96.31 582 ASN A CA 1
ATOM 4511 C C . ASN A 1 582 ? -7.393 -1.376 21.629 1.00 96.31 582 ASN A C 1
ATOM 4513 O O . ASN A 1 582 ? -7.749 -2.368 20.977 1.00 96.31 582 ASN A O 1
ATOM 4517 N N . PHE A 1 583 ? -8.225 -0.385 21.961 1.00 97.56 583 PHE A N 1
ATOM 4518 C CA . PHE A 1 583 ? -9.651 -0.368 21.639 1.00 97.56 583 PHE A CA 1
ATOM 4519 C C . PHE A 1 583 ? -9.851 -0.018 20.160 1.00 97.56 583 PHE A C 1
ATOM 4521 O O . PHE A 1 583 ? -10.175 1.109 19.779 1.00 97.56 583 PHE A O 1
ATOM 4528 N N . LEU A 1 584 ? -9.641 -1.020 19.310 1.00 97.44 584 LEU A N 1
ATOM 4529 C CA . LEU A 1 584 ? -9.785 -0.936 17.865 1.00 97.44 584 LEU A CA 1
ATOM 4530 C C . LEU A 1 584 ? -10.388 -2.240 17.336 1.00 97.44 584 LEU A C 1
ATOM 4532 O O . LEU A 1 584 ? -9.780 -3.310 17.447 1.00 97.44 584 LEU A O 1
ATOM 4536 N N . HIS A 1 585 ? -11.575 -2.142 16.737 1.00 98.19 585 HIS A N 1
ATOM 4537 C CA . HIS A 1 585 ? -12.330 -3.297 16.257 1.00 98.19 585 HIS A CA 1
ATOM 4538 C C . HIS A 1 585 ? -12.930 -3.043 14.872 1.00 98.19 585 HIS A C 1
ATOM 4540 O O . HIS A 1 585 ? -13.659 -2.069 14.697 1.00 98.19 585 HIS A O 1
ATOM 4546 N N . ARG A 1 586 ? -12.665 -3.910 13.883 1.00 98.12 586 ARG A N 1
ATOM 4547 C CA . ARG A 1 586 ? -13.332 -3.836 12.567 1.00 98.12 586 ARG A CA 1
ATOM 4548 C C . ARG A 1 586 ? -14.673 -4.563 12.611 1.00 98.12 586 ARG A C 1
ATOM 4550 O O . ARG A 1 586 ? -14.722 -5.771 12.363 1.00 98.12 586 ARG A O 1
ATOM 4557 N N . TYR A 1 587 ? -15.727 -3.801 12.889 1.00 97.94 587 TYR A N 1
ATOM 4558 C CA . TYR A 1 587 ? -17.084 -4.311 13.065 1.00 97.94 587 TYR A CA 1
ATOM 4559 C C . TYR A 1 587 ? -17.819 -4.553 11.747 1.00 97.94 587 TYR A C 1
ATOM 4561 O O . TYR A 1 587 ? -18.742 -5.352 11.739 1.00 97.94 587 TYR A O 1
ATOM 4569 N N . ARG A 1 588 ? -17.458 -3.890 10.637 1.00 98.12 588 ARG A N 1
ATOM 4570 C CA . ARG A 1 588 ? -18.151 -4.075 9.349 1.00 98.12 588 ARG A CA 1
ATOM 4571 C C . ARG A 1 588 ? -17.181 -4.214 8.187 1.00 98.12 588 ARG A C 1
ATOM 4573 O O . ARG A 1 588 ? -16.167 -3.515 8.107 1.00 98.12 588 ARG A O 1
ATOM 4580 N N . LEU A 1 589 ? -17.522 -5.121 7.280 1.00 98.06 589 LEU A N 1
ATOM 4581 C CA . LEU A 1 589 ? -16.838 -5.340 6.014 1.00 98.06 589 LEU A CA 1
ATOM 4582 C C . LEU A 1 589 ? -17.886 -5.547 4.915 1.00 98.06 589 LEU A C 1
ATOM 4584 O O . LEU A 1 589 ? -18.750 -6.413 5.063 1.00 98.06 589 LEU A O 1
ATOM 4588 N N . ALA A 1 590 ? -17.785 -4.801 3.815 1.00 98.06 590 ALA A N 1
ATOM 4589 C CA . ALA A 1 590 ? -18.634 -4.997 2.642 1.00 98.06 590 ALA A CA 1
ATOM 4590 C C . ALA A 1 590 ? -17.814 -5.045 1.347 1.00 98.06 590 ALA A C 1
ATOM 4592 O O . ALA A 1 590 ? -16.802 -4.356 1.221 1.00 98.06 590 ALA A O 1
ATOM 4593 N N . PHE A 1 591 ? -18.231 -5.884 0.400 1.00 97.50 591 PHE A N 1
ATOM 4594 C CA . PHE A 1 591 ? -17.580 -6.075 -0.901 1.00 97.50 591 PHE A CA 1
ATOM 4595 C C . PHE A 1 591 ? -18.577 -6.643 -1.924 1.00 97.50 591 PHE A C 1
ATOM 4597 O O . PHE A 1 591 ? -19.714 -6.966 -1.581 1.00 97.50 591 PHE A O 1
ATOM 4604 N N . ARG A 1 592 ? -18.158 -6.792 -3.185 1.00 96.00 592 ARG A N 1
ATOM 4605 C CA . ARG A 1 592 ? -18.943 -7.455 -4.239 1.00 96.00 592 ARG A CA 1
ATOM 4606 C C . ARG A 1 592 ? -18.339 -8.799 -4.622 1.00 96.00 592 ARG A C 1
ATOM 4608 O O . ARG A 1 592 ? -17.117 -8.941 -4.655 1.00 96.00 592 ARG A O 1
ATOM 4615 N N . ASP A 1 593 ? -19.173 -9.787 -4.913 1.00 89.69 593 ASP A N 1
ATOM 4616 C CA . ASP A 1 593 ? -18.707 -11.047 -5.498 1.00 89.69 593 ASP A CA 1
ATOM 4617 C C . ASP A 1 593 ? -18.461 -10.933 -7.016 1.00 89.69 593 ASP A C 1
ATOM 4619 O O . ASP A 1 593 ? -18.568 -9.859 -7.614 1.00 89.69 593 ASP A O 1
ATOM 4623 N N . ILE A 1 594 ? -18.109 -12.057 -7.647 1.00 83.25 594 ILE A N 1
ATOM 4624 C CA . ILE A 1 594 ? -17.750 -12.111 -9.068 1.00 83.25 594 ILE A CA 1
ATOM 4625 C C . ILE A 1 594 ? -18.909 -11.728 -10.007 1.00 83.25 594 ILE A C 1
ATOM 4627 O O . ILE A 1 594 ? -18.648 -11.191 -11.091 1.00 83.25 594 ILE A O 1
ATOM 4631 N N . VAL A 1 595 ? -20.162 -11.954 -9.587 1.00 84.88 595 VAL A N 1
ATOM 4632 C CA . VAL A 1 595 ? -21.378 -11.586 -10.336 1.00 84.88 595 VAL A CA 1
ATOM 4633 C C . VAL A 1 595 ? -21.875 -10.177 -9.993 1.00 84.88 595 VAL A C 1
ATOM 4635 O O . VAL A 1 595 ? -22.785 -9.669 -10.643 1.00 84.88 595 VAL A O 1
ATOM 4638 N N . GLY A 1 596 ? -21.241 -9.511 -9.024 1.00 87.38 596 GLY A N 1
ATOM 4639 C CA . GLY A 1 596 ? -21.513 -8.129 -8.637 1.00 87.38 596 GLY A CA 1
ATOM 4640 C C . GLY A 1 596 ? -22.484 -7.971 -7.465 1.00 87.38 596 GLY A C 1
ATOM 4641 O O . GLY A 1 596 ? -22.782 -6.825 -7.100 1.00 87.38 596 GLY A O 1
ATOM 4642 N N . ALA A 1 597 ? -22.946 -9.072 -6.860 1.00 92.75 597 ALA A N 1
ATOM 4643 C CA . ALA A 1 597 ? -23.822 -9.027 -5.696 1.00 92.75 597 ALA A CA 1
ATOM 4644 C C . ALA A 1 597 ? -23.053 -8.508 -4.475 1.00 92.75 597 ALA A C 1
ATOM 4646 O O . ALA A 1 597 ? -21.890 -8.856 -4.254 1.00 92.75 597 ALA A O 1
ATOM 4647 N N . VAL A 1 598 ? -23.697 -7.632 -3.704 1.00 97.25 598 VAL A N 1
ATOM 4648 C CA . VAL A 1 598 ? -23.096 -7.006 -2.523 1.00 97.25 598 VAL A CA 1
ATOM 4649 C C . VAL A 1 598 ? -23.216 -7.954 -1.336 1.00 97.25 598 VAL A C 1
ATOM 4651 O O . VAL A 1 598 ? -24.308 -8.408 -1.003 1.00 97.25 598 VAL A O 1
ATOM 4654 N N . HIS A 1 599 ? -22.092 -8.207 -0.673 1.00 97.19 599 HIS A N 1
ATOM 4655 C CA . HIS A 1 599 ? -22.014 -8.962 0.570 1.00 97.19 599 HIS A CA 1
ATOM 4656 C C . HIS A 1 599 ? -21.561 -8.031 1.684 1.00 97.19 599 HIS A C 1
ATOM 4658 O O . HIS A 1 599 ? -20.483 -7.446 1.601 1.00 97.19 599 HIS A O 1
ATOM 4664 N N . GLU A 1 600 ? -22.363 -7.927 2.740 1.00 97.81 600 GLU A N 1
ATOM 4665 C CA . GLU A 1 600 ? -22.027 -7.196 3.960 1.00 97.81 600 GLU A CA 1
ATOM 4666 C C . GLU A 1 600 ? -21.983 -8.153 5.149 1.00 97.81 600 GLU A C 1
ATOM 4668 O O . GLU A 1 600 ? -22.860 -9.005 5.318 1.00 97.81 600 GLU A O 1
ATOM 4673 N N . ARG A 1 601 ? -20.956 -8.022 5.986 1.00 97.44 601 ARG A N 1
ATOM 4674 C CA . ARG A 1 601 ? -20.875 -8.709 7.272 1.00 97.44 601 ARG A CA 1
ATOM 4675 C C . ARG A 1 601 ? -20.607 -7.711 8.380 1.00 97.44 601 ARG A C 1
ATOM 4677 O O . ARG A 1 601 ? -19.769 -6.821 8.232 1.00 97.44 601 ARG A O 1
ATOM 4684 N N . THR A 1 602 ? -21.302 -7.915 9.491 1.00 97.81 602 THR A N 1
ATOM 4685 C CA . THR A 1 602 ? -21.081 -7.216 10.748 1.00 97.81 602 THR A CA 1
ATOM 4686 C C . THR A 1 602 ? -20.568 -8.188 11.806 1.00 97.81 602 THR A C 1
ATOM 4688 O O . THR A 1 602 ? -20.820 -9.394 11.756 1.00 97.81 602 THR A O 1
ATOM 4691 N N . LEU A 1 603 ? -19.801 -7.662 12.750 1.00 96.50 603 LEU A N 1
ATOM 4692 C CA . LEU A 1 603 ? -19.286 -8.363 13.910 1.00 96.50 603 LEU A CA 1
ATOM 4693 C C . LEU A 1 603 ? -19.526 -7.466 15.128 1.00 96.50 603 LEU A C 1
ATOM 4695 O O . LEU A 1 603 ? -19.077 -6.318 15.112 1.00 96.50 603 LEU A O 1
ATOM 4699 N N . PRO A 1 604 ? -20.252 -7.940 16.154 1.00 95.69 604 PRO A N 1
ATOM 4700 C CA . PRO A 1 604 ? -20.389 -7.207 17.404 1.00 95.69 604 PRO A CA 1
ATOM 4701 C C . PRO A 1 604 ? -19.028 -6.949 18.056 1.00 95.69 604 PRO A C 1
ATOM 4703 O O . PRO A 1 604 ? -18.066 -7.684 17.817 1.00 95.69 604 PRO A O 1
ATOM 4706 N N . LEU A 1 605 ? -18.972 -5.935 18.925 1.00 95.38 605 LEU A N 1
ATOM 4707 C CA . LEU A 1 605 ? -17.822 -5.751 19.804 1.00 95.38 605 LEU A CA 1
ATOM 4708 C C . LEU A 1 605 ? -17.577 -7.035 20.605 1.00 95.38 605 LEU A C 1
ATOM 4710 O O . LEU A 1 605 ? -18.511 -7.708 21.038 1.00 95.38 605 LEU A O 1
ATOM 4714 N N . THR A 1 606 ? -16.305 -7.369 20.780 1.00 94.44 606 THR A N 1
ATOM 4715 C CA . THR A 1 606 ? -15.879 -8.481 21.628 1.00 94.44 606 THR A CA 1
ATOM 4716 C C . THR A 1 606 ? -16.164 -8.155 23.098 1.00 94.44 606 THR A C 1
ATOM 4718 O O . THR A 1 606 ? -16.184 -6.979 23.464 1.00 94.44 606 THR A O 1
ATOM 4721 N N . ALA A 1 607 ? -16.407 -9.180 23.923 1.00 93.75 607 ALA A N 1
ATOM 4722 C CA . ALA A 1 607 ? -16.843 -9.016 25.316 1.00 93.75 607 ALA A CA 1
ATOM 4723 C C . ALA A 1 607 ? -15.927 -8.072 26.116 1.00 93.75 607 ALA A C 1
ATOM 4725 O O . ALA A 1 607 ? -16.404 -7.126 26.731 1.00 93.75 607 ALA A O 1
ATOM 4726 N N . ASP A 1 608 ? -14.613 -8.235 25.960 1.00 94.25 608 ASP A N 1
ATOM 4727 C CA . ASP A 1 608 ? -13.581 -7.383 26.557 1.00 94.25 608 ASP A CA 1
ATOM 4728 C C . ASP A 1 608 ? -13.723 -5.882 26.230 1.00 94.25 608 ASP A C 1
ATOM 4730 O O . ASP A 1 608 ? -13.392 -5.034 27.049 1.00 94.25 608 ASP A O 1
ATOM 4734 N N . LEU A 1 609 ? -14.213 -5.520 25.040 1.00 96.00 609 LEU A N 1
ATOM 4735 C CA . LEU A 1 609 ? -14.457 -4.122 24.663 1.00 96.00 609 LEU A CA 1
ATOM 4736 C C . LEU A 1 609 ? -15.827 -3.624 25.121 1.00 96.00 609 LEU A C 1
ATOM 4738 O O . LEU A 1 609 ? -15.999 -2.422 25.321 1.00 96.00 609 LEU A O 1
ATOM 4742 N N . VAL A 1 610 ? -16.807 -4.520 25.252 1.00 96.44 610 VAL A N 1
ATOM 4743 C CA . VAL A 1 610 ? -18.126 -4.184 25.800 1.00 96.44 610 VAL A CA 1
ATOM 4744 C C . VAL A 1 610 ? -17.993 -3.833 27.280 1.00 96.44 610 VAL A C 1
ATOM 4746 O O . VAL A 1 610 ? -18.460 -2.768 27.674 1.00 96.44 610 VAL A O 1
ATOM 4749 N N . GLU A 1 611 ? -17.264 -4.643 28.051 1.00 95.69 611 GLU A N 1
ATOM 4750 C CA . GLU A 1 611 ? -16.992 -4.412 29.477 1.00 95.69 611 GLU A CA 1
ATOM 4751 C C . GLU A 1 611 ? -16.368 -3.030 29.730 1.00 95.69 611 GLU A C 1
ATOM 4753 O O . GLU A 1 611 ? -16.800 -2.298 30.618 1.00 95.69 611 GLU A O 1
ATOM 4758 N N . VAL A 1 612 ? -15.416 -2.605 28.891 1.00 96.12 612 VAL A N 1
ATOM 4759 C CA . VAL A 1 612 ? -14.821 -1.256 28.967 1.00 96.12 612 VAL A CA 1
ATOM 4760 C C . VAL A 1 612 ? -15.887 -0.162 28.843 1.00 96.12 612 VAL A C 1
ATOM 4762 O O . VAL A 1 612 ? -15.863 0.822 29.583 1.00 96.12 612 VAL A O 1
ATOM 4765 N N . LEU A 1 613 ? -16.821 -0.305 27.898 1.00 95.94 613 LEU A N 1
ATOM 4766 C CA . LEU A 1 613 ? -17.883 0.682 27.689 1.00 95.94 613 LEU A CA 1
ATOM 4767 C C . LEU A 1 613 ? -18.926 0.654 28.808 1.00 95.94 613 LEU A C 1
ATOM 4769 O O . LEU A 1 613 ? -19.497 1.698 29.113 1.00 95.94 613 LEU A O 1
ATOM 4773 N N . GLU A 1 614 ? -19.176 -0.503 29.415 1.00 94.50 614 GLU A N 1
ATOM 4774 C CA . GLU A 1 614 ? -20.047 -0.630 30.585 1.00 94.50 614 GLU A CA 1
ATOM 4775 C C . GLU A 1 614 ? -19.438 0.069 31.804 1.00 94.50 614 GLU A C 1
ATOM 4777 O O . GLU A 1 614 ? -20.114 0.879 32.435 1.00 94.50 614 GLU A O 1
ATOM 4782 N N . VAL A 1 615 ? -18.138 -0.127 32.056 1.00 92.62 615 VAL A N 1
ATOM 4783 C CA . VAL A 1 615 ? -17.392 0.581 33.114 1.00 92.62 615 VAL A CA 1
ATOM 4784 C C . VAL A 1 615 ? -17.397 2.097 32.906 1.00 92.62 615 VAL A C 1
ATOM 4786 O O . VAL A 1 615 ? -17.423 2.844 33.874 1.00 92.62 615 VAL A O 1
ATOM 4789 N N . MET A 1 616 ? -17.374 2.575 31.658 1.00 91.31 616 MET A N 1
ATOM 4790 C CA . MET A 1 616 ? -17.459 4.011 31.353 1.00 91.31 616 MET A CA 1
ATOM 4791 C C . MET A 1 616 ? -18.870 4.602 31.460 1.00 91.31 616 MET A C 1
ATOM 4793 O O . MET A 1 616 ? -19.012 5.825 31.416 1.00 91.31 616 MET A O 1
ATOM 4797 N N . ARG A 1 617 ? -19.909 3.761 31.498 1.00 83.88 617 ARG A N 1
ATOM 4798 C CA . ARG A 1 617 ? -21.311 4.188 31.621 1.00 83.88 617 ARG A CA 1
ATOM 4799 C C . ARG A 1 617 ? -21.794 4.214 33.068 1.00 83.88 617 ARG A C 1
ATOM 4801 O O . ARG A 1 617 ? -22.703 4.992 33.352 1.00 83.88 617 ARG A O 1
ATOM 4808 N N . ALA A 1 618 ? -21.251 3.335 33.908 1.00 70.75 618 ALA A N 1
ATOM 4809 C CA . ALA A 1 618 ? -21.472 3.311 35.352 1.00 70.75 618 ALA A CA 1
ATOM 4810 C C . ALA A 1 618 ? -20.793 4.509 36.027 1.00 70.75 618 ALA A C 1
ATOM 4812 O O . ALA A 1 618 ? -21.411 5.061 36.965 1.00 70.75 618 ALA A O 1
#

Solvent-accessible surface area (backbone atoms only — not comparable to full-atom values): 32888 Å² total; per-residue (Å²): 139,77,77,86,53,68,74,57,56,54,47,24,56,78,34,52,71,54,44,50,50,52,42,49,48,29,29,77,58,50,34,34,71,58,30,50,49,51,52,51,50,32,59,76,67,73,30,84,80,56,66,71,51,54,19,47,40,20,33,19,16,20,77,65,71,35,36,69,58,14,52,53,54,59,73,65,61,71,74,92,68,72,60,78,49,56,60,40,49,37,22,37,26,39,14,24,11,76,68,29,36,30,70,61,15,48,49,50,52,52,46,32,60,76,67,71,42,72,85,48,64,64,48,54,26,20,34,28,36,2,36,25,45,33,50,57,52,51,68,75,61,75,74,89,75,80,96,63,85,50,60,35,60,54,30,51,49,49,54,53,47,39,45,76,70,73,39,73,79,49,73,64,29,49,54,19,31,33,46,21,14,36,75,69,69,38,50,69,62,27,51,48,54,52,51,49,45,58,75,70,62,56,81,73,52,67,17,51,58,39,34,48,36,32,64,51,52,56,77,54,68,63,65,52,49,53,40,50,50,53,24,38,58,53,57,75,73,49,92,73,60,56,65,42,57,15,45,30,31,29,15,39,22,35,53,68,51,92,46,66,71,47,26,54,54,50,43,55,57,48,58,79,45,54,90,74,42,51,65,65,33,46,25,28,36,33,40,7,39,56,60,33,27,88,46,70,65,47,57,50,48,52,44,51,53,54,23,54,52,44,69,74,58,63,86,90,74,60,75,77,66,56,71,68,57,56,51,52,33,53,41,46,32,47,21,26,39,35,72,53,44,87,63,56,68,63,33,54,53,29,50,50,55,50,48,39,55,57,20,44,54,51,41,59,70,68,78,52,64,73,79,69,60,78,71,68,74,72,74,75,62,65,68,72,67,94,48,95,80,47,65,41,80,78,41,82,54,87,43,36,38,32,32,37,42,37,57,67,32,35,50,82,83,80,88,56,91,49,30,52,50,60,55,46,43,74,58,51,54,80,79,32,63,35,60,76,32,68,93,58,49,37,21,41,80,66,83,63,57,38,58,29,30,30,61,40,56,33,23,42,36,47,35,40,35,48,51,51,49,44,33,44,30,58,57,53,43,46,46,30,29,42,36,37,24,41,38,74,70,64,70,81,59,46,56,50,78,38,20,44,30,75,70,75,91,52,72,42,44,42,71,62,42,45,42,88,34,41,36,37,43,43,71,74,44,79,45,58,52,98,91,41,48,22,22,36,30,41,33,39,46,73,47,86,58,80,62,44,68,49,25,49,31,30,64,72,71,26,24,40,39,29,27,81,78,60,35,60,66,78,57,24,64,56,26,56,78,60,30,95,44,36,46,42,33,32,32,35,35,32,37,62,51,98,90,60,55,78,48,76,50,76,46,79,78,53,67,75,59,47,52,38,54,51,64,47,71,108

Mean predicted aligned error: 12.16 Å

Sequence (618 aa):
RRGLSTKVLDGWRQRPRRASRDLRTLARRKRPMMAVRALQCMLQWNVDVGSVHWSTVIGACGEATMWRLALAVLSLVPGDLSTPDVACCNAAISACGRAGLWRRSLGLLSIMWRTQVEHSEISYSAVLTACDQEAAAQIFLATSAGTQQKQWERSLELCATMRRHRLQPNVVAYSAAISTCERSGELQQGLQLLRECRGEGVTQSLSSLPWALARLSVGDPGLVRDALGEALAKLRSLDHPPFELSTLAWAAAMLGADAPDLSLALARQALVQIESFKAQELLHLAWGTTGLISDDGLARAIQRELAARLQSFGVEHYPGLTWKRFATEVLGVVWSCHFAGPLHADLFASARRRLLEGARSLDLGTKLPITLMAVQKTSELWGHPRAQDEPDVKLDLVDRVVLAKPPGWEVHDGHVELQLLAFLRARVADRWPILQDADHGHGFLHRLDVPSSGLILVAKTYEAYYDLRLQLSAGLVERDYVVLCHGWIQPTLGTITARVLWRGDDPTAAGGQGKPSRTELKVLAHLSLRGKAFSLVAVRIASGRRHQIRSHFSYKGHPTVCDGKYTPQKTFDADLTLAPRNFLHRYRLAFRDIVGAVHERTLPLTADLVEVLEVMRA

InterPro domains:
  IPR002885 Pentatricopeptide repeat [PF01535] (88-113)
  IPR002885 Pentatricopeptide repeat [PS51375] (170-204)
  IPR006145 Pseudouridine synthase, RsuA/RluA-like [PF00849] (401-554)
  IPR006145 Pseudouridine synthase, RsuA/RluA-like [cd02869] (401-591)
  IPR011990 Tetratricopeptide-like helical domain superfamily [G3DSA:1.25.40.10] (18-246)
  IPR020103 Pseudouridine synthase, catalytic domain superfamily [SSF55120] (400-616)
  IPR050188 RluA Pseudouridine Synthase [PTHR21600] (399-593)

pLDDT: mean 82.93, std 13.5, range [31.94, 98.62]